Protein AF-A0A535B9A2-F1 (afdb_monomer)

Foldseek 3Di:
DDDDDDDDDDDDFDFDFDDDDDPDDDDDDDDPDRPGPRDPPPPLPDLPDQFDAPLLVLLLLLLVLLLLLVFFDPVLLLLSLQLNLLLLLCVLVCVVCVVVVHGCNLVSLLSSLVSVLVSLVVRLVVGDVVQSVLSVVLSVSSVVVNVCCVDPCSVVPRDDLSSSQVSSCSSPVPDDDRSSDRDQAADQSSCVSLVLHDADDFPDDDPDDDDDPPDDDDDDDDDDDDDDDDDDDDDDPQQPQVDLLVDDDDPVCVVVNVVSLLNLLLVLLVVLCVVVVPDPVCSLVLSLLLLLQLLLQPLQFQWDDDDPDTWFDADPSGQTGSNSHHSSSCGNNHNPVCCTRTRSRVSNVNSSLLVSCLPSPLVVVVQVPDDVGDSSLLSVLCSNNNRVRSCQCVDPDHDPVSVVSSVSSVVCSVCSSVVNSVCSVVVVDD

Radius of gyration: 26.04 Å; Cα contacts (8 Å, |Δi|>4): 510; chains: 1; bounding box: 52×71×91 Å

Structure (mmCIF, N/CA/C/O backbone):
data_AF-A0A535B9A2-F1
#
_entry.id   AF-A0A535B9A2-F1
#
loop_
_atom_site.group_PDB
_atom_site.id
_atom_site.type_symbol
_atom_site.label_atom_id
_atom_site.label_alt_id
_atom_site.label_comp_id
_atom_site.label_asym_id
_atom_site.label_entity_id
_atom_site.label_s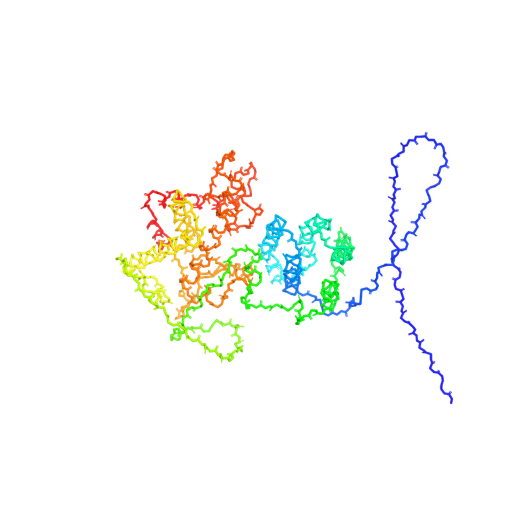eq_id
_atom_site.pdbx_PDB_ins_code
_atom_site.Cartn_x
_atom_site.Cartn_y
_atom_site.Cartn_z
_atom_site.occupancy
_atom_site.B_iso_or_equiv
_atom_site.auth_seq_id
_atom_site.auth_comp_id
_atom_site.auth_asym_id
_atom_site.auth_atom_id
_atom_site.pdbx_PDB_model_num
ATOM 1 N N . MET A 1 1 ? 12.773 -47.841 -50.342 1.00 35.28 1 MET A N 1
ATOM 2 C CA . MET A 1 1 ? 13.395 -46.504 -50.479 1.00 35.28 1 MET A CA 1
ATOM 3 C C . MET A 1 1 ? 12.355 -45.463 -50.094 1.00 35.28 1 MET A C 1
ATOM 5 O O . MET A 1 1 ? 11.478 -45.168 -50.889 1.00 35.28 1 MET A O 1
ATOM 9 N N . ALA A 1 2 ? 12.387 -44.995 -48.847 1.00 27.59 2 ALA A N 1
ATOM 10 C CA . ALA A 1 2 ? 11.476 -43.976 -48.332 1.00 27.59 2 ALA A CA 1
ATOM 11 C C . ALA A 1 2 ? 12.224 -42.639 -48.266 1.00 27.59 2 ALA A C 1
ATOM 13 O O . ALA A 1 2 ? 13.283 -42.567 -47.643 1.00 27.59 2 ALA A O 1
ATOM 14 N N . LYS A 1 3 ? 11.694 -41.590 -48.902 1.00 28.70 3 LYS A N 1
ATOM 15 C CA . LYS A 1 3 ? 12.144 -40.206 -48.703 1.00 28.70 3 LYS A CA 1
ATOM 16 C C . LYS A 1 3 ? 11.025 -39.425 -48.021 1.00 28.70 3 LYS A C 1
ATOM 18 O O . LYS A 1 3 ? 9.939 -39.274 -48.567 1.00 28.70 3 LYS A O 1
ATOM 23 N N . ARG A 1 4 ? 11.324 -38.973 -46.801 1.00 32.56 4 ARG A N 1
ATOM 24 C CA . ARG A 1 4 ? 10.559 -38.006 -46.008 1.00 32.56 4 ARG A CA 1
ATOM 25 C C . ARG A 1 4 ? 10.540 -36.654 -46.728 1.00 32.56 4 ARG A C 1
ATOM 27 O O . ARG A 1 4 ? 11.603 -36.180 -47.117 1.00 32.56 4 ARG A O 1
ATOM 34 N N . PHE A 1 5 ? 9.377 -36.014 -46.806 1.00 30.48 5 PHE A N 1
ATOM 35 C CA . PHE A 1 5 ? 9.272 -34.565 -46.973 1.00 30.48 5 PHE A CA 1
ATOM 36 C C . PHE A 1 5 ? 8.794 -33.968 -45.646 1.00 30.48 5 PHE A C 1
ATOM 38 O O . PHE A 1 5 ? 7.716 -34.298 -45.159 1.00 30.48 5 PHE A O 1
ATOM 45 N N . PHE A 1 6 ? 9.643 -33.136 -45.045 1.00 28.77 6 PHE A N 1
ATOM 46 C CA . PHE A 1 6 ? 9.292 -32.247 -43.942 1.00 28.77 6 PHE A CA 1
ATOM 47 C C . PHE A 1 6 ? 8.466 -31.085 -44.512 1.00 28.77 6 PHE A C 1
ATOM 49 O O . PHE A 1 6 ? 8.942 -30.387 -45.406 1.00 28.77 6 PHE A O 1
ATOM 56 N N . LEU A 1 7 ? 7.254 -30.864 -43.999 1.00 31.92 7 LEU A N 1
ATOM 57 C CA . LEU A 1 7 ? 6.548 -29.594 -44.172 1.00 31.92 7 LEU A CA 1
ATOM 58 C C . LEU A 1 7 ? 7.106 -28.600 -43.148 1.00 31.92 7 LEU A C 1
ATOM 60 O O . LEU A 1 7 ? 7.019 -28.826 -41.942 1.00 31.92 7 LEU A O 1
ATOM 64 N N . GLY A 1 8 ? 7.736 -27.543 -43.658 1.00 27.38 8 GLY A N 1
ATOM 65 C CA . GLY A 1 8 ? 8.251 -26.426 -42.877 1.00 27.38 8 GLY A CA 1
ATOM 66 C C . GLY A 1 8 ? 7.138 -25.610 -42.217 1.00 27.38 8 GLY A C 1
ATOM 67 O O . GLY A 1 8 ? 6.001 -25.580 -42.689 1.00 27.38 8 GLY A O 1
ATOM 68 N N . ALA A 1 9 ? 7.496 -24.961 -41.109 1.00 28.27 9 ALA A N 1
ATOM 69 C CA . ALA A 1 9 ? 6.645 -24.066 -40.339 1.00 28.27 9 ALA A CA 1
ATOM 70 C C . ALA A 1 9 ? 6.041 -22.959 -41.222 1.00 28.27 9 ALA A C 1
ATOM 72 O O . ALA A 1 9 ? 6.756 -22.282 -41.960 1.00 28.27 9 ALA A O 1
ATOM 73 N N . ALA A 1 10 ? 4.724 -22.773 -41.132 1.00 29.19 10 ALA A N 1
ATOM 74 C CA . ALA A 1 10 ? 4.015 -21.707 -41.824 1.00 29.19 10 ALA A CA 1
ATOM 75 C C . ALA A 1 10 ? 4.327 -20.350 -41.172 1.00 29.19 10 ALA A C 1
ATOM 77 O O . ALA A 1 10 ? 4.006 -20.111 -40.008 1.00 29.19 10 ALA A O 1
ATOM 78 N N . THR A 1 11 ? 4.950 -19.451 -41.927 1.00 27.09 11 THR A N 1
ATOM 79 C CA . THR A 1 11 ? 5.125 -18.039 -41.579 1.00 27.09 11 THR A CA 1
ATOM 80 C C . THR A 1 11 ? 3.776 -17.327 -41.702 1.00 27.09 11 THR A C 1
ATOM 82 O O . THR A 1 11 ? 3.248 -17.185 -42.803 1.00 27.09 11 THR A O 1
ATOM 85 N N . LEU A 1 12 ? 3.204 -16.868 -40.585 1.00 28.17 12 LEU A N 1
ATOM 86 C CA . LEU A 1 12 ? 2.021 -16.005 -40.606 1.00 28.17 12 LEU A CA 1
ATOM 87 C C . LEU A 1 12 ? 2.478 -14.558 -40.860 1.00 28.17 12 LEU A C 1
ATOM 89 O O . LEU A 1 12 ? 2.996 -13.898 -39.962 1.00 28.17 12 LEU A O 1
ATOM 93 N N . ALA A 1 13 ? 2.332 -14.071 -42.091 1.00 25.86 13 ALA A N 1
ATOM 94 C CA . ALA A 1 13 ? 2.522 -12.659 -42.412 1.00 25.86 13 ALA A CA 1
ATOM 95 C C . ALA A 1 13 ? 1.192 -11.919 -42.202 1.00 25.86 13 ALA A C 1
ATOM 97 O O . ALA A 1 13 ? 0.235 -12.144 -42.941 1.00 25.86 13 ALA A O 1
ATOM 98 N N . ILE A 1 14 ? 1.119 -11.044 -41.198 1.00 33.12 14 ILE A N 1
ATOM 99 C CA . ILE A 1 14 ? -0.019 -10.137 -41.004 1.00 33.12 14 ILE A CA 1
ATOM 100 C C . ILE A 1 14 ? 0.356 -8.803 -41.654 1.00 33.12 14 ILE A C 1
ATOM 102 O O . ILE A 1 14 ? 1.290 -8.131 -41.223 1.00 33.12 14 ILE A O 1
ATOM 106 N N . ALA A 1 15 ? -0.358 -8.419 -42.713 1.00 25.38 15 ALA A N 1
ATOM 107 C CA . ALA A 1 15 ? -0.222 -7.099 -43.320 1.00 25.38 15 ALA A CA 1
ATOM 108 C C . ALA A 1 15 ? -1.102 -6.094 -42.562 1.00 25.38 15 ALA A C 1
ATOM 110 O O . ALA A 1 15 ? -2.323 -6.238 -42.535 1.00 25.38 15 ALA A O 1
ATOM 111 N N . VAL A 1 16 ? -0.490 -5.075 -41.957 1.00 32.69 16 VAL A N 1
ATOM 112 C CA . VAL A 1 16 ? -1.199 -3.954 -41.323 1.00 32.69 16 VAL A CA 1
ATOM 113 C C . VAL A 1 16 ? -1.108 -2.746 -42.253 1.00 32.69 16 VAL A C 1
ATOM 115 O O . VAL A 1 16 ? -0.017 -2.276 -42.571 1.00 32.69 16 VAL A O 1
ATOM 118 N N . LEU A 1 17 ? -2.256 -2.251 -42.715 1.00 27.61 17 LEU A N 1
ATOM 119 C CA . LEU A 1 17 ? -2.353 -1.049 -43.545 1.00 27.61 17 LEU A CA 1
ATOM 120 C C . LEU A 1 17 ? -2.395 0.194 -42.649 1.00 27.61 17 LEU A C 1
ATOM 122 O O . LEU A 1 17 ? -3.388 0.431 -41.968 1.00 27.61 17 LEU A O 1
ATOM 126 N N . TRP A 1 18 ? -1.334 1.002 -42.682 1.00 28.45 18 TRP A N 1
ATOM 127 C CA . TRP A 1 18 ? -1.326 2.353 -42.117 1.00 28.45 18 TRP A CA 1
ATOM 128 C C . TRP A 1 18 ? -1.557 3.380 -43.228 1.00 28.45 18 TRP A C 1
ATOM 130 O O . TRP A 1 18 ? -0.764 3.488 -44.161 1.00 28.45 18 TRP A O 1
ATOM 140 N N . LEU A 1 19 ? -2.630 4.164 -43.114 1.00 28.36 19 LEU A N 1
ATOM 141 C CA . LEU A 1 19 ? -2.833 5.373 -43.912 1.00 28.36 19 LEU A CA 1
ATOM 142 C C . LEU A 1 19 ? -2.129 6.536 -43.209 1.00 28.36 19 LEU A C 1
ATOM 144 O O . LEU A 1 19 ? -2.677 7.147 -42.296 1.00 28.36 19 LEU A O 1
ATOM 148 N N . ILE A 1 20 ? -0.898 6.839 -43.620 1.00 32.66 20 ILE A N 1
ATOM 149 C CA . ILE A 1 20 ? -0.206 8.054 -43.180 1.00 32.66 20 ILE A CA 1
ATOM 150 C C . ILE A 1 20 ? -0.660 9.196 -44.094 1.00 32.66 20 ILE A C 1
ATOM 152 O O . ILE A 1 20 ? -0.100 9.403 -45.169 1.00 32.66 20 ILE A O 1
ATOM 156 N N . ALA A 1 21 ? -1.692 9.934 -43.687 1.00 33.12 21 ALA A N 1
ATOM 157 C CA . ALA A 1 21 ? -2.040 11.194 -44.333 1.00 33.12 21 ALA A CA 1
ATOM 158 C C . ALA A 1 21 ? -1.111 12.297 -43.797 1.00 33.12 21 ALA A C 1
ATOM 160 O O . ALA A 1 21 ? -1.162 12.644 -42.618 1.00 33.12 21 ALA A O 1
ATOM 161 N N . ARG A 1 22 ? -0.235 12.838 -44.652 1.00 33.97 22 ARG A N 1
ATOM 162 C CA . ARG A 1 22 ? 0.476 14.094 -44.359 1.00 33.97 22 ARG A CA 1
ATOM 163 C C . ARG A 1 22 ? -0.516 15.266 -44.439 1.00 33.97 22 ARG A C 1
ATOM 165 O O . ARG A 1 22 ? -1.403 15.216 -45.292 1.00 33.97 22 ARG A O 1
ATOM 172 N N . PRO A 1 23 ? -0.377 16.322 -43.616 1.00 35.25 23 PRO A N 1
ATOM 173 C CA . PRO A 1 23 ? -1.139 17.545 -43.827 1.00 35.25 23 PRO A CA 1
ATOM 174 C C . PRO A 1 23 ? -0.713 18.165 -45.166 1.00 35.25 23 PRO A C 1
ATOM 176 O O . PRO A 1 23 ? 0.474 18.229 -45.488 1.00 35.25 23 PRO A O 1
ATOM 179 N N . ILE A 1 24 ? -1.712 18.513 -45.970 1.00 37.03 24 ILE A N 1
ATOM 180 C CA . ILE A 1 24 ? -1.596 18.965 -47.357 1.00 37.03 24 ILE A CA 1
ATOM 181 C C . ILE A 1 24 ? -1.227 20.452 -47.365 1.00 37.03 24 ILE A C 1
ATOM 183 O O . ILE A 1 24 ? -2.011 21.260 -46.879 1.00 37.03 24 ILE A O 1
ATOM 187 N N . ASP A 1 25 ? -0.099 20.800 -47.986 1.00 36.50 25 ASP A N 1
ATOM 188 C CA . ASP A 1 25 ? 0.029 22.059 -48.726 1.00 36.50 25 ASP A CA 1
ATOM 189 C C . ASP A 1 25 ? -0.140 21.742 -50.216 1.00 36.50 25 ASP A C 1
ATOM 191 O O . ASP A 1 25 ? 0.371 20.741 -50.727 1.00 36.50 25 ASP A O 1
ATOM 195 N N . ALA A 1 26 ? -0.954 22.556 -50.882 1.00 42.53 26 ALA A N 1
ATOM 196 C CA . ALA A 1 26 ? -1.493 22.304 -52.209 1.00 42.53 26 ALA A CA 1
ATOM 197 C C . ALA A 1 26 ? -0.428 22.412 -53.316 1.00 42.53 26 ALA A C 1
ATOM 199 O O . ALA A 1 26 ? 0.166 23.466 -53.530 1.00 42.53 26 ALA A O 1
ATOM 200 N N . GLY A 1 27 ? -0.254 21.326 -54.068 1.00 33.41 27 GLY A N 1
ATOM 201 C CA . GLY A 1 27 ? 0.505 21.258 -55.315 1.00 33.41 27 GLY A CA 1
ATOM 202 C C . GLY A 1 27 ? 0.284 19.893 -55.967 1.00 33.41 27 GLY A C 1
ATOM 203 O O . GLY A 1 27 ? 0.338 18.869 -55.295 1.00 33.41 27 GLY A O 1
ATOM 204 N N . GLU A 1 28 ? -0.068 19.895 -57.247 1.00 41.47 28 GLU A N 1
ATOM 205 C CA . GLU A 1 28 ? -0.636 18.783 -58.016 1.00 41.47 28 GLU A CA 1
ATOM 206 C C . GLU A 1 28 ? 0.128 17.443 -57.957 1.00 41.47 28 GLU A C 1
ATOM 208 O O . GLU A 1 28 ? 1.350 17.384 -58.057 1.00 41.47 28 GLU A O 1
ATOM 213 N N . GLY A 1 29 ? -0.637 16.342 -57.939 1.00 44.16 29 GLY A N 1
ATOM 214 C CA . GLY A 1 29 ? -0.235 15.101 -58.612 1.00 44.16 29 GLY A CA 1
ATOM 215 C C . GLY A 1 29 ? 0.571 14.060 -57.827 1.00 44.16 29 GLY A C 1
ATOM 216 O O . GLY A 1 29 ? 1.486 13.476 -58.397 1.00 44.16 29 GLY A O 1
ATOM 217 N N . ALA A 1 30 ? 0.219 13.728 -56.581 1.00 33.59 30 ALA A N 1
ATOM 218 C CA . ALA A 1 30 ? 0.760 12.535 -55.913 1.00 33.59 30 ALA A CA 1
ATOM 219 C C . ALA A 1 30 ? -0.328 11.464 -55.720 1.00 33.59 30 ALA A C 1
ATOM 221 O O . ALA A 1 30 ? -1.225 11.610 -54.890 1.00 33.59 30 ALA A O 1
ATOM 222 N N . LYS A 1 31 ? -0.255 10.362 -56.485 1.00 32.91 31 LYS A N 1
ATOM 223 C CA . LYS A 1 31 ? -0.999 9.132 -56.163 1.00 32.91 31 LYS A CA 1
ATOM 224 C C . LYS A 1 31 ? -0.586 8.680 -54.754 1.00 32.91 31 LYS A C 1
ATOM 226 O O . LYS A 1 31 ? 0.614 8.672 -54.480 1.00 32.91 31 LYS A O 1
ATOM 231 N N . PRO A 1 32 ? -1.523 8.280 -53.876 1.00 35.78 32 PRO A N 1
ATOM 232 C CA . PRO A 1 32 ? -1.163 7.748 -52.570 1.00 35.78 32 PRO A CA 1
ATOM 233 C C . PRO A 1 32 ? -0.391 6.443 -52.775 1.00 35.78 32 PRO A C 1
ATOM 235 O O . PRO A 1 32 ? -0.948 5.426 -53.189 1.00 35.78 32 PRO A O 1
ATOM 238 N N . GLU A 1 33 ? 0.915 6.484 -52.534 1.00 28.66 33 GLU A N 1
ATOM 239 C CA . GLU A 1 33 ? 1.759 5.299 -52.541 1.00 28.66 33 GLU A CA 1
ATOM 240 C C . GLU A 1 33 ? 1.502 4.541 -51.235 1.00 28.66 33 GLU A C 1
ATOM 242 O O . GLU A 1 33 ? 1.974 4.908 -50.157 1.00 28.66 33 GLU A O 1
ATOM 247 N N . VAL A 1 34 ? 0.670 3.501 -51.318 1.00 32.28 34 VAL A N 1
ATOM 248 C CA . VAL A 1 34 ? 0.410 2.586 -50.206 1.00 32.28 34 VAL A CA 1
ATOM 249 C C . VAL A 1 34 ? 1.680 1.777 -49.966 1.00 32.28 34 VAL A C 1
ATOM 251 O O . VAL A 1 34 ? 1.933 0.765 -50.619 1.00 32.28 34 VAL A O 1
ATOM 254 N N . ARG A 1 35 ? 2.505 2.229 -49.021 1.00 29.00 35 ARG A N 1
ATOM 255 C CA . ARG A 1 35 ? 3.663 1.466 -48.562 1.00 29.00 35 ARG A CA 1
ATOM 256 C C . ARG A 1 35 ? 3.177 0.391 -47.593 1.00 29.00 35 ARG A C 1
ATOM 258 O O . ARG A 1 35 ? 2.912 0.667 -46.426 1.00 29.00 35 ARG A O 1
ATOM 265 N N . LEU A 1 36 ? 3.048 -0.839 -48.084 1.00 29.52 36 LEU A N 1
ATOM 266 C CA . LEU A 1 36 ? 2.892 -2.026 -47.244 1.00 29.52 36 LEU A CA 1
ATOM 267 C C . LEU A 1 36 ? 4.176 -2.204 -46.428 1.00 29.52 36 LEU A C 1
ATOM 269 O O . LEU A 1 36 ? 5.155 -2.775 -46.903 1.00 29.52 36 LEU A O 1
ATOM 273 N N . VAL A 1 37 ? 4.189 -1.691 -45.200 1.00 31.53 37 VAL A N 1
ATOM 274 C CA . VAL A 1 37 ? 5.219 -2.056 -44.229 1.00 31.53 37 VAL A CA 1
ATOM 275 C C . VAL A 1 37 ? 4.859 -3.451 -43.733 1.00 31.53 37 VAL A C 1
ATOM 277 O O . VAL A 1 37 ? 3.934 -3.626 -42.942 1.00 31.53 37 VAL A O 1
ATOM 280 N N . GLN A 1 38 ? 5.552 -4.467 -44.247 1.00 28.53 38 GLN A N 1
ATOM 281 C CA . GLN A 1 38 ? 5.502 -5.804 -43.667 1.00 28.53 38 GLN A CA 1
ATOM 282 C C . GLN A 1 38 ? 6.135 -5.736 -42.275 1.00 28.53 38 GLN A C 1
ATOM 284 O O . GLN A 1 38 ? 7.355 -5.717 -42.132 1.00 28.53 38 GLN A O 1
ATOM 289 N N . PHE A 1 39 ? 5.297 -5.677 -41.243 1.00 34.72 39 PHE A N 1
ATOM 290 C CA . PHE A 1 39 ? 5.735 -5.871 -39.870 1.00 34.72 39 PHE A CA 1
ATOM 291 C C . PHE A 1 39 ? 6.001 -7.362 -39.666 1.00 34.72 39 PHE A C 1
ATOM 293 O O . PHE A 1 39 ? 5.083 -8.159 -39.479 1.00 34.72 39 PHE A O 1
ATOM 300 N N . GLN A 1 40 ? 7.273 -7.752 -39.707 1.00 30.55 40 GLN A N 1
ATOM 301 C CA . GLN A 1 40 ? 7.695 -8.990 -39.067 1.00 30.55 40 GLN A CA 1
ATOM 302 C C . GLN A 1 40 ? 7.635 -8.751 -37.560 1.00 30.55 40 GLN A C 1
ATOM 304 O O . GLN A 1 40 ? 8.560 -8.200 -36.972 1.00 30.55 40 GLN A O 1
ATOM 309 N N . VAL A 1 41 ? 6.523 -9.153 -36.941 1.00 38.78 41 VAL A N 1
ATOM 310 C CA . VAL A 1 41 ? 6.520 -9.481 -35.513 1.00 38.78 41 VAL A CA 1
ATOM 311 C C . VAL A 1 41 ? 7.669 -10.484 -35.353 1.00 38.78 41 VAL A C 1
ATOM 313 O O . VAL A 1 41 ? 7.634 -11.508 -36.051 1.00 38.78 41 VAL A O 1
ATOM 316 N N . PRO A 1 42 ? 8.716 -10.214 -34.542 1.00 37.53 42 PRO A N 1
ATOM 317 C CA . PRO A 1 42 ? 9.656 -11.269 -34.180 1.00 37.53 42 PRO A CA 1
ATOM 318 C C . PRO A 1 42 ? 8.781 -12.428 -33.734 1.00 37.53 42 PRO A C 1
ATOM 320 O O . PRO A 1 42 ? 7.891 -12.181 -32.926 1.00 37.53 42 PRO A O 1
ATOM 323 N N . GLN A 1 43 ? 8.917 -13.617 -34.330 1.00 42.00 43 GLN A N 1
ATOM 324 C CA . GLN A 1 43 ? 8.096 -14.771 -33.963 1.00 42.00 43 GLN A CA 1
ATOM 325 C C . GLN A 1 43 ? 8.191 -14.927 -32.446 1.00 42.00 43 GLN A C 1
ATOM 327 O O . GLN A 1 43 ? 9.178 -15.474 -31.972 1.00 42.00 43 GLN A O 1
ATOM 332 N N . LEU A 1 44 ? 7.226 -14.383 -31.697 1.00 42.12 44 LEU A N 1
ATOM 333 C CA . LEU A 1 44 ? 7.147 -14.521 -30.255 1.00 42.12 44 LEU A CA 1
ATOM 334 C C . LEU A 1 44 ? 6.805 -15.994 -30.075 1.00 42.12 44 LEU A C 1
ATOM 336 O O . LEU A 1 44 ? 5.677 -16.389 -30.400 1.00 42.12 44 LEU A O 1
ATOM 340 N N . PRO A 1 45 ? 7.763 -16.848 -29.678 1.00 40.91 45 PRO A N 1
ATOM 341 C CA . PRO A 1 45 ? 7.466 -18.253 -29.499 1.00 40.91 45 PRO A CA 1
ATOM 342 C C . PRO A 1 45 ? 6.420 -18.335 -28.382 1.00 40.91 45 PRO A C 1
ATOM 344 O O . PRO A 1 45 ? 6.591 -17.723 -27.330 1.00 40.91 45 PRO A O 1
ATOM 347 N N . GLY A 1 46 ? 5.317 -19.049 -28.616 1.00 46.94 46 GLY A N 1
ATOM 348 C CA . GLY A 1 46 ? 4.333 -19.327 -27.566 1.00 46.94 46 GLY A CA 1
ATOM 349 C C . GLY A 1 46 ? 2.941 -18.709 -27.721 1.00 46.94 46 GLY A C 1
ATOM 350 O O . GLY A 1 46 ? 2.201 -18.703 -26.743 1.00 46.94 46 GLY A O 1
ATOM 351 N N . LEU A 1 47 ? 2.520 -18.244 -28.899 1.00 47.62 47 LEU A N 1
ATOM 352 C CA . LEU A 1 47 ? 1.081 -18.093 -29.166 1.00 47.62 47 LEU A CA 1
ATOM 353 C C . LEU A 1 47 ? 0.463 -19.501 -29.311 1.00 47.62 47 LEU A C 1
ATOM 355 O O . LEU A 1 47 ? 0.678 -20.156 -30.328 1.00 47.62 47 LEU A O 1
ATOM 359 N N . GLY A 1 48 ? -0.242 -19.994 -28.280 1.00 42.00 48 GLY A N 1
ATOM 360 C CA . GLY A 1 48 ? -0.925 -21.305 -28.316 1.00 42.00 48 GLY A CA 1
ATOM 361 C C . GLY A 1 48 ? -0.771 -22.233 -27.096 1.00 42.00 48 GLY A C 1
ATOM 362 O O . GLY A 1 48 ? -0.805 -23.450 -27.265 1.00 42.00 48 GLY A O 1
ATOM 363 N N . GLY A 1 49 ? -0.604 -21.699 -25.881 1.00 53.81 49 GLY A N 1
ATOM 364 C CA . GLY A 1 49 ? -0.556 -22.468 -24.623 1.00 53.81 49 GLY A CA 1
ATOM 365 C C . GLY A 1 49 ? -1.660 -22.076 -23.632 1.00 53.81 49 GLY A C 1
ATOM 366 O O . GLY A 1 49 ? -2.536 -21.278 -23.959 1.00 53.81 49 GLY A O 1
ATOM 367 N N . ALA A 1 50 ? -1.613 -22.611 -22.402 1.00 64.12 50 ALA A N 1
ATOM 368 C CA . ALA A 1 50 ? -2.454 -22.105 -21.313 1.00 64.12 50 ALA A CA 1
ATOM 369 C C . ALA A 1 50 ? -2.193 -20.602 -21.131 1.00 64.12 50 ALA A C 1
ATOM 371 O O . ALA A 1 50 ? -1.035 -20.187 -21.073 1.00 64.12 50 ALA A O 1
ATOM 372 N N . ALA A 1 51 ? -3.255 -19.799 -21.084 1.00 77.88 51 ALA A N 1
ATOM 373 C CA . ALA A 1 51 ? -3.126 -18.358 -20.933 1.00 77.88 51 ALA A CA 1
ATOM 374 C C . ALA A 1 51 ? -2.479 -18.015 -19.584 1.00 77.88 51 ALA A C 1
ATOM 376 O O . ALA A 1 51 ? -2.759 -18.659 -18.571 1.00 77.88 51 ALA A O 1
ATOM 377 N N . VAL A 1 52 ? -1.636 -16.983 -19.590 1.00 86.81 52 VAL A N 1
ATOM 378 C CA . VAL A 1 52 ? -1.171 -16.307 -18.376 1.00 86.81 52 VAL A CA 1
ATOM 379 C C . VAL A 1 52 ? -2.374 -15.942 -17.518 1.00 86.81 52 VAL A C 1
ATOM 381 O O . VAL A 1 52 ? -3.374 -15.447 -18.039 1.00 86.81 52 VAL A O 1
ATOM 384 N N . ASP A 1 53 ? -2.271 -16.158 -16.209 1.00 89.75 53 ASP A N 1
ATOM 385 C CA . ASP A 1 53 ? -3.224 -15.600 -15.253 1.00 89.75 53 ASP A CA 1
ATOM 386 C C . ASP A 1 53 ? -2.729 -14.255 -14.685 1.00 89.75 53 ASP A C 1
ATOM 388 O O . ASP A 1 53 ? -1.572 -13.851 -14.840 1.00 89.75 53 ASP A O 1
ATOM 392 N N . TRP A 1 54 ? -3.613 -13.534 -13.997 1.00 91.94 54 TRP A N 1
ATOM 393 C CA . TRP A 1 54 ? -3.276 -12.232 -13.411 1.00 91.94 54 TRP A CA 1
ATOM 394 C C . TRP A 1 54 ? -2.143 -12.311 -12.377 1.00 91.94 54 TRP A C 1
ATOM 396 O O . TRP A 1 54 ? -1.432 -11.329 -12.177 1.00 91.94 54 TRP A O 1
ATOM 406 N N . ARG A 1 55 ? -1.940 -13.468 -11.729 1.00 94.50 55 ARG A N 1
ATOM 407 C CA . ARG A 1 55 ? -0.867 -13.670 -10.746 1.00 94.50 55 ARG A CA 1
ATOM 408 C C . ARG A 1 55 ? 0.483 -13.742 -11.441 1.00 94.50 55 ARG A C 1
ATOM 410 O O . ARG A 1 55 ? 1.434 -13.108 -10.997 1.00 94.50 55 ARG A O 1
ATOM 417 N N . GLN A 1 56 ? 0.566 -14.480 -12.539 1.00 95.44 56 GLN A N 1
ATOM 418 C CA . GLN A 1 56 ? 1.772 -14.561 -13.355 1.00 95.44 56 GLN A CA 1
ATOM 419 C C . GLN A 1 56 ? 2.125 -13.201 -13.962 1.00 95.44 56 GLN A C 1
ATOM 421 O O . GLN A 1 56 ? 3.295 -12.819 -13.949 1.00 95.44 56 GLN A O 1
ATOM 426 N N . LEU A 1 57 ? 1.128 -12.434 -14.419 1.00 94.88 57 LEU A N 1
ATOM 427 C CA . LEU A 1 57 ? 1.359 -11.070 -14.896 1.00 94.88 57 LEU A CA 1
ATOM 428 C C . LEU A 1 57 ? 1.824 -10.134 -13.765 1.00 94.88 57 LEU A C 1
ATOM 430 O O . LEU A 1 57 ? 2.775 -9.381 -13.946 1.00 94.88 57 LEU A O 1
ATOM 434 N N . ASP A 1 58 ? 1.214 -10.207 -12.582 1.00 96.25 58 ASP A N 1
ATOM 435 C CA . ASP A 1 58 ? 1.648 -9.445 -11.405 1.00 96.25 58 ASP A CA 1
ATOM 436 C C . ASP A 1 58 ? 3.098 -9.774 -10.997 1.00 96.25 58 ASP A C 1
ATOM 438 O O . ASP A 1 58 ? 3.899 -8.885 -10.689 1.00 96.25 58 ASP A O 1
ATOM 442 N N . ALA A 1 59 ? 3.462 -11.059 -11.009 1.00 97.06 59 ALA A N 1
ATOM 443 C CA . ALA A 1 59 ? 4.825 -11.513 -10.751 1.00 97.06 59 ALA A CA 1
ATOM 444 C C . ALA A 1 59 ? 5.808 -10.968 -11.801 1.00 97.06 59 ALA A C 1
ATOM 446 O O . ALA A 1 59 ? 6.845 -10.422 -11.427 1.00 97.06 59 ALA A O 1
ATOM 447 N N . PHE A 1 60 ? 5.436 -11.009 -13.082 1.00 96.75 60 PHE A N 1
ATOM 448 C CA . PHE A 1 60 ? 6.226 -10.448 -14.177 1.00 96.75 60 PHE A CA 1
ATOM 449 C C . PHE A 1 60 ? 6.453 -8.936 -14.031 1.00 96.75 60 PHE A C 1
ATOM 451 O O . PHE A 1 60 ? 7.588 -8.471 -14.114 1.00 96.75 60 PHE A O 1
ATOM 458 N N . LEU A 1 61 ? 5.403 -8.158 -13.742 1.00 96.44 61 LEU A N 1
ATOM 459 C CA . LEU A 1 61 ? 5.523 -6.713 -13.501 1.00 96.44 61 LEU A CA 1
ATOM 460 C C . LEU A 1 61 ? 6.421 -6.414 -12.294 1.00 96.44 61 LEU A C 1
ATOM 462 O O . LEU A 1 61 ? 7.235 -5.492 -12.330 1.00 96.44 61 LEU A O 1
ATOM 466 N N . THR A 1 62 ? 6.332 -7.234 -11.246 1.00 97.00 62 THR A N 1
ATOM 467 C CA . THR A 1 62 ? 7.210 -7.128 -10.071 1.00 97.00 62 THR A CA 1
ATOM 468 C C . THR A 1 62 ? 8.663 -7.413 -10.431 1.00 97.00 62 THR A C 1
ATOM 470 O O . THR A 1 62 ? 9.553 -6.691 -9.986 1.00 97.00 62 THR A O 1
ATOM 473 N N . PHE A 1 63 ? 8.915 -8.432 -11.255 1.00 96.44 63 PHE A N 1
ATOM 474 C CA . PHE A 1 63 ? 10.245 -8.738 -11.769 1.00 96.44 63 PHE A CA 1
ATOM 475 C C . PHE A 1 63 ? 10.827 -7.552 -12.553 1.00 96.44 63 PHE A C 1
ATOM 477 O O . PHE A 1 63 ? 11.937 -7.119 -12.241 1.00 96.44 63 PHE A O 1
ATOM 484 N N . ILE A 1 64 ? 10.061 -6.970 -13.487 1.00 96.06 64 ILE A N 1
ATOM 485 C CA . ILE A 1 64 ? 10.481 -5.794 -14.271 1.00 96.06 64 ILE A CA 1
ATOM 486 C C . ILE A 1 64 ? 10.866 -4.642 -13.344 1.00 96.06 64 ILE A C 1
ATOM 488 O O . ILE A 1 64 ? 11.966 -4.104 -13.449 1.00 96.06 64 ILE A O 1
ATOM 492 N N . VAL A 1 65 ? 9.977 -4.285 -12.414 1.00 96.88 65 VAL A N 1
ATOM 493 C CA . VAL A 1 65 ? 10.172 -3.157 -11.495 1.00 96.88 65 VAL A CA 1
ATOM 494 C C . VAL A 1 65 ? 11.388 -3.371 -10.600 1.00 96.88 65 VAL A C 1
ATOM 496 O O . VAL A 1 65 ? 12.193 -2.457 -10.434 1.00 96.88 65 VAL A O 1
ATOM 499 N N . LYS A 1 66 ? 11.577 -4.582 -10.065 1.00 95.25 66 LYS A N 1
ATOM 500 C CA . LYS A 1 66 ? 12.753 -4.908 -9.252 1.00 95.25 66 LYS A CA 1
ATOM 501 C C . LYS A 1 66 ? 14.043 -4.818 -10.054 1.00 95.25 66 LYS A C 1
ATOM 503 O O . LYS A 1 66 ? 15.003 -4.218 -9.578 1.00 95.25 66 LYS A O 1
ATOM 508 N N . ARG A 1 67 ? 14.071 -5.417 -11.245 1.00 94.31 67 ARG A N 1
ATOM 509 C CA . ARG A 1 67 ? 15.272 -5.455 -12.080 1.00 94.31 67 ARG A CA 1
ATOM 510 C C . ARG A 1 67 ? 15.664 -4.054 -12.534 1.00 94.31 67 ARG A C 1
ATOM 512 O O . ARG A 1 67 ? 16.806 -3.648 -12.353 1.00 94.31 67 ARG A O 1
ATOM 519 N N . PHE A 1 68 ? 14.693 -3.299 -13.037 1.00 94.88 68 PHE A N 1
ATOM 520 C CA . PHE A 1 68 ? 14.897 -1.930 -13.488 1.00 94.88 68 PHE A CA 1
ATOM 521 C C . PHE A 1 68 ? 15.276 -0.993 -12.333 1.00 94.88 68 PHE A C 1
ATOM 523 O O . PHE A 1 68 ? 16.227 -0.221 -12.439 1.00 94.88 68 PHE A O 1
ATOM 530 N N . GLY A 1 69 ? 14.604 -1.122 -11.186 1.00 94.38 69 GLY A N 1
ATOM 531 C CA . GLY A 1 69 ? 14.845 -0.321 -9.986 1.00 94.38 69 GLY A CA 1
ATOM 532 C C . GLY A 1 69 ? 16.265 -0.417 -9.414 1.00 94.38 69 GLY A C 1
ATOM 533 O O . GLY A 1 69 ? 16.717 0.518 -8.753 1.00 94.38 69 GLY A O 1
ATOM 534 N N . GLN A 1 70 ? 16.982 -1.513 -9.682 1.00 90.88 70 GLN A N 1
ATOM 535 C CA . GLN A 1 70 ? 18.380 -1.699 -9.271 1.00 90.88 70 GLN A CA 1
ATOM 536 C C . GLN A 1 70 ? 19.370 -0.867 -10.096 1.00 90.88 70 GLN A C 1
ATOM 538 O O . GLN A 1 70 ? 20.449 -0.552 -9.600 1.00 90.88 70 GLN A O 1
ATOM 543 N N . GLU A 1 71 ? 19.025 -0.524 -11.338 1.00 91.00 71 GLU A N 1
ATOM 544 C CA . GLU A 1 71 ? 19.958 0.085 -12.296 1.00 91.00 71 GLU A CA 1
ATOM 545 C C . GLU A 1 71 ? 19.716 1.585 -12.497 1.00 91.00 71 GLU A C 1
ATOM 547 O O . GLU A 1 71 ? 20.567 2.271 -13.057 1.00 91.00 71 GLU A O 1
ATOM 552 N N . ILE A 1 72 ? 18.591 2.115 -12.007 1.00 91.81 72 ILE A N 1
ATOM 553 C CA . ILE A 1 72 ? 18.228 3.523 -12.197 1.00 91.81 72 ILE A CA 1
ATOM 554 C C . ILE A 1 72 ? 18.659 4.450 -11.045 1.00 91.81 72 ILE A C 1
ATOM 556 O O . ILE A 1 72 ? 18.797 4.015 -9.887 1.00 91.81 72 ILE A O 1
ATOM 560 N N . PRO A 1 73 ? 18.819 5.758 -11.329 1.00 85.81 73 PRO A N 1
ATOM 561 C CA . PRO A 1 73 ? 19.067 6.782 -10.317 1.00 85.81 73 PRO A CA 1
ATOM 562 C C . PRO A 1 73 ? 17.915 6.936 -9.307 1.00 85.81 73 PRO A C 1
ATOM 564 O O . PRO A 1 73 ? 16.770 6.563 -9.566 1.00 85.81 73 PRO A O 1
ATOM 567 N N . ALA A 1 74 ? 18.227 7.464 -8.119 1.00 84.38 74 ALA A N 1
ATOM 568 C CA . ALA A 1 74 ? 17.308 7.486 -6.976 1.00 84.38 74 ALA A CA 1
ATOM 569 C C . ALA A 1 74 ? 16.052 8.357 -7.178 1.00 84.38 74 ALA A C 1
ATOM 571 O O . ALA A 1 74 ? 15.005 8.040 -6.619 1.00 84.38 74 ALA A O 1
ATOM 572 N N . ASP A 1 75 ? 16.141 9.422 -7.973 1.00 82.56 75 ASP A N 1
ATOM 573 C CA . ASP A 1 75 ? 15.023 10.301 -8.334 1.00 82.56 75 ASP A CA 1
ATOM 574 C C . ASP A 1 75 ? 13.962 9.572 -9.175 1.00 82.56 75 ASP A C 1
ATOM 576 O O . ASP A 1 75 ? 12.765 9.697 -8.914 1.00 82.56 75 ASP A O 1
ATOM 580 N N . LEU A 1 76 ? 14.383 8.727 -10.121 1.00 90.12 76 LEU A N 1
ATOM 581 C CA . LEU A 1 76 ? 13.462 7.929 -10.938 1.00 90.12 76 LEU A CA 1
ATOM 582 C C . LEU A 1 76 ? 12.914 6.694 -10.207 1.00 90.12 76 LEU A C 1
ATOM 584 O O . LEU A 1 76 ? 11.815 6.236 -10.532 1.00 90.12 76 LEU A O 1
ATOM 588 N N . ARG A 1 77 ? 13.621 6.170 -9.191 1.00 91.56 77 ARG A N 1
ATOM 589 C CA . ARG A 1 77 ? 13.124 5.040 -8.372 1.00 91.56 77 ARG A CA 1
ATOM 590 C C . ARG A 1 77 ? 11.818 5.356 -7.671 1.00 91.56 77 ARG A C 1
ATOM 592 O O . ARG A 1 77 ? 10.987 4.468 -7.521 1.00 91.56 77 ARG A O 1
ATOM 599 N N . GLU A 1 78 ? 11.633 6.597 -7.241 1.00 89.75 78 GLU A N 1
ATOM 600 C CA . GLU A 1 78 ? 10.388 6.999 -6.603 1.00 89.75 78 GLU A CA 1
ATOM 601 C C . GLU A 1 78 ? 9.231 6.968 -7.596 1.00 89.75 78 GLU A C 1
ATOM 603 O O . GLU A 1 78 ? 8.247 6.292 -7.329 1.00 89.75 78 GLU A O 1
ATOM 608 N N . SER A 1 79 ? 9.383 7.577 -8.776 1.00 92.94 79 SER A N 1
ATOM 609 C CA . SER A 1 79 ? 8.354 7.531 -9.827 1.00 92.94 79 SER A CA 1
ATOM 610 C C . SER A 1 79 ? 8.005 6.090 -10.217 1.00 92.94 79 SER A C 1
ATOM 612 O O . SER A 1 79 ? 6.832 5.750 -10.373 1.00 92.94 79 SER A O 1
ATOM 614 N N . LEU A 1 80 ? 9.016 5.218 -10.314 1.00 96.00 80 LEU A N 1
ATOM 615 C CA . LEU A 1 80 ? 8.827 3.786 -10.549 1.00 96.00 80 LEU A CA 1
ATOM 616 C C . LEU A 1 80 ? 8.022 3.118 -9.421 1.00 96.00 80 LEU A C 1
ATOM 618 O O . LEU A 1 80 ? 7.109 2.341 -9.697 1.00 96.00 80 LEU A O 1
ATOM 622 N N . ALA A 1 81 ? 8.346 3.424 -8.163 1.00 94.75 81 ALA A N 1
ATOM 623 C CA . ALA A 1 81 ? 7.630 2.928 -6.994 1.00 94.75 81 ALA A CA 1
ATOM 624 C C . ALA A 1 81 ? 6.166 3.400 -6.973 1.00 94.75 81 ALA A C 1
ATOM 626 O O . ALA A 1 81 ? 5.280 2.588 -6.706 1.00 94.75 81 ALA A O 1
ATOM 627 N N . GLU A 1 82 ? 5.900 4.672 -7.299 1.00 94.88 82 GLU A N 1
ATOM 628 C CA . GLU A 1 82 ? 4.536 5.210 -7.398 1.00 94.88 82 GLU A CA 1
ATOM 629 C C . GLU A 1 82 ? 3.727 4.459 -8.469 1.00 94.88 82 GLU A C 1
ATOM 631 O O . GLU A 1 82 ? 2.642 3.954 -8.184 1.00 94.88 82 GLU A O 1
ATOM 636 N N . ALA A 1 83 ? 4.280 4.315 -9.679 1.00 95.62 83 ALA A N 1
ATOM 637 C CA . ALA A 1 83 ? 3.625 3.621 -10.790 1.00 95.62 83 ALA A CA 1
ATOM 638 C C . ALA A 1 83 ? 3.356 2.137 -10.490 1.00 95.62 83 ALA A C 1
ATOM 640 O O . ALA A 1 83 ? 2.295 1.602 -10.833 1.00 95.62 83 ALA A O 1
ATOM 641 N N . PHE A 1 84 ? 4.304 1.470 -9.828 1.00 97.00 84 PHE A N 1
ATOM 642 C CA . PHE A 1 84 ? 4.138 0.089 -9.390 1.00 97.00 84 PHE A CA 1
ATOM 643 C C . PHE A 1 84 ? 3.025 -0.043 -8.350 1.00 97.00 84 PHE A C 1
ATOM 645 O O . PHE A 1 84 ? 2.163 -0.908 -8.494 1.00 97.00 84 PHE A O 1
ATOM 652 N N . LEU A 1 85 ? 3.009 0.817 -7.327 1.00 97.19 85 LEU A N 1
ATOM 653 C CA . LEU A 1 85 ? 1.972 0.782 -6.300 1.00 97.19 85 LEU A CA 1
ATOM 654 C C . LEU A 1 85 ? 0.592 1.084 -6.889 1.00 97.19 85 LEU A C 1
ATOM 656 O O . LEU A 1 85 ? -0.334 0.335 -6.604 1.00 97.19 85 LEU A O 1
ATOM 660 N N . ASP A 1 86 ? 0.444 2.072 -7.773 1.00 95.81 86 ASP A N 1
ATOM 661 C CA . ASP A 1 86 ? -0.827 2.306 -8.477 1.00 95.81 86 ASP A CA 1
ATOM 662 C C . ASP A 1 86 ? -1.334 1.038 -9.183 1.00 95.81 86 ASP A C 1
ATOM 664 O O . ASP A 1 86 ? -2.482 0.632 -8.991 1.00 95.81 86 ASP A O 1
ATOM 668 N N . SER A 1 87 ? -0.447 0.343 -9.903 1.00 94.81 87 SER A N 1
ATOM 669 C CA . SER A 1 87 ? -0.778 -0.927 -10.568 1.00 94.81 87 SER A CA 1
ATOM 670 C C . SER A 1 87 ? -1.212 -2.010 -9.561 1.00 94.81 87 SER A C 1
ATOM 672 O O . SER A 1 87 ? -2.107 -2.812 -9.826 1.00 94.81 87 SER A O 1
ATOM 674 N N . ARG A 1 88 ? -0.614 -2.029 -8.361 1.00 95.88 88 ARG A N 1
ATOM 675 C CA . ARG A 1 88 ? -0.968 -2.955 -7.270 1.00 95.88 88 ARG A CA 1
ATOM 676 C C . ARG A 1 88 ? -2.306 -2.643 -6.608 1.00 95.88 88 ARG A C 1
ATOM 678 O O . ARG A 1 88 ? -2.953 -3.562 -6.099 1.00 95.88 88 ARG A O 1
ATOM 685 N N . TYR A 1 89 ? -2.727 -1.384 -6.576 1.00 95.56 89 TYR A N 1
ATOM 686 C CA . TYR A 1 89 ? -4.050 -1.014 -6.069 1.00 95.56 89 TYR A CA 1
ATOM 687 C C . TYR A 1 89 ? -5.161 -1.435 -7.040 1.00 95.56 89 TYR A C 1
ATOM 689 O O . TYR A 1 89 ? -6.215 -1.900 -6.600 1.00 95.56 89 TYR A O 1
ATOM 697 N N . GLU A 1 90 ? -4.897 -1.387 -8.348 1.00 93.25 90 GLU A N 1
ATOM 698 C CA . GLU A 1 90 ? -5.826 -1.840 -9.395 1.00 93.25 90 GLU A CA 1
ATOM 699 C C . GLU A 1 90 ? -6.065 -3.361 -9.387 1.00 93.25 90 GLU A C 1
ATOM 701 O O . GLU A 1 90 ? -7.122 -3.816 -9.832 1.00 93.25 90 GLU A O 1
ATOM 706 N N . LEU A 1 91 ? -5.154 -4.156 -8.801 1.00 91.88 91 LEU A N 1
ATOM 707 C CA . LEU A 1 91 ? -5.313 -5.614 -8.672 1.00 91.88 91 LEU A CA 1
ATOM 708 C C . LEU A 1 91 ? -6.637 -6.021 -8.032 1.00 91.88 91 LEU A C 1
ATOM 710 O O . LEU A 1 91 ? -7.177 -7.060 -8.395 1.00 91.88 91 LEU A O 1
ATOM 714 N N . THR A 1 92 ? -7.177 -5.225 -7.109 1.00 86.31 92 THR A N 1
ATOM 715 C CA . THR A 1 92 ? -8.468 -5.531 -6.479 1.00 86.31 92 THR A CA 1
ATOM 716 C C . THR A 1 92 ? -9.578 -5.666 -7.524 1.00 86.31 92 THR A C 1
ATOM 718 O O . THR A 1 92 ? -10.329 -6.641 -7.501 1.00 86.31 92 THR A O 1
ATOM 721 N N . ASN A 1 93 ? -9.620 -4.750 -8.495 1.00 87.94 93 ASN A N 1
ATOM 722 C CA . ASN A 1 93 ? -10.599 -4.779 -9.581 1.00 87.94 93 ASN A CA 1
ATOM 723 C C . ASN A 1 93 ? -10.344 -5.976 -10.508 1.00 87.94 93 ASN A C 1
ATOM 725 O O . ASN A 1 93 ? -11.274 -6.670 -10.910 1.00 87.94 93 ASN A O 1
ATOM 729 N N . PHE A 1 94 ? -9.077 -6.269 -10.819 1.00 89.94 94 PHE A N 1
ATOM 730 C CA . PHE A 1 94 ? -8.723 -7.406 -11.672 1.00 89.94 94 PHE A CA 1
ATOM 731 C C . PHE A 1 94 ? -9.034 -8.762 -11.027 1.00 89.94 94 PHE A C 1
ATOM 733 O O . PHE A 1 94 ? -9.470 -9.681 -11.720 1.00 89.94 94 PHE A O 1
ATOM 740 N N . VAL A 1 95 ? -8.865 -8.890 -9.710 1.00 88.62 95 VAL A N 1
ATOM 741 C CA . VAL A 1 95 ? -9.250 -10.088 -8.950 1.00 88.62 95 VAL A CA 1
ATOM 742 C C . VAL A 1 95 ? -10.767 -10.268 -8.947 1.00 88.62 95 VAL A C 1
ATOM 744 O O . VAL A 1 95 ? -11.240 -11.397 -9.098 1.00 88.62 95 VAL A O 1
ATOM 747 N N . GLU A 1 96 ? -11.537 -9.187 -8.821 1.00 87.38 96 GLU A N 1
ATOM 748 C CA . GLU A 1 96 ? -13.000 -9.231 -8.917 1.00 87.38 96 GLU A CA 1
ATOM 749 C C . GLU A 1 96 ? -13.458 -9.681 -10.314 1.00 87.38 96 GLU A C 1
ATOM 751 O O . GLU A 1 96 ? -14.240 -10.626 -10.433 1.00 87.38 96 GLU A O 1
ATOM 756 N N . LEU A 1 97 ? -12.890 -9.095 -11.374 1.00 86.50 97 LEU A N 1
ATOM 757 C CA . LEU A 1 97 ? -13.147 -9.504 -12.760 1.00 86.50 97 LEU A CA 1
ATOM 758 C C . LEU A 1 97 ? -12.798 -10.981 -12.996 1.00 86.50 97 LEU A C 1
ATOM 760 O O . LEU A 1 97 ? -13.602 -11.724 -13.564 1.00 86.50 97 LEU A O 1
ATOM 764 N N . ALA A 1 98 ? -11.635 -11.427 -12.511 1.00 86.38 98 ALA A N 1
ATOM 765 C CA . ALA A 1 98 ? -11.213 -12.824 -12.596 1.00 86.38 98 ALA A CA 1
ATOM 766 C C . ALA A 1 98 ? -12.170 -13.766 -11.853 1.00 86.38 98 ALA A C 1
ATOM 768 O O . ALA A 1 98 ? -12.496 -14.844 -12.349 1.00 86.38 98 ALA A O 1
ATOM 769 N N . SER A 1 99 ? -12.663 -13.350 -10.685 1.00 84.94 99 SER A N 1
ATOM 770 C CA . SER A 1 99 ? -13.638 -14.116 -9.899 1.00 84.94 99 SER A CA 1
ATOM 771 C C . SER A 1 99 ? -14.996 -14.218 -10.601 1.00 84.94 99 SER A C 1
ATOM 773 O O . SER A 1 99 ? -15.699 -15.212 -10.432 1.00 84.94 99 SER A O 1
ATOM 775 N N . ALA A 1 100 ? -15.337 -13.237 -11.440 1.00 87.75 100 ALA A N 1
ATOM 776 C CA . ALA A 1 100 ? -16.499 -13.262 -12.327 1.00 87.75 100 ALA A CA 1
ATOM 777 C C . ALA A 1 100 ? -16.266 -14.050 -13.637 1.00 87.75 100 ALA A C 1
ATOM 779 O O . ALA A 1 100 ? -17.124 -14.039 -14.520 1.00 87.75 100 ALA A O 1
ATOM 780 N N . GLY A 1 101 ? -15.122 -14.729 -13.787 1.00 84.06 101 GLY A N 1
ATOM 781 C CA . GLY A 1 101 ? -14.784 -15.540 -14.962 1.00 84.06 101 GLY A CA 1
ATOM 782 C C . GLY A 1 101 ? -14.274 -14.744 -16.167 1.00 84.06 101 GLY A C 1
ATOM 783 O O . GLY A 1 101 ? -14.130 -15.311 -17.249 1.00 84.06 101 GLY A O 1
ATOM 784 N N . GLN A 1 102 ? -13.997 -13.447 -16.007 1.00 86.44 102 GLN A N 1
ATOM 785 C CA . GLN A 1 102 ? -13.406 -12.616 -17.058 1.00 86.44 102 GLN A CA 1
ATOM 786 C C . GLN A 1 102 ? -11.877 -12.724 -17.028 1.00 86.44 102 GLN A C 1
ATOM 788 O O . GLN A 1 102 ? -11.288 -12.949 -15.975 1.00 86.44 102 GLN A O 1
ATOM 793 N N . ASN A 1 103 ? -11.212 -12.545 -18.173 1.00 84.62 103 ASN A N 1
ATOM 794 C CA . ASN A 1 103 ? -9.750 -12.508 -18.230 1.00 84.62 103 ASN A CA 1
ATOM 795 C C . ASN A 1 103 ? -9.238 -11.060 -18.075 1.00 84.62 103 ASN A C 1
ATOM 797 O O . ASN A 1 103 ? -9.350 -10.292 -19.032 1.00 84.62 103 ASN A O 1
ATOM 801 N N . PRO A 1 104 ? -8.649 -10.673 -16.927 1.00 89.12 104 PRO A N 1
ATOM 802 C CA . PRO A 1 104 ? -8.171 -9.307 -16.712 1.00 89.12 104 PRO A CA 1
ATOM 803 C C . PRO A 1 104 ? -6.790 -9.025 -17.328 1.00 89.12 104 PRO A C 1
ATOM 805 O O . PRO A 1 104 ? -6.372 -7.871 -17.367 1.00 89.12 104 PRO A O 1
ATOM 808 N N . VAL A 1 105 ? -6.059 -10.053 -17.778 1.00 89.62 105 VAL A N 1
ATOM 809 C CA . VAL A 1 105 ? -4.633 -9.951 -18.139 1.00 89.62 105 VAL A CA 1
ATOM 810 C C . VAL A 1 105 ? -4.347 -8.920 -19.234 1.00 89.62 105 VAL A C 1
ATOM 812 O O . VAL A 1 105 ? -3.414 -8.141 -19.044 1.00 89.62 105 VAL A O 1
ATOM 815 N N . PRO A 1 106 ? -5.113 -8.837 -20.343 1.00 87.25 106 PRO A N 1
ATOM 816 C CA . PRO A 1 106 ? -4.841 -7.838 -21.376 1.00 87.25 106 PRO A CA 1
ATOM 817 C C . PRO A 1 106 ? -4.931 -6.404 -20.843 1.00 87.25 106 PRO A C 1
ATOM 819 O O . PRO A 1 106 ? -4.015 -5.614 -21.052 1.00 87.25 106 PRO A O 1
ATOM 822 N N . GLN A 1 107 ? -5.996 -6.092 -20.099 1.00 88.81 107 GLN A N 1
ATOM 823 C CA . GLN A 1 107 ? -6.200 -4.759 -19.532 1.00 88.81 107 GLN A CA 1
ATOM 824 C C . GLN A 1 107 ? -5.131 -4.436 -18.483 1.00 88.81 107 GLN A C 1
ATOM 826 O O . GLN A 1 107 ? -4.516 -3.379 -18.535 1.00 88.81 107 GLN A O 1
ATOM 831 N N . MET A 1 108 ? -4.838 -5.389 -17.597 1.00 91.38 108 MET A N 1
ATOM 832 C CA . MET A 1 108 ? -3.803 -5.245 -16.576 1.00 91.38 108 MET A CA 1
ATOM 833 C C . MET A 1 108 ? -2.412 -4.993 -17.180 1.00 91.38 108 MET A C 1
ATOM 835 O O . MET A 1 108 ? -1.645 -4.195 -16.643 1.00 91.38 108 MET A O 1
ATOM 839 N N . LEU A 1 109 ? -2.078 -5.646 -18.300 1.00 91.12 109 LEU A N 1
ATOM 840 C CA . LEU A 1 109 ? -0.818 -5.407 -19.003 1.00 91.12 109 LEU A CA 1
ATOM 841 C C . LEU A 1 109 ? -0.777 -3.993 -19.582 1.00 91.12 109 LEU A C 1
ATOM 843 O O . LEU A 1 109 ? 0.230 -3.310 -19.421 1.00 91.12 109 LEU A O 1
ATOM 847 N N . LEU A 1 110 ? -1.841 -3.563 -20.264 1.00 90.81 110 LEU A N 1
ATOM 848 C CA . LEU A 1 110 ? -1.894 -2.243 -20.890 1.00 90.81 110 LEU A CA 1
ATOM 849 C C . LEU A 1 110 ? -1.833 -1.121 -19.856 1.00 90.81 110 LEU A C 1
ATOM 851 O O . LEU A 1 110 ? -1.039 -0.195 -20.020 1.00 90.81 110 LEU A O 1
ATOM 855 N N . ASP A 1 111 ? -2.611 -1.230 -18.782 1.00 92.38 111 ASP A N 1
ATOM 856 C CA . ASP A 1 111 ? -2.651 -0.227 -17.719 1.00 92.38 111 ASP A CA 1
ATOM 857 C C . ASP A 1 111 ? -1.293 -0.141 -17.016 1.00 92.38 111 ASP A C 1
ATOM 859 O O . ASP A 1 111 ? -0.699 0.940 -16.947 1.00 92.38 111 ASP A O 1
ATOM 863 N N . GLY A 1 112 ? -0.726 -1.283 -16.607 1.00 93.75 112 GLY A N 1
ATOM 864 C CA . GLY A 1 112 ? 0.601 -1.332 -15.994 1.00 93.75 112 GLY A CA 1
ATOM 865 C C . GLY A 1 112 ? 1.699 -0.813 -16.926 1.00 93.75 112 GLY A C 1
ATOM 866 O O . GLY A 1 112 ? 2.533 0.002 -16.524 1.00 93.75 112 GLY A O 1
ATOM 867 N N . TRP A 1 113 ? 1.692 -1.220 -18.199 1.00 94.81 113 TRP A N 1
ATOM 868 C CA . TRP A 1 113 ? 2.703 -0.787 -19.165 1.00 94.81 113 TRP A CA 1
ATOM 869 C C . TRP A 1 113 ? 2.600 0.700 -19.503 1.00 94.81 113 TRP A C 1
ATOM 871 O O . TRP A 1 113 ? 3.629 1.368 -19.604 1.00 94.81 113 TRP A O 1
ATOM 881 N N . SER A 1 114 ? 1.386 1.247 -19.610 1.00 94.94 114 SER A N 1
ATOM 882 C CA . SER A 1 114 ? 1.173 2.678 -19.861 1.00 94.94 114 SER A CA 1
ATOM 883 C C . SER A 1 114 ? 1.807 3.564 -18.781 1.00 94.94 114 SER A C 1
ATOM 885 O O . SER A 1 114 ? 2.277 4.661 -19.083 1.00 94.94 114 SER A O 1
ATOM 887 N N . ARG A 1 115 ? 1.882 3.064 -17.538 1.00 94.88 115 ARG A N 1
ATOM 888 C CA . ARG A 1 115 ? 2.506 3.741 -16.393 1.00 94.88 115 ARG A CA 1
ATOM 889 C C . ARG A 1 115 ? 4.024 3.543 -16.354 1.00 94.88 115 ARG A C 1
ATOM 891 O O . ARG A 1 115 ? 4.754 4.486 -16.062 1.00 94.88 115 ARG A O 1
ATOM 898 N N . LEU A 1 116 ? 4.508 2.336 -16.655 1.00 96.25 116 LEU A N 1
ATOM 899 C CA . LEU A 1 116 ? 5.934 1.988 -16.572 1.00 96.25 116 LEU A CA 1
ATOM 900 C C . LEU A 1 116 ? 6.755 2.489 -17.772 1.00 96.25 116 LEU A C 1
ATOM 902 O O . LEU A 1 116 ? 7.856 3.005 -17.582 1.00 96.25 116 LEU A O 1
ATOM 906 N N . SER A 1 117 ? 6.232 2.373 -18.998 1.00 96.38 117 SER A N 1
ATOM 907 C CA . SER A 1 117 ? 6.958 2.680 -20.244 1.00 96.38 117 SER A CA 1
ATOM 908 C C . SER A 1 117 ? 7.555 4.098 -20.272 1.00 96.38 117 SER A C 1
ATOM 910 O O . SER A 1 117 ? 8.746 4.222 -20.576 1.00 96.38 117 SER A O 1
ATOM 912 N N . PRO A 1 118 ? 6.825 5.174 -19.901 1.00 96.44 118 PRO A N 1
ATOM 913 C CA . PRO A 1 118 ? 7.386 6.528 -19.893 1.00 96.44 118 PRO A CA 1
ATOM 914 C C . PRO A 1 118 ? 8.566 6.686 -18.926 1.00 96.44 118 PRO A C 1
ATOM 916 O O . PRO A 1 118 ? 9.576 7.285 -19.289 1.00 96.44 118 PRO A O 1
ATOM 919 N N . ILE A 1 119 ? 8.468 6.098 -17.729 1.00 96.00 119 ILE A N 1
ATOM 920 C CA . ILE A 1 119 ? 9.523 6.141 -16.706 1.00 96.00 119 ILE A CA 1
ATOM 921 C C . ILE A 1 119 ? 10.757 5.386 -17.205 1.00 96.00 119 ILE A C 1
ATOM 923 O O . ILE A 1 119 ? 11.882 5.871 -17.089 1.00 96.00 119 ILE A O 1
ATOM 927 N N . MET A 1 120 ? 10.544 4.215 -17.816 1.00 96.44 120 MET A N 1
ATOM 928 C CA . MET A 1 120 ? 11.630 3.417 -18.375 1.00 96.44 120 MET A CA 1
ATOM 929 C C . MET A 1 120 ? 12.363 4.148 -19.501 1.00 96.44 120 MET A C 1
ATOM 931 O O . MET A 1 120 ? 13.591 4.210 -19.494 1.00 96.44 120 MET A O 1
ATOM 935 N N . LYS A 1 121 ? 11.619 4.772 -20.421 1.00 96.69 121 LYS A N 1
ATOM 936 C CA . LYS A 1 121 ? 12.170 5.578 -21.522 1.00 96.69 121 LYS A CA 1
ATOM 937 C C . LYS A 1 121 ? 12.951 6.788 -21.019 1.00 96.69 121 LYS A C 1
ATOM 939 O O . LYS A 1 121 ? 14.026 7.072 -21.542 1.00 96.69 121 LYS A O 1
ATOM 944 N N . GLN A 1 122 ? 12.440 7.474 -19.997 1.00 95.69 122 GLN A N 1
ATOM 945 C CA . GLN A 1 122 ? 13.104 8.632 -19.399 1.00 95.69 122 GLN A CA 1
ATOM 946 C C . GLN A 1 122 ? 14.460 8.272 -18.777 1.00 95.69 122 GLN A C 1
ATOM 948 O O . GLN A 1 122 ? 15.374 9.093 -18.807 1.00 95.69 122 GLN A O 1
ATOM 953 N N . ALA A 1 123 ? 14.611 7.059 -18.239 1.00 95.44 123 ALA A N 1
ATOM 954 C CA . ALA A 1 123 ? 15.861 6.636 -17.615 1.00 95.44 123 ALA A CA 1
ATOM 955 C C . ALA A 1 123 ? 16.948 6.218 -18.614 1.00 95.44 123 ALA A C 1
ATOM 957 O O . ALA A 1 123 ? 18.118 6.241 -18.244 1.00 95.44 123 ALA A O 1
ATOM 958 N N . LEU A 1 124 ? 16.594 5.833 -19.852 1.00 95.69 124 LEU A N 1
ATOM 959 C CA . LEU A 1 124 ? 17.547 5.269 -20.823 1.00 95.69 124 LEU A CA 1
ATOM 960 C C . LEU A 1 124 ? 18.832 6.101 -20.990 1.00 95.69 124 LEU A C 1
ATOM 962 O O . LEU A 1 124 ? 19.906 5.503 -20.942 1.00 95.69 124 LEU A O 1
ATOM 966 N N . PRO A 1 125 ? 18.784 7.445 -21.120 1.00 94.94 125 PRO A N 1
ATOM 967 C CA . PRO A 1 125 ? 19.997 8.249 -21.291 1.00 94.94 125 PRO A CA 1
ATOM 968 C C . PRO A 1 125 ? 20.928 8.257 -20.069 1.00 94.94 125 PRO A C 1
ATOM 970 O O . PRO A 1 125 ? 22.093 8.618 -20.199 1.00 94.94 125 PRO A O 1
ATOM 973 N N . ALA A 1 126 ? 20.420 7.902 -18.885 1.00 92.50 126 ALA A N 1
ATOM 974 C CA . ALA A 1 126 ? 21.184 7.864 -17.639 1.00 92.50 126 ALA A CA 1
ATOM 975 C C . ALA A 1 126 ? 21.821 6.490 -17.361 1.00 92.50 126 ALA A C 1
ATOM 977 O O . ALA A 1 126 ? 22.557 6.343 -16.385 1.00 92.50 126 ALA A O 1
ATOM 978 N N . LEU A 1 127 ? 21.531 5.479 -18.186 1.00 93.94 127 LEU A N 1
ATOM 979 C CA . LEU A 1 127 ? 22.044 4.123 -18.021 1.00 93.94 127 LEU A CA 1
ATOM 980 C C . LEU A 1 127 ? 23.361 3.914 -18.788 1.00 93.94 127 LEU A C 1
ATOM 982 O O . LEU A 1 127 ? 23.583 4.544 -19.824 1.00 93.94 127 LEU A O 1
ATOM 986 N N . PRO A 1 128 ? 24.225 2.981 -18.343 1.00 94.56 128 PRO A N 1
ATOM 987 C CA . PRO A 1 128 ? 25.323 2.487 -19.169 1.00 94.56 128 PRO A CA 1
ATOM 988 C C . PRO A 1 128 ? 24.801 1.956 -20.508 1.00 94.56 128 PRO A C 1
ATOM 990 O O . PRO A 1 128 ? 23.740 1.335 -20.542 1.00 94.56 128 PRO A O 1
ATOM 993 N N . GLN A 1 129 ? 25.563 2.144 -21.588 1.00 94.50 129 GLN A N 1
ATOM 994 C CA . GLN A 1 129 ? 25.119 1.835 -22.954 1.00 94.50 129 GLN A CA 1
ATOM 995 C C . GLN A 1 129 ? 24.546 0.416 -23.105 1.00 94.50 129 GLN A C 1
ATOM 997 O O . GLN A 1 129 ? 23.453 0.252 -23.632 1.00 94.50 129 GLN A O 1
ATOM 1002 N N . GLU A 1 130 ? 25.220 -0.600 -22.559 1.00 93.12 130 GLU A N 1
ATOM 1003 C CA . GLU A 1 130 ? 24.744 -1.990 -22.609 1.00 93.12 130 GLU A CA 1
ATOM 1004 C C . GLU A 1 130 ? 23.374 -2.177 -21.930 1.00 93.12 130 GLU A C 1
ATOM 1006 O O . GLU A 1 130 ? 22.505 -2.891 -22.433 1.00 93.12 130 GLU A O 1
ATOM 1011 N N . ALA A 1 131 ? 23.155 -1.521 -20.786 1.00 93.12 131 ALA A N 1
ATOM 1012 C CA . ALA A 1 131 ? 21.873 -1.560 -20.093 1.00 93.12 131 ALA A CA 1
ATOM 1013 C C . ALA A 1 131 ? 20.806 -0.773 -20.865 1.00 93.12 131 ALA A C 1
ATOM 1015 O O . ALA A 1 131 ? 19.686 -1.259 -21.016 1.00 93.12 131 ALA A O 1
ATOM 1016 N N . ALA A 1 132 ? 21.156 0.403 -21.392 1.00 95.94 132 ALA A N 1
ATOM 1017 C CA . ALA A 1 132 ? 20.264 1.218 -22.207 1.00 95.94 132 ALA A CA 1
ATOM 1018 C C . ALA A 1 132 ? 19.768 0.449 -23.443 1.00 95.94 132 ALA A C 1
ATOM 1020 O O . ALA A 1 132 ? 18.561 0.392 -23.667 1.00 95.94 132 ALA A O 1
ATOM 1021 N N . ASP A 1 133 ? 20.661 -0.218 -24.181 1.00 95.88 133 ASP A N 1
ATOM 1022 C CA . ASP A 1 133 ? 20.315 -1.028 -25.357 1.00 95.88 133 ASP A CA 1
ATOM 1023 C C . ASP A 1 133 ? 19.397 -2.203 -24.984 1.00 95.88 133 ASP A C 1
ATOM 1025 O O . ASP A 1 133 ? 18.386 -2.465 -25.646 1.00 95.88 133 ASP A O 1
ATOM 1029 N N . ARG A 1 134 ? 19.699 -2.882 -23.870 1.00 94.94 134 ARG A N 1
ATOM 1030 C CA . ARG A 1 134 ? 18.888 -3.985 -23.341 1.00 94.94 134 ARG A CA 1
ATOM 1031 C C . ARG A 1 134 ? 17.468 -3.540 -22.980 1.00 94.94 134 ARG A C 1
ATOM 1033 O O . ARG A 1 134 ? 16.505 -4.187 -23.397 1.00 94.94 134 ARG A O 1
ATOM 1040 N N . TYR A 1 135 ? 17.312 -2.441 -22.235 1.00 96.25 135 TYR A N 1
ATOM 1041 C CA . TYR A 1 135 ? 15.984 -1.915 -21.903 1.00 96.25 135 TYR A CA 1
ATOM 1042 C C . TYR A 1 135 ? 15.280 -1.322 -23.118 1.00 96.25 135 TYR A C 1
ATOM 1044 O O . TYR A 1 135 ? 14.072 -1.492 -23.225 1.00 96.25 135 TYR A O 1
ATOM 1052 N N . ALA A 1 136 ? 15.988 -0.683 -24.051 1.00 97.38 136 ALA A N 1
ATOM 1053 C CA . ALA A 1 136 ? 15.391 -0.180 -25.286 1.00 97.38 136 ALA A CA 1
ATOM 1054 C C . ALA A 1 136 ? 14.783 -1.321 -26.117 1.00 97.38 136 ALA A C 1
ATOM 1056 O O . ALA A 1 136 ? 13.648 -1.200 -26.579 1.00 97.38 136 ALA A O 1
ATOM 1057 N N . ASN A 1 137 ? 15.485 -2.455 -26.236 1.00 95.75 137 ASN A N 1
ATOM 1058 C CA . ASN A 1 137 ? 14.951 -3.658 -26.878 1.00 95.75 137 ASN A CA 1
ATOM 1059 C C . ASN A 1 137 ? 13.702 -4.181 -26.148 1.00 95.75 137 ASN A C 1
ATOM 1061 O O . ASN A 1 137 ? 12.658 -4.391 -26.763 1.00 95.75 137 ASN A O 1
ATOM 1065 N N . PHE A 1 138 ? 13.776 -4.327 -24.823 1.00 96.06 138 PHE A N 1
ATOM 1066 C CA . PHE A 1 138 ? 12.643 -4.778 -24.011 1.00 96.06 138 PHE A CA 1
ATOM 1067 C C . PHE A 1 138 ? 11.413 -3.863 -24.135 1.00 96.06 138 PHE A C 1
ATOM 1069 O O . PHE A 1 138 ? 10.301 -4.340 -24.360 1.00 96.06 138 PHE A O 1
ATOM 1076 N N . ILE A 1 139 ? 11.619 -2.546 -24.034 1.00 96.56 139 ILE A N 1
ATOM 1077 C CA . ILE A 1 139 ? 10.582 -1.525 -24.207 1.00 96.56 139 ILE A CA 1
ATOM 1078 C C . ILE A 1 139 ? 9.963 -1.641 -25.600 1.00 96.56 139 ILE A C 1
ATOM 1080 O O . ILE A 1 139 ? 8.742 -1.625 -25.714 1.00 96.56 139 ILE A O 1
ATOM 1084 N N . GLY A 1 140 ? 10.778 -1.805 -26.647 1.00 94.75 140 GLY A N 1
ATOM 1085 C CA . GLY A 1 140 ? 10.297 -1.971 -28.018 1.00 94.75 140 GLY A CA 1
ATOM 1086 C C . GLY A 1 140 ? 9.389 -3.192 -28.192 1.00 94.75 140 GLY A C 1
ATOM 1087 O O . GLY A 1 140 ? 8.340 -3.086 -28.826 1.00 94.75 140 GLY A O 1
ATOM 1088 N N . VAL A 1 141 ? 9.744 -4.330 -27.586 1.00 91.31 141 VAL A N 1
ATOM 1089 C CA . VAL A 1 141 ? 8.918 -5.550 -27.612 1.00 91.31 141 VAL A CA 1
ATOM 1090 C C . VAL A 1 141 ? 7.577 -5.331 -26.903 1.00 91.31 141 VAL A C 1
ATOM 1092 O O . VAL A 1 141 ? 6.529 -5.669 -27.457 1.00 91.31 141 VAL A O 1
ATOM 1095 N N . LEU A 1 142 ? 7.578 -4.734 -25.706 1.00 91.31 142 LEU A N 1
ATOM 1096 C CA . LEU A 1 142 ? 6.336 -4.473 -24.972 1.00 91.31 142 LEU A CA 1
ATOM 1097 C C . LEU A 1 142 ? 5.478 -3.368 -25.598 1.00 91.31 142 LEU A C 1
ATOM 1099 O O . LEU A 1 142 ? 4.255 -3.481 -25.576 1.00 91.31 142 LEU A O 1
ATOM 1103 N N . ASP A 1 143 ? 6.072 -2.340 -26.206 1.00 92.88 143 ASP A N 1
ATOM 1104 C CA . ASP A 1 143 ? 5.334 -1.313 -26.947 1.00 92.88 143 ASP A CA 1
ATOM 1105 C C . ASP A 1 143 ? 4.599 -1.920 -28.152 1.00 92.88 143 ASP A C 1
ATOM 1107 O O . ASP A 1 143 ? 3.436 -1.5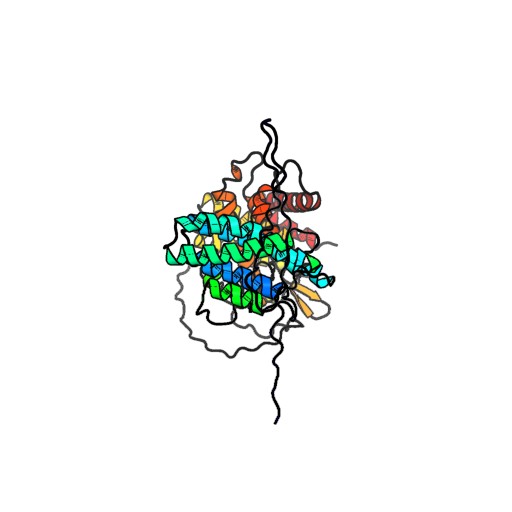94 -28.395 1.00 92.88 143 ASP A O 1
ATOM 1111 N N . GLN A 1 144 ? 5.234 -2.847 -28.880 1.00 86.88 144 GLN A N 1
ATOM 1112 C CA . GLN A 1 144 ? 4.579 -3.582 -29.968 1.00 86.88 144 GLN A CA 1
ATOM 1113 C C . GLN A 1 144 ? 3.427 -4.447 -29.448 1.00 86.88 144 GLN A C 1
ATOM 1115 O O . GLN A 1 144 ? 2.333 -4.423 -30.013 1.00 86.88 144 GLN A O 1
ATOM 1120 N N . LEU A 1 145 ? 3.648 -5.174 -28.350 1.00 84.75 145 LEU A N 1
ATOM 1121 C CA . LEU A 1 145 ? 2.615 -5.982 -27.708 1.00 84.75 145 LEU A CA 1
ATOM 1122 C C . LEU A 1 145 ? 1.426 -5.121 -27.250 1.00 84.75 145 LEU A C 1
ATOM 1124 O O . LEU A 1 145 ? 0.271 -5.479 -27.480 1.00 84.75 145 LEU A O 1
ATOM 1128 N N . ALA A 1 146 ? 1.699 -3.960 -26.652 1.00 85.75 146 ALA A N 1
ATOM 1129 C CA . ALA A 1 146 ? 0.678 -3.021 -26.212 1.00 85.75 146 ALA A CA 1
ATOM 1130 C C . ALA A 1 146 ? -0.092 -2.407 -27.391 1.00 85.75 146 ALA A C 1
ATOM 1132 O O . ALA A 1 146 ? -1.309 -2.252 -27.308 1.00 85.75 146 ALA A O 1
ATOM 1133 N N . ALA A 1 147 ? 0.576 -2.112 -28.510 1.00 84.44 147 ALA A N 1
ATOM 1134 C CA . ALA A 1 147 ? -0.074 -1.603 -29.718 1.00 84.44 147 ALA A CA 1
ATOM 1135 C C . ALA A 1 147 ? -1.067 -2.613 -30.321 1.00 84.44 147 ALA A C 1
ATOM 1137 O O . ALA A 1 147 ? -2.143 -2.215 -30.768 1.00 84.44 147 ALA A O 1
ATOM 1138 N N . LEU A 1 148 ? -0.761 -3.917 -30.269 1.00 77.19 148 LEU A N 1
ATOM 1139 C CA . LEU A 1 148 ? -1.708 -4.976 -30.654 1.00 77.19 148 LEU A CA 1
ATOM 1140 C C . LEU A 1 148 ? -2.947 -5.000 -29.742 1.00 77.19 148 LEU A C 1
ATOM 1142 O O . LEU A 1 148 ? -4.043 -5.343 -30.185 1.00 77.19 148 LEU A O 1
ATOM 1146 N N . GLY A 1 149 ? -2.779 -4.608 -28.477 1.00 70.62 149 GLY A N 1
ATOM 1147 C CA . GLY A 1 149 ? -3.846 -4.560 -27.482 1.00 70.62 149 GLY A CA 1
ATOM 1148 C C . GLY A 1 149 ? -4.742 -3.327 -27.540 1.00 70.62 149 GLY A C 1
ATOM 1149 O O . GLY A 1 149 ? -5.806 -3.353 -26.948 1.00 70.62 149 GLY A O 1
ATOM 1150 N N . GLN A 1 150 ? -4.392 -2.258 -28.257 1.00 66.81 150 GLN A N 1
ATOM 1151 C CA . GLN A 1 150 ? -5.237 -1.051 -28.324 1.00 66.81 150 GLN A CA 1
ATOM 1152 C C . GLN A 1 150 ? -6.398 -1.152 -29.341 1.00 66.81 150 GLN A C 1
ATOM 1154 O O . GLN A 1 150 ? -7.199 -0.225 -29.457 1.00 66.81 150 GLN A O 1
ATOM 1159 N N . GLY A 1 151 ? -6.522 -2.267 -30.077 1.00 59.69 151 GLY A N 1
ATOM 1160 C CA . GLY A 1 151 ? -7.634 -2.541 -31.002 1.00 59.69 151 GLY A CA 1
ATOM 1161 C C . GLY A 1 151 ? -8.754 -3.409 -30.403 1.00 59.69 151 GLY A C 1
ATOM 1162 O O . GLY A 1 151 ? -8.646 -3.928 -29.295 1.00 59.69 151 GLY A O 1
ATOM 1163 N N . SER A 1 152 ? -9.812 -3.688 -31.180 1.00 51.59 152 SER A N 1
ATOM 1164 C CA . SER A 1 152 ? -10.897 -4.635 -30.819 1.00 51.59 152 SER A CA 1
ATOM 1165 C C . SER A 1 152 ? -10.438 -6.095 -30.623 1.00 51.59 152 SER A C 1
ATOM 1167 O O . SER A 1 152 ? -11.249 -6.985 -30.375 1.00 51.59 152 SER A O 1
ATOM 1169 N N . GLN A 1 153 ? -9.130 -6.344 -30.718 1.00 56.78 153 GLN A N 1
ATOM 1170 C CA . GLN A 1 153 ? -8.461 -7.632 -30.578 1.00 56.78 153 GLN A CA 1
ATOM 1171 C C . GLN A 1 153 ? -7.883 -7.866 -29.172 1.00 56.78 153 GLN A C 1
ATOM 1173 O O . GLN A 1 153 ? -7.168 -8.845 -28.981 1.00 56.78 153 GLN A O 1
ATOM 1178 N N . LEU A 1 154 ? -8.227 -7.043 -28.170 1.00 54.72 154 LEU A N 1
ATOM 1179 C CA . LEU A 1 154 ? -7.905 -7.280 -26.747 1.00 54.72 154 LEU A CA 1
ATOM 1180 C C . LEU A 1 154 ? -8.173 -8.726 -26.300 1.00 54.72 154 LEU A C 1
ATOM 1182 O O . LEU A 1 154 ? -7.380 -9.314 -25.571 1.00 54.72 154 LEU A O 1
ATOM 1186 N N . ALA A 1 155 ? -9.268 -9.318 -26.784 1.00 53.09 155 ALA A N 1
ATOM 1187 C CA . ALA A 1 155 ? -9.655 -10.696 -26.487 1.00 53.09 155 ALA A CA 1
ATOM 1188 C C . ALA A 1 155 ? -8.768 -11.768 -27.164 1.00 53.09 155 ALA A C 1
ATOM 1190 O O . ALA A 1 155 ? -8.840 -12.937 -26.790 1.00 53.09 155 ALA A O 1
ATOM 1191 N N . LEU A 1 156 ? -7.948 -11.393 -28.153 1.00 53.81 156 LEU A N 1
ATOM 1192 C CA . LEU A 1 156 ? -7.062 -12.286 -28.913 1.00 53.81 156 LEU A CA 1
ATOM 1193 C C . LEU A 1 156 ? -5.624 -12.319 -28.373 1.00 53.81 156 LEU A C 1
ATOM 1195 O O . LEU A 1 156 ? -4.853 -13.190 -28.774 1.00 53.81 156 LEU A O 1
ATOM 1199 N N . LEU A 1 157 ? -5.260 -11.417 -27.453 1.00 62.84 157 LEU A N 1
ATOM 1200 C CA . LEU A 1 157 ? -3.977 -11.437 -26.742 1.00 62.84 157 LEU A CA 1
ATOM 1201 C C . LEU A 1 157 ? -3.944 -12.594 -25.734 1.00 62.84 157 LEU A C 1
ATOM 1203 O O . LEU A 1 157 ? -4.056 -12.416 -24.523 1.00 62.84 157 LEU A O 1
ATOM 1207 N N . GLN A 1 158 ? -3.779 -13.814 -26.239 1.00 69.62 158 GLN A N 1
ATOM 1208 C CA . GLN A 1 158 ? -3.437 -14.972 -25.419 1.00 69.62 158 GLN A CA 1
ATOM 1209 C C . GLN A 1 158 ? -1.929 -14.988 -25.175 1.00 69.62 158 GLN A C 1
ATOM 1211 O O . GLN A 1 158 ? -1.173 -15.717 -25.816 1.00 69.62 158 GLN A O 1
ATOM 1216 N N . LEU A 1 159 ? -1.495 -14.145 -24.238 1.00 79.12 159 LEU A N 1
ATOM 1217 C CA . LEU A 1 159 ? -0.144 -14.199 -23.693 1.00 79.12 159 LEU A CA 1
ATOM 1218 C C . LEU A 1 159 ? 0.069 -15.538 -22.995 1.00 79.12 159 LEU A C 1
ATOM 1220 O O . LEU A 1 159 ? -0.704 -15.917 -22.113 1.00 79.12 159 LEU A O 1
ATOM 1224 N N . SER A 1 160 ? 1.123 -16.247 -23.389 1.00 85.94 160 SER A N 1
ATOM 1225 C CA . SER A 1 160 ? 1.537 -17.475 -22.721 1.00 85.94 160 SER A CA 1
ATOM 1226 C C . SER A 1 160 ? 2.601 -17.205 -21.656 1.00 85.94 160 SER A C 1
ATOM 1228 O O . SER A 1 160 ? 3.344 -16.221 -21.742 1.00 85.94 160 SER A O 1
ATOM 1230 N N . PRO A 1 161 ? 2.710 -18.091 -20.652 1.00 90.38 161 PRO A N 1
ATOM 1231 C CA . PRO A 1 161 ? 3.779 -18.055 -19.663 1.00 90.38 161 PRO A CA 1
ATOM 1232 C C . PRO A 1 161 ? 5.176 -17.989 -20.293 1.00 90.38 161 PRO A C 1
ATOM 1234 O O . PRO A 1 161 ? 6.034 -17.250 -19.818 1.00 90.38 161 PRO A O 1
ATOM 1237 N N . ASP A 1 162 ? 5.400 -18.720 -21.387 1.00 88.31 162 ASP A N 1
ATOM 1238 C CA . ASP A 1 162 ? 6.701 -18.752 -22.056 1.00 88.31 162 ASP A CA 1
ATOM 1239 C C . ASP A 1 162 ? 7.024 -17.425 -22.740 1.00 88.31 162 ASP A C 1
ATOM 1241 O O . ASP A 1 162 ? 8.154 -16.961 -22.624 1.00 88.31 162 ASP A O 1
ATOM 1245 N N . ALA A 1 163 ? 6.033 -16.742 -23.325 1.00 87.50 163 ALA A N 1
ATOM 1246 C CA . ALA A 1 163 ? 6.233 -15.398 -23.862 1.00 87.50 163 ALA A CA 1
ATOM 1247 C C . ALA A 1 163 ? 6.697 -14.410 -22.775 1.00 87.50 163 ALA A C 1
ATOM 1249 O O . ALA A 1 163 ? 7.634 -13.644 -22.999 1.00 87.50 163 ALA A O 1
ATOM 1250 N N . LEU A 1 164 ? 6.101 -14.452 -21.573 1.00 91.88 164 LEU A N 1
ATOM 1251 C CA . LEU A 1 164 ? 6.552 -13.613 -20.455 1.00 91.88 164 LEU A CA 1
ATOM 1252 C C . LEU A 1 164 ? 7.976 -13.961 -20.004 1.00 91.88 164 LEU A C 1
ATOM 1254 O O . LEU A 1 164 ? 8.771 -13.064 -19.725 1.00 91.88 164 LEU A O 1
ATOM 1258 N N . ARG A 1 165 ? 8.323 -15.253 -19.954 1.00 93.69 165 ARG A N 1
ATOM 1259 C CA . ARG A 1 165 ? 9.679 -15.693 -19.596 1.00 93.69 165 ARG A CA 1
ATOM 1260 C C . ARG A 1 165 ? 10.711 -15.272 -20.634 1.00 93.69 165 ARG A C 1
ATOM 1262 O O . ARG A 1 165 ? 11.777 -14.811 -20.241 1.00 93.69 165 ARG A O 1
ATOM 1269 N N . GLU A 1 166 ? 10.410 -15.377 -21.928 1.00 90.75 166 GLU A N 1
ATOM 1270 C CA . GLU A 1 166 ? 11.313 -14.886 -22.975 1.00 90.75 166 GLU A CA 1
ATOM 1271 C C . GLU A 1 166 ? 11.530 -13.376 -22.859 1.00 90.75 166 GLU A C 1
ATOM 1273 O O . GLU A 1 166 ? 12.669 -12.915 -22.902 1.00 90.75 166 GLU A O 1
ATOM 1278 N N . MET A 1 167 ? 10.471 -12.599 -22.609 1.00 92.50 167 MET A N 1
ATOM 1279 C CA . MET A 1 167 ? 10.608 -11.160 -22.368 1.00 92.50 167 MET A CA 1
ATOM 1280 C C . MET A 1 167 ? 11.442 -10.858 -21.117 1.00 92.50 167 MET A C 1
ATOM 1282 O O . MET A 1 167 ? 12.284 -9.963 -21.142 1.00 92.50 167 MET A O 1
ATOM 1286 N N . ALA A 1 168 ? 11.271 -11.621 -20.035 1.00 94.50 168 ALA A N 1
ATOM 1287 C CA . ALA A 1 168 ? 12.092 -11.475 -18.835 1.00 94.50 168 ALA A CA 1
ATOM 1288 C C . ALA A 1 168 ? 13.582 -11.751 -19.110 1.00 94.50 168 ALA A C 1
ATOM 1290 O O . ALA A 1 168 ? 14.441 -11.034 -18.595 1.00 94.50 168 ALA A O 1
ATOM 1291 N N . ARG A 1 169 ? 13.902 -12.730 -19.969 1.00 94.00 169 ARG A N 1
ATOM 1292 C CA . ARG A 1 169 ? 15.287 -13.041 -20.367 1.00 94.00 169 ARG A CA 1
ATOM 1293 C C . ARG A 1 169 ? 15.947 -11.938 -21.187 1.00 94.00 169 ARG A C 1
ATOM 1295 O O . ARG A 1 169 ? 17.171 -11.867 -21.185 1.00 94.00 169 ARG A O 1
ATOM 1302 N N . ILE A 1 170 ? 15.180 -11.052 -21.830 1.00 93.00 170 ILE A N 1
ATOM 1303 C CA . ILE A 1 170 ? 15.747 -9.835 -22.431 1.00 93.00 170 ILE A CA 1
ATOM 1304 C C . ILE A 1 170 ? 16.388 -8.975 -21.334 1.00 93.00 170 ILE A C 1
ATOM 1306 O O . ILE A 1 170 ? 17.497 -8.488 -21.519 1.00 93.00 170 ILE A O 1
ATOM 1310 N N . LEU A 1 171 ? 15.723 -8.812 -20.184 1.00 92.44 171 LEU A N 1
ATOM 1311 C CA . LEU A 1 171 ? 16.205 -7.982 -19.072 1.00 92.44 171 LEU A CA 1
ATOM 1312 C C . LEU A 1 171 ? 17.297 -8.652 -18.234 1.00 92.44 171 LEU A C 1
ATOM 1314 O O . LEU A 1 171 ? 18.200 -7.980 -17.728 1.00 92.44 171 LEU A O 1
ATOM 1318 N N . GLU A 1 172 ? 17.196 -9.965 -18.060 1.00 91.81 172 GLU A N 1
ATOM 1319 C CA . GLU A 1 172 ? 18.135 -10.750 -17.268 1.00 91.81 172 GLU A CA 1
ATOM 1320 C C . GLU A 1 172 ? 18.337 -12.135 -17.907 1.00 91.81 172 GLU A C 1
ATOM 1322 O O . GLU A 1 172 ? 17.648 -13.097 -17.560 1.00 91.81 172 GLU A O 1
ATOM 1327 N N . PRO A 1 173 ? 19.291 -12.269 -18.850 1.00 87.19 173 PRO A N 1
ATOM 1328 C CA . PRO A 1 173 ? 19.529 -13.532 -19.555 1.00 87.19 173 PRO A CA 1
ATOM 1329 C C . PRO A 1 173 ? 19.886 -14.702 -18.630 1.00 87.19 173 PRO A C 1
ATOM 1331 O O . PRO A 1 173 ? 19.569 -15.852 -18.928 1.00 87.19 173 PRO A O 1
ATOM 1334 N N . ALA A 1 174 ? 20.529 -14.404 -17.496 1.00 87.31 174 ALA A N 1
ATOM 1335 C CA . ALA A 1 174 ? 20.937 -15.367 -16.476 1.00 87.31 174 ALA A CA 1
ATOM 1336 C C . ALA A 1 174 ? 20.002 -15.369 -15.249 1.00 87.31 174 ALA A C 1
ATOM 1338 O O . ALA A 1 174 ? 20.458 -15.643 -14.138 1.00 87.31 174 ALA A O 1
ATOM 1339 N N . VAL A 1 175 ? 18.714 -15.042 -15.437 1.00 87.44 175 VAL A N 1
ATOM 1340 C CA . VAL A 1 175 ? 17.728 -14.986 -14.348 1.00 87.44 175 VAL A CA 1
ATOM 1341 C C . VAL A 1 175 ? 17.711 -16.290 -13.549 1.00 87.44 175 VAL A C 1
ATOM 1343 O O . VAL A 1 175 ? 17.613 -17.389 -14.099 1.00 87.44 175 VAL A O 1
ATOM 1346 N N . SER A 1 176 ? 17.806 -16.163 -12.227 1.00 86.31 176 SER A N 1
ATOM 1347 C CA . SER A 1 176 ? 17.653 -17.285 -11.304 1.00 86.31 176 SER A CA 1
ATOM 1348 C C . SER A 1 176 ? 16.192 -17.412 -10.871 1.00 86.31 176 SER A C 1
ATOM 1350 O O . SER A 1 176 ? 15.584 -16.440 -10.426 1.00 86.31 176 SER A O 1
ATOM 1352 N N . GLY A 1 177 ? 15.633 -18.620 -10.964 1.00 89.19 177 GLY A N 1
ATOM 1353 C CA . GLY A 1 177 ? 14.226 -18.886 -10.650 1.00 89.19 177 GLY A CA 1
ATOM 1354 C C . GLY A 1 177 ? 13.263 -18.570 -11.801 1.00 89.19 177 GLY A C 1
ATOM 1355 O O . GLY A 1 177 ? 13.677 -18.357 -12.938 1.00 89.19 177 GLY A O 1
ATOM 1356 N N . ASP A 1 178 ? 11.959 -18.596 -11.511 1.00 93.25 178 ASP A N 1
ATOM 1357 C CA . ASP A 1 178 ? 10.909 -18.305 -12.496 1.00 93.25 178 ASP A CA 1
ATOM 1358 C C . ASP A 1 178 ? 10.465 -16.830 -12.387 1.00 93.25 178 ASP A C 1
ATOM 1360 O O . ASP A 1 178 ? 9.858 -16.473 -11.372 1.00 93.25 178 ASP A O 1
ATOM 1364 N N . PRO A 1 179 ? 10.714 -15.965 -13.395 1.00 93.81 179 PRO A N 1
ATOM 1365 C CA . PRO A 1 179 ? 10.377 -14.534 -13.341 1.00 93.81 179 PRO A CA 1
ATOM 1366 C C . PRO A 1 179 ? 8.868 -14.249 -13.297 1.00 93.81 179 PRO A C 1
ATOM 1368 O O . PRO A 1 179 ? 8.463 -13.119 -13.037 1.00 93.81 179 PRO A O 1
ATOM 1371 N N . ILE A 1 180 ? 8.032 -15.265 -13.532 1.00 95.62 180 ILE A N 1
ATOM 1372 C CA . ILE A 1 180 ? 6.570 -15.180 -13.408 1.00 95.62 180 ILE A CA 1
ATOM 1373 C C . ILE A 1 180 ? 6.021 -16.014 -12.242 1.00 95.62 180 ILE A C 1
ATOM 1375 O O . ILE A 1 180 ? 4.812 -16.228 -12.134 1.00 95.62 180 ILE A O 1
ATOM 1379 N N . GLY A 1 181 ? 6.900 -16.504 -11.363 1.00 94.44 181 GLY A N 1
ATOM 1380 C CA . GLY A 1 181 ? 6.519 -17.246 -10.169 1.00 94.44 181 GLY A CA 1
ATOM 1381 C C . GLY A 1 181 ? 5.808 -16.351 -9.152 1.00 94.44 181 GLY A C 1
ATOM 1382 O O . GLY A 1 181 ? 6.396 -15.412 -8.616 1.00 94.44 181 GLY A O 1
ATOM 1383 N N . TYR A 1 182 ? 4.544 -16.653 -8.847 1.00 93.25 182 TYR A N 1
ATOM 1384 C CA . TYR A 1 182 ? 3.774 -15.912 -7.844 1.00 93.25 182 TYR A CA 1
ATOM 1385 C C . TYR A 1 182 ? 4.137 -16.357 -6.424 1.00 93.25 182 TYR A C 1
ATOM 1387 O O . TYR A 1 182 ? 3.564 -17.300 -5.876 1.00 93.25 182 TYR A O 1
ATOM 1395 N N . THR A 1 183 ? 5.112 -15.671 -5.839 1.00 93.38 183 THR A N 1
ATOM 1396 C CA . THR A 1 183 ? 5.610 -15.907 -4.480 1.00 93.38 183 THR A CA 1
ATOM 1397 C C . THR A 1 183 ? 4.822 -15.106 -3.447 1.00 93.38 183 THR A C 1
ATOM 1399 O O . THR A 1 183 ? 4.245 -14.058 -3.749 1.00 93.38 183 THR A O 1
ATOM 1402 N N . LEU A 1 184 ? 4.797 -15.582 -2.206 1.00 93.12 184 LEU A N 1
ATOM 1403 C CA . LEU A 1 184 ? 4.109 -14.915 -1.089 1.00 93.12 184 LEU A CA 1
ATOM 1404 C C . LEU A 1 184 ? 5.071 -14.521 0.031 1.00 93.12 184 LEU A C 1
ATOM 1406 O O . LEU A 1 184 ? 4.688 -13.843 0.981 1.00 93.12 184 LEU A O 1
ATOM 1410 N N . GLU A 1 185 ? 6.317 -14.957 -0.092 1.00 94.00 185 GLU A N 1
ATOM 1411 C CA . GLU A 1 185 ? 7.418 -14.662 0.796 1.00 94.00 185 GLU A CA 1
ATOM 1412 C C . GLU A 1 185 ? 7.749 -13.170 0.756 1.00 94.00 185 GLU A C 1
ATOM 1414 O O . GLU A 1 185 ? 7.621 -12.504 -0.277 1.00 94.00 185 GLU A O 1
ATOM 1419 N N . VAL A 1 186 ? 8.197 -12.646 1.895 1.00 96.56 186 VAL A N 1
ATOM 1420 C CA . VAL A 1 186 ? 8.680 -11.269 1.981 1.00 96.56 186 VAL A CA 1
ATOM 1421 C C . VAL A 1 186 ? 9.955 -11.123 1.153 1.00 96.56 186 VAL A C 1
ATOM 1423 O O . VAL A 1 186 ? 10.896 -11.904 1.293 1.00 96.56 186 VAL A O 1
ATOM 1426 N N . ASP A 1 187 ? 9.986 -10.103 0.302 1.00 95.75 187 ASP A N 1
ATOM 1427 C CA . ASP A 1 187 ? 11.072 -9.808 -0.621 1.00 95.75 187 ASP A CA 1
ATOM 1428 C C . ASP A 1 187 ? 11.821 -8.554 -0.164 1.00 95.75 187 ASP A C 1
ATOM 1430 O O . ASP A 1 187 ? 11.354 -7.422 -0.315 1.00 95.75 187 ASP A O 1
ATOM 1434 N N . ASN A 1 188 ? 13.011 -8.755 0.402 1.00 95.12 188 ASN A N 1
ATOM 1435 C CA . ASN A 1 188 ? 13.822 -7.659 0.930 1.00 95.12 188 ASN A CA 1
ATOM 1436 C C . ASN A 1 188 ? 14.262 -6.672 -0.159 1.00 95.12 188 ASN A C 1
ATOM 1438 O O . ASN A 1 188 ? 14.358 -5.480 0.118 1.00 95.12 188 ASN A O 1
ATOM 1442 N N . ALA A 1 189 ? 14.501 -7.134 -1.391 1.00 93.38 189 ALA A N 1
ATOM 1443 C CA . ALA A 1 189 ? 14.898 -6.247 -2.481 1.00 93.38 189 ALA A CA 1
ATOM 1444 C C . ALA A 1 189 ? 13.731 -5.348 -2.912 1.00 93.38 189 ALA A C 1
ATOM 1446 O O . ALA A 1 189 ? 13.937 -4.171 -3.199 1.00 93.38 189 ALA A O 1
ATOM 1447 N N . LEU A 1 190 ? 12.500 -5.874 -2.909 1.00 96.38 190 LEU A N 1
ATOM 1448 C CA . LEU A 1 190 ? 11.311 -5.061 -3.165 1.00 96.38 190 LEU A CA 1
ATOM 1449 C C . LEU A 1 190 ? 11.040 -4.070 -2.023 1.00 96.38 190 LEU A C 1
ATOM 1451 O O . LEU A 1 190 ? 10.736 -2.907 -2.286 1.00 96.38 190 LEU A O 1
ATOM 1455 N N . ARG A 1 191 ? 11.190 -4.495 -0.759 1.00 96.56 191 ARG A N 1
ATOM 1456 C CA . ARG A 1 191 ? 11.069 -3.588 0.396 1.00 96.56 191 ARG A CA 1
ATOM 1457 C C . ARG A 1 191 ? 12.091 -2.456 0.349 1.00 96.56 191 ARG A C 1
ATOM 1459 O O . ARG A 1 191 ? 11.729 -1.319 0.644 1.00 96.56 191 ARG A O 1
ATOM 1466 N N . GLU A 1 192 ? 13.330 -2.748 -0.039 1.00 93.12 192 GLU A N 1
ATOM 1467 C CA . GLU A 1 192 ? 14.381 -1.741 -0.196 1.00 93.12 192 GLU A CA 1
ATOM 1468 C C . GLU A 1 192 ? 14.063 -0.771 -1.338 1.00 93.12 192 GLU A C 1
ATOM 1470 O O . GLU A 1 192 ? 14.104 0.442 -1.138 1.00 93.12 192 GLU A O 1
ATOM 1475 N N . LEU A 1 193 ? 13.650 -1.287 -2.505 1.00 93.50 193 LEU A N 1
ATOM 1476 C CA . LEU A 1 193 ? 13.246 -0.465 -3.650 1.00 93.50 193 LEU A CA 1
ATOM 1477 C C . LEU A 1 193 ? 12.144 0.534 -3.274 1.00 93.50 193 LEU A C 1
ATOM 1479 O O . LEU A 1 193 ? 12.213 1.711 -3.629 1.00 93.50 193 LEU A O 1
ATOM 1483 N N . LEU A 1 194 ? 11.138 0.067 -2.535 1.00 94.25 194 LEU A N 1
ATOM 1484 C CA . LEU A 1 194 ? 10.028 0.904 -2.097 1.00 94.25 194 LEU A CA 1
ATOM 1485 C C . LEU A 1 194 ? 10.365 1.745 -0.857 1.00 94.25 194 LEU A C 1
ATOM 1487 O O . LEU A 1 194 ? 9.634 2.681 -0.566 1.00 94.25 194 LEU A O 1
ATOM 1491 N N . GLY A 1 195 ? 11.478 1.498 -0.162 1.00 92.12 195 GLY A N 1
ATOM 1492 C CA . GLY A 1 195 ? 11.919 2.281 0.999 1.00 92.12 195 GLY A CA 1
ATOM 1493 C C . GLY A 1 195 ? 11.274 1.895 2.335 1.00 92.12 195 GLY A C 1
ATOM 1494 O O . GLY A 1 195 ? 11.259 2.707 3.255 1.00 92.12 195 GLY A O 1
ATOM 1495 N N . PHE A 1 196 ? 10.757 0.671 2.464 1.00 93.25 196 PHE A N 1
ATOM 1496 C CA . PHE A 1 196 ? 10.226 0.129 3.725 1.00 93.25 196 PHE A CA 1
ATOM 1497 C C . PHE A 1 196 ? 11.326 -0.435 4.650 1.00 93.25 196 PHE A C 1
ATOM 1499 O O . PHE A 1 196 ? 11.102 -0.672 5.844 1.00 93.25 196 PHE A O 1
ATOM 1506 N N . GLY A 1 197 ? 12.529 -0.652 4.107 1.00 91.12 197 GLY A N 1
ATOM 1507 C CA . GLY A 1 197 ? 13.676 -1.206 4.824 1.00 91.12 197 GLY A CA 1
ATOM 1508 C C . GLY A 1 197 ? 13.438 -2.639 5.310 1.00 91.12 197 GLY A C 1
ATOM 1509 O O . GLY A 1 197 ? 12.686 -3.411 4.707 1.00 91.12 197 GLY A O 1
ATOM 1510 N N . ALA A 1 198 ? 14.075 -3.004 6.427 1.00 92.62 198 ALA A N 1
ATOM 1511 C CA . ALA A 1 198 ? 14.003 -4.355 6.982 1.00 92.62 198 ALA A CA 1
ATOM 1512 C C . ALA A 1 198 ? 12.549 -4.820 7.233 1.00 92.62 198 ALA A C 1
ATOM 1514 O O . ALA A 1 198 ? 11.694 -4.004 7.602 1.00 92.62 198 ALA A O 1
ATOM 1515 N N . PRO A 1 199 ? 12.252 -6.118 7.035 1.00 94.38 199 PRO A N 1
ATOM 1516 C CA . PRO A 1 199 ? 10.923 -6.670 7.260 1.00 94.38 199 PRO A CA 1
ATOM 1517 C C . PRO A 1 199 ? 10.518 -6.594 8.732 1.00 94.38 199 PRO A C 1
ATOM 1519 O O . PRO A 1 199 ? 11.356 -6.684 9.632 1.00 94.38 199 PRO A O 1
ATOM 1522 N N . ILE A 1 200 ? 9.212 -6.466 8.981 1.00 92.50 200 ILE A N 1
ATOM 1523 C CA . ILE A 1 200 ? 8.667 -6.596 10.334 1.00 92.50 200 ILE A CA 1
ATOM 1524 C C . ILE A 1 200 ? 8.939 -8.025 10.810 1.00 92.50 200 ILE A C 1
ATOM 1526 O O . ILE A 1 200 ? 8.620 -8.990 10.110 1.00 92.50 200 ILE A O 1
ATOM 1530 N N . ALA A 1 201 ? 9.529 -8.157 11.998 1.00 87.62 201 ALA A N 1
ATOM 1531 C CA . ALA A 1 201 ? 9.787 -9.454 12.604 1.00 87.62 201 ALA A CA 1
ATOM 1532 C C . ALA A 1 201 ? 8.471 -10.216 12.801 1.00 87.62 201 ALA A C 1
ATOM 1534 O O . ALA A 1 201 ? 7.515 -9.685 13.369 1.00 87.62 201 ALA A O 1
ATOM 1535 N N . ALA A 1 202 ? 8.424 -11.464 12.337 1.00 77.75 202 ALA A N 1
ATOM 1536 C CA . ALA A 1 202 ? 7.288 -12.327 12.612 1.00 77.75 202 ALA A CA 1
ATOM 1537 C C . ALA A 1 202 ? 7.231 -12.625 14.125 1.00 77.75 202 ALA A C 1
ATOM 1539 O O . ALA A 1 202 ? 8.260 -12.988 14.708 1.00 77.75 202 ALA A O 1
ATOM 1540 N N . PRO A 1 203 ? 6.055 -12.500 14.763 1.00 76.31 203 PRO A N 1
ATOM 1541 C CA . PRO A 1 203 ? 5.840 -12.959 16.126 1.00 76.31 203 PRO A CA 1
ATOM 1542 C C . PRO A 1 203 ? 6.325 -14.401 16.314 1.00 76.31 203 PRO A C 1
ATOM 1544 O O . PRO A 1 203 ? 6.151 -15.253 15.437 1.00 76.31 203 PRO A O 1
ATOM 1547 N N . SER A 1 204 ? 6.916 -14.692 17.476 1.00 57.38 204 SER A N 1
ATOM 1548 C CA . SER A 1 204 ? 7.263 -16.072 17.838 1.00 57.38 204 SER A CA 1
ATOM 1549 C C . SER A 1 204 ? 6.005 -16.949 17.765 1.00 57.38 204 SER A C 1
ATOM 1551 O O . SER A 1 204 ? 4.957 -16.488 18.218 1.00 57.38 204 SER A O 1
ATOM 1553 N N . PRO A 1 205 ? 6.064 -18.190 17.236 1.00 52.00 205 PRO A N 1
ATOM 1554 C CA . PRO A 1 205 ? 4.888 -19.049 17.123 1.00 52.00 205 PRO A CA 1
ATOM 1555 C C . PRO A 1 205 ? 4.211 -19.264 18.485 1.00 52.00 205 PRO A C 1
ATOM 1557 O O . PRO A 1 205 ? 4.649 -20.081 19.293 1.00 52.00 205 PRO A O 1
ATOM 1560 N N . GLY A 1 206 ? 3.141 -18.512 18.742 1.00 44.03 206 GLY A N 1
ATOM 1561 C CA . GLY A 1 206 ? 2.241 -18.722 19.867 1.00 44.03 206 GLY A CA 1
ATOM 1562 C C . GLY A 1 206 ? 1.392 -19.970 19.634 1.00 44.03 206 GLY A C 1
ATOM 1563 O O . GLY A 1 206 ? 1.033 -20.310 18.505 1.00 44.03 206 GLY A O 1
ATOM 1564 N N . THR A 1 207 ? 1.115 -20.704 20.704 1.00 34.59 207 THR A N 1
ATOM 1565 C CA . THR A 1 207 ? 0.425 -21.993 20.686 1.00 34.59 207 THR A CA 1
ATOM 1566 C C . THR A 1 207 ? -0.966 -21.884 20.040 1.00 34.59 207 THR A C 1
ATOM 1568 O O . THR A 1 207 ? -1.812 -21.147 20.517 1.00 34.59 207 THR A O 1
ATOM 1571 N N . ARG A 1 208 ? -1.200 -22.682 18.985 1.00 40.41 208 ARG A N 1
ATOM 1572 C CA . ARG A 1 208 ? -2.475 -22.898 18.258 1.00 40.41 208 ARG A CA 1
ATOM 1573 C C . ARG A 1 208 ? -3.168 -21.648 17.702 1.00 40.41 208 ARG A C 1
ATOM 1575 O O . ARG A 1 208 ? -4.109 -21.126 18.280 1.00 40.41 208 ARG A O 1
ATOM 1582 N N . GLN A 1 209 ? -2.851 -21.329 16.452 1.00 45.12 209 GLN A N 1
ATOM 1583 C CA . GLN A 1 209 ? -3.709 -20.500 15.604 1.00 45.12 209 GLN A CA 1
ATOM 1584 C C . GLN A 1 209 ? -4.408 -21.368 14.550 1.00 45.12 209 GLN A C 1
ATOM 1586 O O . GLN A 1 209 ? -3.802 -22.274 13.964 1.00 45.12 209 GLN A O 1
ATOM 1591 N N . SER A 1 210 ? -5.705 -21.117 14.345 1.00 40.62 210 SER A N 1
ATOM 1592 C CA . SER A 1 210 ? -6.531 -21.794 13.341 1.00 40.62 210 SER A CA 1
ATOM 1593 C C . SER A 1 210 ? -5.907 -21.667 11.956 1.00 40.62 210 SER A C 1
ATOM 1595 O O . SER A 1 210 ? -5.569 -20.578 11.498 1.00 40.62 210 SER A O 1
ATOM 1597 N N . ARG A 1 211 ? -5.771 -22.805 11.271 1.00 40.66 211 ARG A N 1
ATOM 1598 C CA . ARG A 1 211 ? -5.360 -22.850 9.867 1.00 40.66 211 ARG A CA 1
ATOM 1599 C C . ARG A 1 211 ? -6.431 -22.139 9.039 1.00 40.66 211 ARG A C 1
ATOM 1601 O O . ARG A 1 211 ? -7.589 -22.552 9.071 1.00 40.66 211 ARG A O 1
ATOM 1608 N N . LEU A 1 212 ? -6.047 -21.102 8.295 1.00 39.19 212 LEU A N 1
ATOM 1609 C CA . LEU A 1 212 ? -6.873 -20.548 7.221 1.00 39.19 212 LEU A CA 1
ATOM 1610 C C . LEU A 1 212 ? -7.312 -21.704 6.296 1.00 39.19 212 LEU A C 1
ATOM 1612 O O . LEU A 1 212 ? -6.448 -22.471 5.852 1.00 39.19 212 LEU A O 1
ATOM 1616 N N . PRO A 1 213 ? -8.612 -21.877 5.995 1.00 32.03 213 PRO A N 1
ATOM 1617 C CA . PRO A 1 213 ? -9.039 -22.841 4.989 1.00 32.03 213 PRO A CA 1
ATOM 1618 C C . PRO A 1 213 ? -8.469 -22.405 3.632 1.00 32.03 213 PRO A C 1
ATOM 1620 O O . PRO A 1 213 ? -8.869 -21.372 3.107 1.00 32.03 213 PRO A O 1
ATOM 1623 N N . GLY A 1 214 ? -7.509 -23.158 3.085 1.00 39.06 214 GLY A N 1
ATOM 1624 C CA . GLY A 1 214 ? -6.970 -22.930 1.734 1.00 39.06 214 GLY A CA 1
ATOM 1625 C C . GLY A 1 214 ? -5.445 -22.868 1.600 1.00 39.06 214 GLY A C 1
ATOM 1626 O O . GLY A 1 214 ? -4.950 -22.958 0.483 1.00 39.06 214 GLY A O 1
ATOM 1627 N N . PHE A 1 215 ? -4.680 -22.795 2.693 1.00 35.25 215 PHE A N 1
ATOM 1628 C CA . PHE A 1 215 ? -3.211 -22.754 2.632 1.00 35.25 215 PHE A CA 1
ATOM 1629 C C . PHE A 1 215 ? -2.580 -24.050 3.164 1.00 35.25 215 PHE A C 1
ATOM 1631 O O . PHE A 1 215 ? -2.608 -24.325 4.364 1.00 35.25 215 PHE A O 1
ATOM 1638 N N . ARG A 1 216 ? -2.000 -24.871 2.275 1.00 31.16 216 ARG A N 1
ATOM 1639 C CA . ARG A 1 216 ? -1.155 -26.021 2.651 1.00 31.16 216 ARG A CA 1
ATOM 1640 C C . ARG A 1 216 ? 0.302 -25.555 2.758 1.00 31.16 216 ARG A C 1
ATOM 1642 O O . ARG A 1 216 ? 0.874 -25.114 1.771 1.00 31.16 216 ARG A O 1
ATOM 1649 N N . SER A 1 217 ? 0.892 -25.643 3.952 1.00 32.44 217 SER A N 1
ATOM 1650 C CA . SER A 1 217 ? 2.288 -25.257 4.211 1.00 32.44 217 SER A CA 1
ATOM 1651 C C . SER A 1 217 ? 3.300 -26.310 3.751 1.00 32.44 217 SER A C 1
ATOM 1653 O O . SER A 1 217 ? 3.154 -27.487 4.076 1.00 32.44 217 SER A O 1
ATOM 1655 N N . PHE A 1 218 ? 4.396 -25.846 3.150 1.00 34.47 218 PHE A N 1
ATOM 1656 C CA . PHE A 1 218 ? 5.698 -26.516 3.143 1.00 34.47 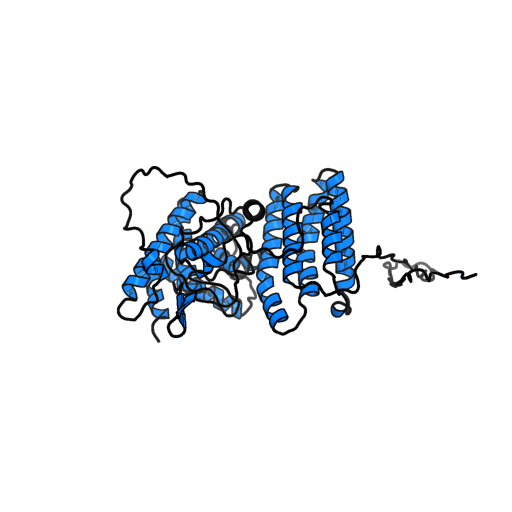218 PHE A CA 1
ATOM 1657 C C . PHE A 1 218 ? 6.755 -25.513 3.613 1.00 34.47 218 PHE A C 1
ATOM 1659 O O . PHE A 1 218 ? 7.029 -24.561 2.899 1.00 34.47 218 PHE A O 1
ATOM 1666 N N . ALA A 1 219 ? 7.347 -25.712 4.794 1.00 32.28 219 ALA A N 1
ATOM 1667 C CA . ALA A 1 219 ? 8.668 -25.163 5.122 1.00 32.28 219 ALA A CA 1
ATOM 1668 C C . ALA A 1 219 ? 9.228 -25.819 6.394 1.00 32.28 219 ALA A C 1
ATOM 1670 O O . ALA A 1 219 ? 8.593 -25.804 7.450 1.00 32.28 219 ALA A O 1
ATOM 1671 N N . LYS A 1 220 ? 10.432 -26.394 6.277 1.00 29.53 220 LYS A N 1
ATOM 1672 C CA . LYS A 1 220 ? 11.285 -26.836 7.390 1.00 29.53 220 LYS A CA 1
ATOM 1673 C C . LYS A 1 220 ? 12.199 -25.683 7.815 1.00 29.53 220 LYS A C 1
ATOM 1675 O O . LYS A 1 220 ? 12.722 -24.946 6.990 1.00 29.53 220 LYS A O 1
ATOM 1680 N N . MET A 1 221 ? 12.371 -25.583 9.125 1.00 31.36 221 MET A N 1
ATOM 1681 C CA . MET A 1 221 ? 13.057 -24.551 9.899 1.00 31.36 221 MET A CA 1
ATOM 1682 C C . MET A 1 221 ? 14.592 -24.628 9.842 1.00 31.36 221 MET A C 1
ATOM 1684 O O . MET A 1 221 ? 15.144 -25.726 9.878 1.00 31.36 221 MET A O 1
ATOM 1688 N N . ARG A 1 222 ? 15.263 -23.467 9.926 1.00 32.66 222 ARG A N 1
ATOM 1689 C CA . ARG A 1 222 ? 16.535 -23.276 10.651 1.00 32.66 222 ARG A CA 1
ATOM 1690 C C . ARG A 1 222 ? 16.543 -21.888 11.310 1.00 32.66 222 ARG A C 1
ATOM 1692 O O . ARG A 1 222 ? 16.359 -20.890 10.626 1.00 32.66 222 ARG A O 1
ATOM 1699 N N . GLN A 1 223 ? 16.712 -21.852 12.632 1.00 36.03 223 GLN A N 1
ATOM 1700 C CA . GLN A 1 223 ? 16.809 -20.646 13.465 1.00 36.03 223 GLN A CA 1
ATOM 1701 C C . GLN A 1 223 ? 18.253 -20.460 13.944 1.00 36.03 223 GLN A C 1
ATOM 1703 O O . GLN A 1 223 ? 18.918 -21.442 14.275 1.00 36.03 223 GLN A O 1
ATOM 1708 N N . ALA A 1 224 ? 18.701 -19.210 14.037 1.00 30.06 224 ALA A N 1
ATOM 1709 C CA . ALA A 1 224 ? 19.844 -18.805 14.847 1.00 30.06 224 ALA A CA 1
ATOM 1710 C C . ALA A 1 224 ? 19.439 -17.560 15.651 1.00 30.06 224 ALA A C 1
ATOM 1712 O O . ALA A 1 224 ? 18.829 -16.643 15.102 1.00 30.06 224 ALA A O 1
ATOM 1713 N N . SER A 1 225 ? 19.734 -17.568 16.950 1.00 34.75 225 SER A N 1
ATOM 1714 C CA . SER A 1 225 ? 19.242 -16.602 17.940 1.00 34.75 225 SER A CA 1
ATOM 1715 C C . SER A 1 225 ? 20.374 -15.693 18.424 1.00 34.75 225 SER A C 1
ATOM 1717 O O . SER A 1 225 ? 21.459 -16.187 18.724 1.00 34.75 225 SER A O 1
ATOM 1719 N N . VAL A 1 226 ? 20.107 -14.393 18.581 1.00 29.83 226 VAL A N 1
ATOM 1720 C CA . VAL A 1 226 ? 20.973 -13.428 19.290 1.00 29.83 226 VAL A CA 1
ATOM 1721 C C . VAL A 1 226 ? 20.091 -12.641 20.278 1.00 29.83 226 VAL A C 1
ATOM 1723 O O . VAL A 1 226 ? 18.992 -12.246 19.884 1.00 29.83 226 VAL A O 1
ATOM 1726 N N . PRO A 1 227 ? 20.495 -12.433 21.547 1.00 30.88 227 PRO A N 1
ATOM 1727 C CA . PRO A 1 227 ? 19.651 -11.781 22.554 1.00 30.88 227 PRO A CA 1
ATOM 1728 C C . PRO A 1 227 ? 19.817 -10.246 22.559 1.00 30.88 227 PRO A C 1
ATOM 1730 O O . PRO A 1 227 ? 20.925 -9.770 22.301 1.00 30.88 227 PRO A O 1
ATOM 1733 N N . PRO A 1 228 ? 18.781 -9.451 22.909 1.00 39.09 228 PRO A N 1
ATOM 1734 C CA . PRO A 1 228 ? 18.935 -8.014 23.119 1.00 39.09 228 PRO A CA 1
ATOM 1735 C C . PRO A 1 228 ? 19.135 -7.649 24.604 1.00 39.09 228 PRO A C 1
ATOM 1737 O O . PRO A 1 228 ? 18.507 -8.217 25.498 1.00 39.09 228 PRO A O 1
ATOM 1740 N N . LEU A 1 229 ? 20.005 -6.661 24.837 1.00 31.03 229 LEU A N 1
ATOM 1741 C CA . LEU A 1 229 ? 20.246 -5.953 26.103 1.00 31.03 229 LEU A CA 1
ATOM 1742 C C . LEU A 1 229 ? 19.281 -4.758 26.231 1.00 31.03 229 LEU A C 1
ATOM 1744 O O . LEU A 1 229 ? 19.089 -4.024 25.265 1.00 31.03 229 LEU A O 1
ATOM 1748 N N . TRP A 1 230 ? 18.700 -4.557 27.418 1.00 35.62 230 TRP A N 1
ATOM 1749 C CA . TRP A 1 230 ? 17.666 -3.550 27.709 1.00 35.62 230 TRP A CA 1
ATOM 1750 C C . TRP A 1 230 ? 18.205 -2.444 28.636 1.00 35.62 230 TRP A C 1
ATOM 1752 O O . TRP A 1 230 ? 18.834 -2.754 29.646 1.00 35.62 230 TRP A O 1
ATOM 1762 N N . PHE A 1 231 ? 17.890 -1.175 28.349 1.00 30.56 231 PHE A N 1
ATOM 1763 C CA . PHE A 1 231 ? 17.961 -0.054 29.301 1.00 30.56 231 PHE A CA 1
ATOM 1764 C C . PHE A 1 231 ? 16.574 0.593 29.422 1.00 30.56 231 PHE A C 1
ATOM 1766 O O . PHE A 1 231 ? 15.881 0.771 28.422 1.00 30.56 231 PHE A O 1
ATOM 1773 N N . GLY A 1 232 ? 16.155 0.874 30.659 1.00 28.53 232 GLY A N 1
ATOM 1774 C CA . GLY A 1 232 ? 14.773 1.188 31.021 1.00 28.53 232 GLY A CA 1
ATOM 1775 C C . GLY A 1 232 ? 14.377 2.661 30.902 1.00 28.53 232 GLY A C 1
ATOM 1776 O O . GLY A 1 232 ? 15.108 3.559 31.310 1.00 28.53 232 GLY A O 1
ATOM 1777 N N . VAL A 1 233 ? 13.148 2.868 30.433 1.00 31.81 233 VAL A N 1
ATOM 1778 C CA . VAL A 1 233 ? 12.308 4.051 30.665 1.00 31.81 233 VAL A CA 1
ATOM 1779 C C . VAL A 1 233 ? 10.968 3.518 31.182 1.00 31.81 233 VAL A C 1
ATOM 1781 O O . VAL A 1 233 ? 10.584 2.402 30.833 1.00 31.81 233 VAL A O 1
ATOM 1784 N N . ALA A 1 234 ? 10.282 4.254 32.059 1.00 34.44 234 ALA A N 1
ATOM 1785 C CA . ALA A 1 234 ? 8.991 3.848 32.613 1.00 34.44 234 ALA A CA 1
ATOM 1786 C C . ALA A 1 234 ? 7.949 3.672 31.491 1.00 34.44 234 ALA A C 1
ATOM 1788 O O . ALA A 1 234 ? 7.377 4.641 30.998 1.00 34.44 234 ALA A O 1
ATOM 1789 N N . MET A 1 235 ? 7.736 2.424 31.075 1.00 36.53 235 MET A N 1
ATOM 1790 C CA . MET A 1 235 ? 6.768 2.057 30.051 1.00 36.53 235 MET A CA 1
ATOM 1791 C C . MET A 1 235 ? 5.373 2.003 30.674 1.00 36.53 235 MET A C 1
ATOM 1793 O O . MET A 1 235 ? 5.172 1.369 31.714 1.00 36.53 235 MET A O 1
ATOM 1797 N N . ALA A 1 236 ? 4.388 2.613 30.011 1.00 43.94 236 ALA A N 1
ATOM 1798 C CA . ALA A 1 236 ? 3.013 2.144 30.142 1.00 43.94 236 ALA A CA 1
ATOM 1799 C C . ALA A 1 236 ? 3.027 0.620 29.943 1.00 43.94 236 ALA A C 1
ATOM 1801 O O . ALA A 1 236 ? 3.741 0.148 29.059 1.00 43.94 236 ALA A O 1
ATOM 1802 N N . SER A 1 237 ? 2.313 -0.140 30.782 1.00 48.81 237 SER A N 1
ATOM 1803 C CA . SER A 1 237 ? 2.296 -1.605 30.691 1.00 48.81 237 SER A CA 1
ATOM 1804 C C . SER A 1 237 ? 2.110 -2.019 29.232 1.00 48.81 237 SER A C 1
ATOM 1806 O O . SER A 1 237 ? 1.102 -1.632 28.630 1.00 48.81 237 SER A O 1
ATOM 1808 N N . GLU A 1 238 ? 3.089 -2.730 28.665 1.00 59.81 238 GLU A N 1
ATOM 1809 C CA . GLU A 1 238 ? 3.028 -3.129 27.261 1.00 59.81 238 GLU A CA 1
ATOM 1810 C C . GLU A 1 238 ? 1.700 -3.860 27.007 1.00 59.81 238 GLU A C 1
ATOM 1812 O O . GLU A 1 238 ? 1.269 -4.652 27.857 1.00 59.81 238 GLU A O 1
ATOM 1817 N N . PRO A 1 239 ? 1.001 -3.572 25.893 1.00 70.06 239 PRO A N 1
ATOM 1818 C CA . PRO A 1 239 ? -0.266 -4.226 25.607 1.00 70.06 239 PRO A CA 1
ATOM 1819 C C . PRO A 1 239 ? -0.073 -5.746 25.598 1.00 70.06 239 PRO A C 1
ATOM 1821 O O . PRO A 1 239 ? 0.861 -6.250 24.979 1.00 70.06 239 PRO A O 1
ATOM 1824 N N . ASP A 1 240 ? -0.964 -6.491 26.256 1.00 85.50 240 ASP A N 1
ATOM 1825 C CA . ASP A 1 240 ? -0.929 -7.955 26.211 1.00 85.50 240 ASP A CA 1
ATOM 1826 C C . ASP A 1 240 ? -1.367 -8.437 24.818 1.00 85.50 240 ASP A C 1
ATOM 1828 O O . ASP A 1 240 ? -2.550 -8.676 24.548 1.00 85.50 240 ASP A O 1
ATOM 1832 N N . ILE A 1 241 ? -0.394 -8.537 23.908 1.00 89.44 241 ILE A N 1
ATOM 1833 C CA . ILE A 1 241 ? -0.607 -8.915 22.506 1.00 89.44 241 ILE A CA 1
ATOM 1834 C C . ILE A 1 241 ? -1.199 -10.318 22.397 1.00 89.44 241 ILE A C 1
ATOM 1836 O O . ILE A 1 241 ? -2.049 -10.559 21.541 1.00 89.44 241 ILE A O 1
ATOM 1840 N N . LYS A 1 242 ? -0.815 -11.242 23.290 1.00 88.62 242 LYS A N 1
ATOM 1841 C CA . LYS A 1 242 ? -1.375 -12.602 23.296 1.00 88.62 242 LYS A CA 1
ATOM 1842 C C . LYS A 1 242 ? -2.868 -12.560 23.570 1.00 88.62 242 LYS A C 1
ATOM 1844 O O . LYS A 1 242 ? -3.628 -13.170 22.826 1.00 88.62 242 LYS A O 1
ATOM 1849 N N . LYS A 1 243 ? -3.285 -11.786 24.575 1.00 91.88 243 LYS A N 1
ATOM 1850 C CA . LYS A 1 243 ? -4.705 -11.590 24.861 1.00 91.88 243 LYS A CA 1
ATOM 1851 C C . LYS A 1 243 ? -5.427 -10.952 23.676 1.00 91.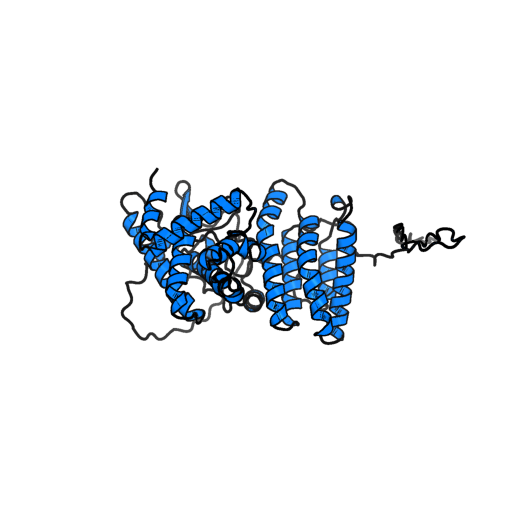88 243 LYS A C 1
ATOM 1853 O O . LYS A 1 243 ? -6.464 -11.460 23.268 1.00 91.88 243 LYS A O 1
ATOM 1858 N N . LEU A 1 244 ? -4.886 -9.877 23.094 1.00 94.25 244 LEU A N 1
ATOM 1859 C CA . LEU A 1 244 ? -5.503 -9.209 21.938 1.00 94.25 244 LEU A CA 1
ATOM 1860 C C . LEU A 1 244 ? -5.634 -10.128 20.708 1.00 94.25 244 LEU A C 1
ATOM 1862 O O . LEU A 1 244 ? -6.617 -10.019 19.976 1.00 94.25 244 LEU A O 1
ATOM 1866 N N . ASN A 1 245 ? -4.698 -11.063 20.515 1.00 93.81 245 ASN A N 1
ATOM 1867 C CA . ASN A 1 245 ? -4.731 -12.071 19.449 1.00 93.81 245 ASN A CA 1
ATOM 1868 C C . ASN A 1 245 ? -5.838 -13.128 19.598 1.00 93.81 245 ASN A C 1
ATOM 1870 O O . ASN A 1 245 ? -6.087 -13.898 18.671 1.00 93.81 245 ASN A O 1
ATOM 1874 N N . GLU A 1 246 ? -6.517 -13.152 20.742 1.00 91.50 246 GLU A N 1
ATOM 1875 C CA . GLU A 1 246 ? -7.598 -14.088 21.055 1.00 91.50 246 GLU A CA 1
ATOM 1876 C C . GLU A 1 246 ? -8.925 -13.363 21.349 1.00 91.50 246 GLU A C 1
ATOM 1878 O O . GLU A 1 246 ? -9.930 -13.997 21.680 1.00 91.50 246 GLU A O 1
ATOM 1883 N N . TRP A 1 247 ? -8.958 -12.030 21.209 1.00 93.31 247 TRP A N 1
ATOM 1884 C CA . TRP A 1 247 ? -10.049 -11.199 21.713 1.00 93.31 247 TRP A CA 1
ATOM 1885 C C . TRP A 1 247 ? -11.005 -10.734 20.608 1.00 93.31 247 TRP A C 1
ATOM 1887 O O . TRP A 1 247 ? -10.630 -10.011 19.684 1.00 93.31 247 TRP A O 1
ATOM 1897 N N . VAL A 1 248 ? -12.282 -11.095 20.755 1.00 95.06 248 VAL A N 1
ATOM 1898 C CA . VAL A 1 248 ? -13.419 -10.398 20.131 1.00 95.06 248 VAL A CA 1
ATOM 1899 C C . VAL A 1 248 ? -14.269 -9.855 21.270 1.00 95.06 248 VAL A C 1
ATOM 1901 O O . VAL A 1 248 ? -14.774 -10.680 22.036 1.00 95.06 248 VAL A O 1
ATOM 1904 N N . PRO A 1 249 ? -14.401 -8.527 21.415 1.00 94.19 249 PRO A N 1
ATOM 1905 C CA . PRO A 1 249 ? -15.081 -7.951 22.564 1.00 94.19 249 PRO A CA 1
ATOM 1906 C C . PRO A 1 249 ? -16.578 -8.271 22.563 1.00 94.19 249 PRO A C 1
ATOM 1908 O O . PRO A 1 249 ? -17.225 -8.324 21.513 1.00 94.19 249 PRO A O 1
ATOM 1911 N N . GLU A 1 250 ? -17.112 -8.428 23.764 1.00 90.81 250 GLU A N 1
ATOM 1912 C CA . GLU A 1 250 ? -18.531 -8.459 24.101 1.00 90.81 250 GLU A CA 1
ATOM 1913 C C . GLU A 1 250 ? -18.876 -7.209 24.931 1.00 90.81 250 GLU A C 1
ATOM 1915 O O . GLU A 1 250 ? -17.999 -6.452 25.352 1.00 90.81 250 GLU A O 1
ATOM 1920 N N . ASP A 1 251 ? -20.160 -6.952 25.182 1.00 89.19 251 ASP A N 1
ATOM 1921 C CA . ASP A 1 251 ? -20.590 -5.695 25.818 1.00 89.19 251 ASP A CA 1
ATOM 1922 C C . ASP A 1 251 ? -19.931 -5.445 27.187 1.00 89.19 251 ASP A C 1
ATOM 1924 O O . ASP A 1 251 ? -19.640 -4.299 27.537 1.00 89.19 251 ASP A O 1
ATOM 1928 N N . GLY A 1 252 ? -19.658 -6.514 27.944 1.00 92.38 252 GLY A N 1
ATOM 1929 C CA . GLY A 1 252 ? -19.054 -6.446 29.277 1.00 92.38 252 GLY A CA 1
ATOM 1930 C C . GLY A 1 252 ? -17.552 -6.140 29.299 1.00 92.38 252 GLY A C 1
ATOM 1931 O O . GLY A 1 252 ? -17.045 -5.727 30.339 1.00 92.38 252 GLY A O 1
ATOM 1932 N N . ASP A 1 253 ? -16.834 -6.320 28.186 1.00 95.12 253 ASP A N 1
ATOM 1933 C CA . ASP A 1 253 ? -15.375 -6.149 28.126 1.00 95.12 253 ASP A CA 1
ATOM 1934 C C . ASP A 1 253 ? -14.896 -5.203 27.008 1.00 95.12 253 ASP A C 1
ATOM 1936 O O . ASP A 1 253 ? -13.699 -4.915 26.902 1.00 95.12 253 ASP A O 1
ATOM 1940 N N . LEU A 1 254 ? -15.832 -4.637 26.237 1.00 96.38 254 LEU A N 1
ATOM 1941 C CA . LEU A 1 254 ? -15.567 -3.735 25.120 1.00 96.38 254 LEU A CA 1
ATOM 1942 C C . LEU A 1 254 ? -14.676 -2.547 25.494 1.00 96.38 254 LEU A C 1
ATOM 1944 O O . LEU A 1 254 ? -13.759 -2.205 24.751 1.00 96.38 254 LEU A O 1
ATOM 1948 N N . GLU A 1 255 ? -14.910 -1.903 26.637 1.00 96.19 255 GLU A N 1
ATOM 1949 C CA . GLU A 1 255 ? -14.090 -0.755 27.037 1.00 96.19 255 GLU A CA 1
ATOM 1950 C C . GLU A 1 255 ? -12.629 -1.155 27.296 1.00 96.19 255 GLU A C 1
ATOM 1952 O O . GLU A 1 255 ? -11.708 -0.451 26.874 1.00 96.19 255 GLU A O 1
ATOM 1957 N N . ALA A 1 256 ? -12.410 -2.305 27.940 1.00 96.56 256 ALA A N 1
ATOM 1958 C CA . ALA A 1 256 ? -11.073 -2.825 28.200 1.00 96.56 256 ALA A CA 1
ATOM 1959 C C . ALA A 1 256 ? -10.357 -3.191 26.892 1.00 96.56 256 ALA A C 1
ATOM 1961 O O . ALA A 1 256 ? -9.187 -2.845 26.718 1.00 96.56 256 ALA A O 1
ATOM 1962 N N . TYR A 1 257 ? -11.073 -3.817 25.953 1.00 97.44 257 TYR A N 1
ATOM 1963 C CA . TYR A 1 257 ? -10.564 -4.103 24.614 1.00 97.44 257 TYR A CA 1
ATOM 1964 C C . TYR A 1 257 ? -10.140 -2.825 23.878 1.00 97.44 257 TYR A C 1
ATOM 1966 O O . TYR A 1 257 ? -8.997 -2.715 23.434 1.00 97.44 257 TYR A O 1
ATOM 1974 N N . LEU A 1 258 ? -11.022 -1.821 23.797 1.00 98.00 258 LEU A N 1
ATOM 1975 C CA . LEU A 1 258 ? -10.741 -0.581 23.069 1.00 98.00 258 LEU A CA 1
ATOM 1976 C C . LEU A 1 258 ? -9.561 0.190 23.676 1.00 98.00 258 LEU A C 1
ATOM 1978 O O . LEU A 1 258 ? -8.737 0.724 22.936 1.00 98.00 258 LEU A O 1
ATOM 1982 N N . ARG A 1 259 ? -9.427 0.217 25.009 1.00 97.69 259 ARG A N 1
ATOM 1983 C CA . ARG A 1 259 ? -8.261 0.824 25.677 1.00 97.69 259 ARG A CA 1
ATOM 1984 C C . ARG A 1 259 ? -6.963 0.087 25.336 1.00 97.69 259 ARG A C 1
ATOM 1986 O O . ARG A 1 259 ? -5.951 0.743 25.097 1.00 97.69 259 ARG A O 1
ATOM 1993 N N . ALA A 1 260 ? -6.994 -1.244 25.270 1.00 97.88 260 ALA A N 1
ATOM 1994 C CA . ALA A 1 260 ? -5.833 -2.045 24.893 1.00 97.88 260 ALA A CA 1
ATOM 1995 C C . ALA A 1 260 ? -5.422 -1.815 23.426 1.00 97.88 260 ALA A C 1
ATOM 1997 O O . ALA A 1 260 ? -4.241 -1.591 23.158 1.00 97.88 260 ALA A O 1
ATOM 1998 N N . VAL A 1 261 ? -6.376 -1.770 22.485 1.00 98.38 261 VAL A N 1
ATOM 1999 C CA . VAL A 1 261 ? -6.076 -1.475 21.069 1.00 98.38 261 VAL A CA 1
ATOM 2000 C C . VAL A 1 261 ? -5.594 -0.033 20.878 1.00 98.38 261 VAL A C 1
ATOM 2002 O O . VAL A 1 261 ? -4.636 0.194 20.142 1.00 98.38 261 VAL A O 1
ATOM 2005 N N . ARG A 1 262 ? -6.176 0.944 21.588 1.00 98.25 262 ARG A N 1
ATOM 2006 C CA . ARG A 1 262 ? -5.679 2.332 21.601 1.00 98.25 262 ARG A CA 1
ATOM 2007 C C . ARG A 1 262 ? -4.224 2.392 22.060 1.00 98.25 262 ARG A C 1
ATOM 2009 O O . ARG A 1 262 ? -3.421 3.069 21.427 1.00 98.25 262 ARG A O 1
ATOM 2016 N N . SER A 1 263 ? -3.886 1.682 23.140 1.00 97.25 263 SER A N 1
ATOM 2017 C CA . SER A 1 263 ? -2.515 1.618 23.662 1.00 97.25 263 SER A CA 1
ATOM 2018 C C . SER A 1 263 ? -1.549 0.986 22.660 1.00 97.25 263 SER A C 1
ATOM 2020 O O . SER A 1 263 ? -0.448 1.497 22.475 1.00 97.25 263 SER A O 1
ATOM 2022 N N . LEU A 1 264 ? -1.968 -0.087 21.980 1.00 97.44 264 LEU A N 1
ATOM 2023 C CA . LEU A 1 264 ? -1.201 -0.711 20.902 1.00 97.44 264 LEU A CA 1
ATOM 2024 C C . LEU A 1 264 ? -0.933 0.270 19.754 1.00 97.44 264 LEU A C 1
ATOM 2026 O O . LEU A 1 264 ? 0.219 0.488 19.389 1.00 97.44 264 LEU A O 1
ATOM 2030 N N . LEU A 1 265 ? -1.976 0.897 19.204 1.00 98.00 265 LEU A N 1
ATOM 2031 C CA . LEU A 1 265 ? -1.838 1.838 18.088 1.00 98.00 265 LEU A CA 1
ATOM 2032 C C . LEU A 1 265 ? -0.990 3.064 18.467 1.00 98.00 265 LEU A C 1
ATOM 2034 O O . LEU A 1 265 ? -0.195 3.535 17.654 1.00 98.00 265 LEU A O 1
ATOM 2038 N N . ALA A 1 266 ? -1.112 3.552 19.704 1.00 95.62 266 ALA A N 1
ATOM 2039 C CA . ALA A 1 266 ? -0.289 4.636 20.230 1.00 95.62 266 ALA A CA 1
ATOM 2040 C C . ALA A 1 266 ? 1.198 4.247 20.296 1.00 95.62 266 ALA A C 1
ATOM 2042 O O . ALA A 1 266 ? 2.030 4.978 19.767 1.00 95.62 266 ALA A O 1
ATOM 2043 N N . ALA A 1 267 ? 1.522 3.077 20.855 1.00 93.94 267 ALA A N 1
ATOM 2044 C CA . ALA A 1 267 ? 2.899 2.586 20.939 1.00 93.94 267 ALA A CA 1
ATOM 2045 C C . ALA A 1 267 ? 3.523 2.339 19.552 1.00 93.94 267 ALA A C 1
ATOM 2047 O O . ALA A 1 267 ? 4.685 2.674 19.315 1.00 93.94 267 ALA A O 1
ATOM 2048 N N . LEU A 1 268 ? 2.745 1.795 18.609 1.00 94.44 268 LEU A N 1
ATOM 2049 C CA . LEU A 1 268 ? 3.181 1.618 17.220 1.00 94.44 268 LEU A CA 1
ATOM 2050 C C . LEU A 1 268 ? 3.470 2.958 16.534 1.00 94.44 268 LEU A C 1
ATOM 2052 O O . LEU A 1 268 ? 4.453 3.065 15.802 1.00 94.44 268 LEU A O 1
ATOM 2056 N N . SER A 1 269 ? 2.644 3.976 16.795 1.00 93.75 269 SER A N 1
ATOM 2057 C CA . SER A 1 269 ? 2.838 5.327 16.257 1.00 93.75 269 SER A CA 1
ATOM 2058 C C . SER A 1 269 ? 4.163 5.925 16.728 1.00 93.75 269 SER A C 1
ATOM 2060 O O . SER A 1 269 ? 4.946 6.386 15.901 1.00 93.75 269 SER A O 1
ATOM 2062 N N . ASP A 1 270 ? 4.450 5.842 18.030 1.00 90.25 270 ASP A N 1
ATOM 2063 C CA . ASP A 1 270 ? 5.675 6.391 18.626 1.00 90.25 270 ASP A CA 1
ATOM 2064 C C . ASP A 1 270 ? 6.922 5.676 18.071 1.00 90.25 270 ASP A C 1
ATOM 2066 O O . ASP A 1 270 ? 7.897 6.305 17.654 1.00 90.25 270 ASP A O 1
ATOM 2070 N N . LYS A 1 271 ? 6.863 4.341 17.966 1.00 90.75 271 LYS A N 1
ATOM 2071 C CA . LYS A 1 271 ? 7.935 3.524 17.379 1.00 90.75 271 LYS A CA 1
ATOM 2072 C C . LYS A 1 271 ? 8.220 3.895 15.922 1.00 90.75 271 LYS A C 1
ATOM 2074 O O . LYS A 1 271 ? 9.382 3.941 15.513 1.00 90.75 271 LYS A O 1
ATOM 2079 N N . LEU A 1 272 ? 7.179 4.119 15.121 1.00 90.81 272 LEU A N 1
ATOM 2080 C CA . LEU A 1 272 ? 7.321 4.432 13.698 1.00 90.81 272 LEU A CA 1
ATOM 2081 C C . LEU A 1 272 ? 7.762 5.873 13.449 1.00 90.81 272 LEU A C 1
ATOM 2083 O O . LEU A 1 272 ? 8.561 6.091 12.535 1.00 90.81 272 LEU A O 1
ATOM 2087 N N . ALA A 1 273 ? 7.302 6.828 14.258 1.00 87.56 273 ALA A N 1
ATOM 2088 C CA . ALA A 1 273 ? 7.785 8.205 14.229 1.00 87.56 273 ALA A CA 1
ATOM 2089 C C . ALA A 1 273 ? 9.305 8.254 14.463 1.00 87.56 273 ALA A C 1
ATOM 2091 O O . ALA A 1 273 ? 10.042 8.793 13.631 1.00 87.56 273 ALA A O 1
ATOM 2092 N N . ALA A 1 274 ? 9.782 7.552 15.498 1.00 86.88 274 ALA A N 1
ATOM 2093 C CA . ALA A 1 274 ? 11.207 7.422 15.794 1.00 86.88 274 ALA A CA 1
ATOM 2094 C C . ALA A 1 274 ? 11.984 6.715 14.666 1.00 86.88 274 ALA A C 1
ATOM 2096 O O . ALA A 1 274 ? 13.015 7.215 14.211 1.00 86.88 274 ALA A O 1
ATOM 2097 N N . LYS A 1 275 ? 11.480 5.575 14.156 1.00 87.88 275 LYS A N 1
ATOM 2098 C CA . LYS A 1 275 ? 12.107 4.830 13.040 1.00 87.88 275 LYS A CA 1
ATOM 2099 C C . LYS A 1 275 ? 12.253 5.698 11.785 1.00 87.88 275 LYS A C 1
ATOM 2101 O O . LYS A 1 275 ? 13.262 5.601 11.089 1.00 87.88 275 LYS A O 1
ATOM 2106 N N . SER A 1 276 ? 11.255 6.530 11.500 1.00 84.69 276 SER A N 1
ATOM 2107 C CA . SER A 1 276 ? 11.185 7.335 10.275 1.00 84.69 276 SER A CA 1
ATOM 2108 C C . SER A 1 276 ? 11.908 8.677 10.389 1.00 84.69 276 SER A C 1
ATOM 2110 O O . SER A 1 276 ? 11.961 9.405 9.400 1.00 84.69 276 SER A O 1
ATOM 2112 N N . LYS A 1 277 ? 12.475 8.998 11.565 1.00 87.12 277 LYS A N 1
ATOM 2113 C CA . LYS A 1 277 ? 13.108 10.295 11.872 1.00 87.12 277 LYS A CA 1
ATOM 2114 C C . LYS A 1 277 ? 12.196 11.468 11.517 1.00 87.12 277 LYS A C 1
ATOM 2116 O O . LYS A 1 277 ? 12.626 12.448 10.909 1.00 87.12 277 LYS A O 1
ATOM 2121 N N . LEU A 1 278 ? 10.914 11.308 11.825 1.00 86.94 278 LEU A N 1
ATOM 2122 C CA . LEU A 1 278 ? 9.918 12.319 11.538 1.00 86.94 278 LEU A CA 1
ATOM 2123 C C . LEU A 1 278 ? 10.195 13.561 12.400 1.00 86.94 278 LEU A C 1
ATOM 2125 O O . LEU A 1 278 ? 10.633 13.429 13.539 1.00 86.94 278 LEU A O 1
ATOM 2129 N N . ALA A 1 279 ? 9.963 14.760 11.862 1.00 90.25 279 ALA A N 1
ATOM 2130 C CA . ALA A 1 279 ? 10.047 15.975 12.667 1.00 90.25 279 ALA A CA 1
ATOM 2131 C C . ALA A 1 279 ? 9.029 15.913 13.820 1.00 90.25 279 ALA A C 1
ATOM 2133 O O . ALA A 1 279 ? 7.897 15.469 13.606 1.00 90.25 279 ALA A O 1
ATOM 2134 N N . GLU A 1 280 ? 9.418 16.385 15.010 1.00 89.00 280 GLU A N 1
ATOM 2135 C CA . GLU A 1 280 ? 8.599 16.322 16.236 1.00 89.00 280 GLU A CA 1
ATOM 2136 C C . GLU A 1 280 ? 7.188 16.906 16.028 1.00 89.00 280 GLU A C 1
ATOM 2138 O O . GLU A 1 280 ? 6.193 16.383 16.528 1.00 89.00 280 GLU A O 1
ATOM 2143 N N . GLU A 1 281 ? 7.074 17.943 15.194 1.00 90.50 281 GLU A N 1
ATOM 2144 C CA . GLU A 1 281 ? 5.808 18.586 14.822 1.00 90.50 281 GLU A CA 1
ATOM 2145 C C . GLU A 1 281 ? 4.800 17.660 14.114 1.00 90.50 281 GLU A C 1
ATOM 2147 O O . GLU A 1 281 ? 3.594 17.917 14.141 1.00 90.50 281 GLU A O 1
ATOM 2152 N N . HIS A 1 282 ? 5.256 16.568 13.497 1.00 93.81 282 HIS A N 1
ATOM 2153 C CA . HIS A 1 282 ? 4.405 15.612 12.786 1.00 93.81 282 HIS A CA 1
ATOM 2154 C C . HIS A 1 282 ? 4.137 14.321 13.578 1.00 93.81 282 HIS A C 1
ATOM 2156 O O . HIS A 1 282 ? 3.337 13.491 13.128 1.00 93.81 282 HIS A O 1
ATOM 2162 N N . GLU A 1 283 ? 4.739 14.120 14.753 1.00 93.50 283 GLU A N 1
ATOM 2163 C CA . GLU A 1 283 ? 4.460 12.936 15.581 1.00 93.50 283 GLU A CA 1
ATOM 2164 C C . GLU A 1 283 ? 2.998 12.887 16.059 1.00 93.50 283 GLU A C 1
ATOM 2166 O O . GLU A 1 283 ? 2.350 11.845 15.878 1.00 93.50 283 GLU A O 1
ATOM 2171 N N . PRO A 1 284 ? 2.399 13.992 16.566 1.00 95.50 284 PRO A N 1
ATOM 2172 C CA . PRO A 1 284 ? 0.988 13.988 16.947 1.00 95.50 284 PRO A CA 1
ATOM 2173 C C . PRO A 1 284 ? 0.076 13.694 15.754 1.00 95.50 284 PRO A C 1
ATOM 2175 O O . PRO A 1 284 ? -0.880 12.927 15.881 1.00 95.50 284 PRO A O 1
ATOM 2178 N N . LEU A 1 285 ? 0.396 14.258 14.584 1.00 96.81 285 LEU A N 1
ATOM 2179 C CA . LEU A 1 285 ? -0.334 14.016 13.341 1.00 96.81 285 LEU A CA 1
ATOM 2180 C C . LEU A 1 285 ? -0.285 12.533 12.951 1.00 96.81 285 LEU A C 1
ATOM 2182 O O . LEU A 1 285 ? -1.316 11.950 12.621 1.00 96.81 285 LEU A O 1
ATOM 2186 N N . THR A 1 286 ? 0.886 11.905 13.047 1.00 96.44 286 THR A N 1
ATOM 2187 C CA . THR A 1 286 ? 1.077 10.479 12.743 1.00 96.44 286 THR A CA 1
ATOM 2188 C C . THR A 1 286 ? 0.205 9.598 13.630 1.00 96.44 286 THR A C 1
ATOM 2190 O O . THR A 1 286 ? -0.550 8.766 13.123 1.00 96.44 286 THR A O 1
ATOM 2193 N N . ARG A 1 287 ? 0.230 9.830 14.949 1.00 97.94 287 ARG A N 1
ATOM 2194 C CA . ARG A 1 287 ? -0.626 9.102 15.895 1.00 97.94 287 ARG A CA 1
ATOM 2195 C C . ARG A 1 287 ? -2.112 9.299 15.583 1.00 97.94 287 ARG A C 1
ATOM 2197 O O . ARG A 1 287 ? -2.876 8.334 15.600 1.00 97.94 287 ARG A O 1
ATOM 2204 N N . GLN A 1 288 ? -2.526 10.529 15.276 1.00 98.69 288 GLN A N 1
ATOM 2205 C CA . GLN A 1 288 ? -3.918 10.837 14.935 1.00 98.69 288 GLN A CA 1
ATOM 2206 C C . GLN A 1 288 ? -4.368 10.120 13.654 1.00 98.69 288 GLN A C 1
ATOM 2208 O O . GLN A 1 288 ? -5.456 9.546 13.633 1.00 98.69 288 GLN A O 1
ATOM 2213 N N . ILE A 1 289 ? -3.528 10.096 12.613 1.00 98.75 289 ILE A N 1
ATOM 2214 C CA . ILE A 1 289 ? -3.802 9.379 11.361 1.00 98.75 289 ILE A CA 1
ATOM 2215 C C . ILE A 1 289 ? -3.951 7.877 11.621 1.00 98.75 289 ILE A C 1
ATOM 2217 O O . ILE A 1 289 ? -4.923 7.285 11.163 1.00 98.75 289 ILE A O 1
ATOM 2221 N N . ILE A 1 290 ? -3.035 7.263 12.377 1.00 98.75 290 ILE A N 1
ATOM 2222 C CA . ILE A 1 290 ? -3.053 5.816 12.650 1.00 98.75 290 ILE A CA 1
ATOM 2223 C C . ILE A 1 290 ? -4.310 5.406 13.427 1.00 98.75 290 ILE A C 1
ATOM 2225 O O . ILE A 1 290 ? -4.993 4.455 13.041 1.00 98.75 290 ILE A O 1
ATOM 2229 N N . LEU A 1 291 ? -4.666 6.141 14.485 1.00 98.81 291 LEU A N 1
ATOM 2230 C CA . LEU A 1 291 ? -5.883 5.879 15.260 1.00 98.81 291 LEU A CA 1
ATOM 2231 C C . LEU A 1 291 ? -7.151 6.044 14.410 1.00 98.81 291 LEU A C 1
ATOM 2233 O O . LEU A 1 291 ? -8.045 5.192 14.467 1.00 98.81 291 LEU A O 1
ATOM 2237 N N . ALA A 1 292 ? -7.221 7.115 13.611 1.00 98.88 292 ALA A N 1
ATOM 2238 C CA . ALA A 1 292 ? -8.358 7.403 12.742 1.00 98.88 292 ALA A CA 1
ATOM 2239 C C . ALA A 1 292 ? -8.503 6.374 11.615 1.00 98.88 292 ALA A C 1
ATOM 2241 O O . ALA A 1 292 ? -9.619 5.942 11.335 1.00 98.88 292 ALA A O 1
ATOM 2242 N N . ALA A 1 293 ? -7.395 5.941 11.010 1.00 98.88 293 ALA A N 1
ATOM 2243 C CA . ALA A 1 293 ? -7.383 4.900 9.991 1.00 98.88 293 ALA A CA 1
ATOM 2244 C C . ALA A 1 293 ? -7.831 3.554 10.574 1.00 98.88 293 ALA A C 1
ATOM 2246 O O . ALA A 1 293 ? -8.747 2.945 10.039 1.00 98.88 293 ALA A O 1
ATOM 2247 N N . GLY A 1 294 ? -7.304 3.130 11.728 1.00 98.81 294 GLY A N 1
ATOM 2248 C CA . GLY A 1 294 ? -7.782 1.908 12.385 1.00 98.81 294 GLY A CA 1
ATOM 2249 C C . GLY A 1 294 ? -9.279 1.959 12.721 1.00 98.81 294 GLY A C 1
ATOM 2250 O O . GLY A 1 294 ? -9.980 0.947 12.638 1.00 98.81 294 GLY A O 1
ATOM 2251 N N . TRP A 1 295 ? -9.802 3.134 13.097 1.00 98.75 295 TRP A N 1
ATOM 2252 C CA . TRP A 1 295 ? -11.242 3.310 13.299 1.00 98.75 295 TRP A CA 1
ATOM 2253 C C . TRP A 1 295 ? -11.985 3.189 11.962 1.00 98.75 295 TRP A C 1
ATOM 2255 O O . TRP A 1 295 ? -12.939 2.424 11.846 1.00 98.75 295 TRP A O 1
ATOM 2265 N N . GLN A 1 296 ? -11.536 3.903 10.938 1.00 98.69 296 GLN A N 1
ATOM 2266 C CA . GLN A 1 296 ? -12.143 3.915 9.613 1.00 98.69 296 GLN A CA 1
ATOM 2267 C C . GLN A 1 296 ? -12.174 2.533 8.941 1.00 98.69 296 GLN A C 1
ATOM 2269 O O . GLN A 1 296 ? -13.184 2.194 8.329 1.00 98.69 296 GLN A O 1
ATOM 2274 N N . GLU A 1 297 ? -11.103 1.753 9.069 1.00 98.56 297 GLU A N 1
ATOM 2275 C CA . GLU A 1 297 ? -10.920 0.484 8.361 1.00 98.56 297 GLU A CA 1
ATOM 2276 C C . GLU A 1 297 ? -11.634 -0.689 9.047 1.00 98.56 297 GLU A C 1
ATOM 2278 O O . GLU A 1 297 ? -12.259 -1.517 8.389 1.00 98.56 297 GLU A O 1
ATOM 2283 N N . SER A 1 298 ? -11.591 -0.771 10.381 1.00 98.56 298 SER A N 1
ATOM 2284 C CA . SER A 1 298 ? -12.109 -1.947 11.104 1.00 98.56 298 SER A CA 1
ATOM 2285 C C . SER A 1 298 ? -12.925 -1.624 12.356 1.00 98.56 298 SER A C 1
ATOM 2287 O O . SER A 1 298 ? -13.451 -2.529 13.014 1.00 98.56 298 SER A O 1
ATOM 2289 N N . CYS A 1 299 ? -13.025 -0.344 12.717 1.00 98.31 299 CYS A N 1
ATOM 2290 C CA . CYS A 1 299 ? -13.389 0.103 14.059 1.00 98.31 299 CYS A CA 1
ATOM 2291 C C . CYS A 1 299 ? -12.560 -0.591 15.148 1.00 98.31 299 CYS A C 1
ATOM 2293 O O . CYS A 1 299 ? -13.104 -1.077 16.144 1.00 98.31 299 CYS A O 1
ATOM 2295 N N . TRP A 1 300 ? -11.244 -0.647 14.937 1.00 98.62 300 TRP A N 1
ATOM 2296 C CA . TRP A 1 300 ? -10.271 -1.263 15.842 1.00 98.62 300 TRP A CA 1
ATOM 2297 C C . TRP A 1 300 ? -10.417 -2.782 16.022 1.00 98.62 300 TRP A C 1
ATOM 2299 O O . TRP A 1 300 ? -10.043 -3.308 17.065 1.00 98.62 300 TRP A O 1
ATOM 2309 N N . ARG A 1 301 ? -10.936 -3.505 15.020 1.00 98.12 301 ARG A N 1
ATOM 2310 C CA . ARG A 1 301 ? -11.120 -4.966 15.072 1.00 98.12 301 ARG A CA 1
ATOM 2311 C C . ARG A 1 301 ? -10.067 -5.699 14.256 1.00 98.12 301 ARG A C 1
ATOM 2313 O O . ARG A 1 301 ? -10.027 -5.572 13.038 1.00 98.12 301 ARG A O 1
ATOM 2320 N N . GLN A 1 302 ? -9.303 -6.575 14.901 1.00 97.69 302 GLN A N 1
ATOM 2321 C CA . GLN A 1 302 ? -8.511 -7.577 14.177 1.00 97.69 302 GLN A CA 1
ATOM 2322 C C . GLN A 1 302 ? -9.340 -8.809 13.815 1.00 97.69 302 GLN A C 1
ATOM 2324 O O . GLN A 1 302 ? -9.200 -9.340 12.715 1.00 97.69 302 GLN A O 1
ATOM 2329 N N . PHE A 1 303 ? -10.200 -9.269 14.727 1.00 96.75 303 PHE A N 1
ATOM 2330 C CA . PHE A 1 303 ? -10.900 -10.543 14.600 1.00 96.75 303 PHE A CA 1
ATOM 2331 C C . PHE A 1 303 ? -12.415 -10.397 14.720 1.00 96.75 303 PHE A C 1
ATOM 2333 O O . PHE A 1 303 ? -12.936 -9.450 15.308 1.00 96.75 303 PHE A O 1
ATOM 2340 N N . ILE A 1 304 ? -13.114 -11.396 14.189 1.00 94.75 304 ILE A N 1
ATOM 2341 C CA . ILE A 1 304 ? -14.550 -11.616 14.341 1.00 94.75 304 ILE A CA 1
ATOM 2342 C C . ILE A 1 304 ? -14.818 -13.084 14.689 1.00 94.75 304 ILE A C 1
ATOM 2344 O O . ILE A 1 304 ? -14.024 -13.974 14.370 1.00 94.75 304 ILE A O 1
ATOM 2348 N N . LYS A 1 305 ? -15.965 -13.350 15.321 1.00 92.44 305 LYS A N 1
ATOM 2349 C CA . LYS A 1 305 ? -16.456 -14.717 15.535 1.00 92.44 305 LYS A CA 1
ATOM 2350 C C . LYS A 1 305 ? -17.202 -15.194 14.287 1.00 92.44 305 LYS A C 1
ATOM 2352 O O . LYS A 1 305 ? -18.191 -14.585 13.883 1.00 92.44 305 LYS A O 1
ATOM 2357 N N . LYS A 1 306 ? -16.778 -16.321 13.710 1.00 87.31 306 LYS A N 1
ATOM 2358 C CA . LYS A 1 306 ? -17.526 -17.067 12.686 1.00 87.31 306 LYS A CA 1
ATOM 2359 C C . LYS A 1 306 ? -17.910 -18.430 13.258 1.00 87.31 306 LYS A C 1
ATOM 2361 O O . LYS A 1 306 ? -17.139 -19.390 13.226 1.00 87.31 306 LYS A O 1
ATOM 2366 N N . GLY A 1 307 ? -19.104 -18.501 13.846 1.00 85.06 307 GLY A N 1
ATOM 2367 C CA . GLY A 1 307 ? -19.505 -19.641 14.671 1.00 85.06 307 GLY A CA 1
ATOM 2368 C C . GLY A 1 307 ? -18.623 -19.739 15.920 1.00 85.06 307 GLY A C 1
ATOM 2369 O O . GLY A 1 307 ? -18.503 -18.774 16.666 1.00 85.06 307 GLY A O 1
ATOM 2370 N N . LYS A 1 308 ? -17.985 -20.897 16.134 1.00 83.00 308 LYS A N 1
ATOM 2371 C CA . LYS A 1 308 ? -17.045 -21.119 17.252 1.00 83.00 308 LYS A CA 1
ATOM 2372 C C . LYS A 1 308 ? -15.602 -20.703 16.941 1.00 83.00 308 LYS A C 1
ATOM 2374 O O . LYS A 1 308 ? -14.740 -20.841 17.802 1.00 83.00 308 LYS A O 1
ATOM 2379 N N . LEU A 1 309 ? -15.322 -20.267 15.713 1.00 86.56 309 LEU A N 1
ATOM 2380 C CA . LEU A 1 309 ? -13.969 -19.942 15.273 1.00 86.56 309 LEU A CA 1
ATOM 2381 C C . LEU A 1 309 ? -13.714 -18.440 15.360 1.00 86.56 309 LEU A C 1
ATOM 2383 O O . LEU A 1 309 ? -14.544 -17.632 14.942 1.00 86.56 309 LEU A O 1
ATOM 2387 N N . LEU A 1 310 ? -12.526 -18.101 15.850 1.00 89.06 310 LEU A N 1
ATOM 2388 C CA . LEU A 1 310 ? -11.932 -16.784 15.704 1.00 89.06 310 LEU A CA 1
ATOM 2389 C C . LEU A 1 310 ? -11.308 -16.683 14.308 1.00 89.06 310 LEU A C 1
ATOM 2391 O O . LEU A 1 310 ? -10.493 -17.529 13.931 1.00 89.06 310 LEU A O 1
ATOM 2395 N N . THR A 1 311 ? -11.701 -15.676 13.535 1.00 92.50 311 THR A N 1
ATOM 2396 C CA . THR A 1 311 ? -11.154 -15.421 12.195 1.00 92.50 311 THR A CA 1
ATOM 2397 C C . THR A 1 311 ? -10.787 -13.951 12.051 1.00 92.50 311 THR A C 1
ATOM 2399 O O . THR A 1 311 ? -11.494 -13.122 12.627 1.00 92.50 311 THR A O 1
ATOM 2402 N N . PRO A 1 312 ? -9.741 -13.595 11.284 1.00 95.12 312 PRO A N 1
ATOM 2403 C CA . PRO A 1 312 ? -9.471 -12.193 10.990 1.00 95.12 312 PRO A CA 1
ATOM 2404 C C . PRO A 1 312 ? -10.687 -11.536 10.336 1.00 95.12 312 PRO A C 1
ATOM 2406 O O . PRO A 1 312 ? -11.390 -12.168 9.542 1.00 95.12 312 PRO A O 1
ATOM 2409 N N . LEU A 1 313 ? -10.925 -10.268 10.666 1.00 96.31 313 LEU A N 1
ATOM 2410 C CA . LEU A 1 313 ? -11.855 -9.436 9.915 1.00 96.31 313 LEU A CA 1
ATOM 2411 C C . LEU A 1 313 ? -11.339 -9.335 8.477 1.00 96.31 313 LEU A C 1
ATOM 2413 O O . LEU A 1 313 ? -10.178 -8.987 8.268 1.00 96.31 313 LEU A O 1
ATOM 2417 N N . ALA A 1 314 ? -12.192 -9.633 7.502 1.00 95.44 314 ALA A N 1
ATOM 2418 C CA . ALA A 1 314 ? -11.848 -9.543 6.091 1.00 95.44 314 ALA A CA 1
ATOM 2419 C C . ALA A 1 314 ? -12.862 -8.668 5.349 1.00 95.44 314 ALA A C 1
ATOM 2421 O O . ALA A 1 314 ? -14.070 -8.848 5.530 1.00 95.44 314 ALA A O 1
ATOM 2422 N N . SER A 1 315 ? -12.380 -7.751 4.509 1.00 92.88 315 SER A N 1
ATOM 2423 C CA . SER A 1 315 ? -13.232 -7.007 3.578 1.00 92.88 315 SER A CA 1
ATOM 2424 C C . SER A 1 315 ? -13.768 -7.925 2.470 1.00 92.88 315 SER A C 1
ATOM 2426 O O . SER A 1 315 ? -13.269 -9.032 2.253 1.00 92.88 315 SER A O 1
ATOM 2428 N N . ALA A 1 316 ? -14.740 -7.435 1.695 1.0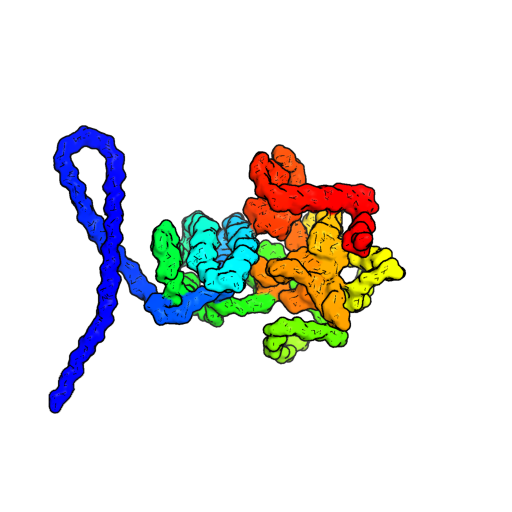0 88.31 316 ALA A N 1
ATOM 2429 C CA . ALA A 1 316 ? -15.192 -8.117 0.479 1.00 88.31 316 ALA A CA 1
ATOM 2430 C C . ALA A 1 316 ? -14.059 -8.313 -0.550 1.00 88.31 316 ALA A C 1
ATOM 2432 O O . ALA A 1 316 ? -14.039 -9.315 -1.258 1.00 88.31 316 ALA A O 1
ATOM 2433 N N . SER A 1 317 ? -13.095 -7.389 -0.586 1.00 83.81 317 SER A N 1
ATOM 2434 C CA . SER A 1 317 ? -11.896 -7.451 -1.430 1.00 83.81 317 SER A CA 1
ATOM 2435 C C . SER A 1 317 ? -10.742 -8.266 -0.828 1.00 83.81 317 SER A C 1
ATOM 2437 O O . SER A 1 317 ? -9.682 -8.373 -1.441 1.00 83.81 317 SER A O 1
ATOM 2439 N N . GLY A 1 318 ? -10.918 -8.843 0.366 1.00 91.06 318 GLY A N 1
ATOM 2440 C CA . GLY A 1 318 ? -9.922 -9.694 1.020 1.00 91.06 318 GLY A CA 1
ATOM 2441 C C . GLY A 1 318 ? -8.862 -8.960 1.847 1.00 91.06 318 GLY A C 1
ATOM 2442 O O . GLY A 1 318 ? -7.916 -9.600 2.301 1.00 91.06 318 GLY A O 1
ATOM 2443 N N . ALA A 1 319 ? -9.001 -7.653 2.073 1.00 95.50 319 ALA A N 1
ATOM 2444 C CA . ALA A 1 319 ? -8.163 -6.912 3.013 1.00 95.50 319 ALA A CA 1
ATOM 2445 C C . ALA A 1 319 ? -8.369 -7.406 4.452 1.00 95.50 319 ALA A C 1
ATOM 2447 O O . ALA A 1 319 ? -9.486 -7.757 4.824 1.00 95.50 319 ALA A O 1
ATOM 2448 N N . LEU A 1 320 ? -7.301 -7.460 5.255 1.00 97.50 320 LEU A N 1
ATOM 2449 C CA . LEU A 1 320 ? -7.293 -8.195 6.524 1.00 97.50 320 LEU A CA 1
ATOM 2450 C C . LEU A 1 320 ? -7.076 -7.299 7.747 1.00 97.50 320 LEU A C 1
ATOM 2452 O O . LEU A 1 320 ? -6.180 -6.455 7.758 1.00 97.50 320 LEU A O 1
ATOM 2456 N N . GLY A 1 321 ? -7.819 -7.586 8.814 1.00 97.94 321 GLY A N 1
ATOM 2457 C CA . GLY A 1 321 ? -7.501 -7.212 10.190 1.00 97.94 321 GLY A CA 1
ATOM 2458 C C . GLY A 1 321 ? -7.713 -5.745 10.566 1.00 97.94 321 GLY A C 1
ATOM 2459 O O . GLY A 1 321 ? -8.475 -5.018 9.928 1.00 97.94 321 GLY A O 1
ATOM 2460 N N . LEU A 1 322 ? -7.020 -5.335 11.629 1.00 98.69 322 LEU A N 1
ATOM 2461 C CA . LEU A 1 322 ? -7.113 -4.045 12.314 1.00 98.69 322 LEU A CA 1
ATOM 2462 C C . LEU A 1 322 ? -7.002 -2.849 11.364 1.00 98.69 322 LEU A C 1
ATOM 2464 O O . LEU A 1 322 ? -7.742 -1.877 11.502 1.00 98.69 322 LEU A O 1
ATOM 2468 N N . MET A 1 323 ? -6.101 -2.935 10.395 1.00 98.75 323 MET A N 1
ATOM 2469 C CA . MET A 1 323 ? -5.831 -1.874 9.432 1.00 98.75 323 MET A CA 1
ATOM 2470 C C . MET A 1 323 ? -6.328 -2.221 8.024 1.00 98.75 323 MET A C 1
ATOM 2472 O O . MET A 1 323 ? -6.069 -1.466 7.105 1.00 98.75 323 MET A O 1
ATOM 2476 N N . GLN A 1 324 ? -7.025 -3.350 7.828 1.00 98.38 324 GLN A N 1
ATOM 2477 C CA . GLN A 1 324 ? -7.498 -3.797 6.507 1.00 98.38 324 GLN A CA 1
ATOM 2478 C C . GLN A 1 324 ? -6.384 -3.765 5.435 1.00 98.38 324 GLN A C 1
ATOM 2480 O O . GLN A 1 324 ? -6.528 -3.210 4.346 1.00 98.38 324 GLN A O 1
ATOM 2485 N N . VAL A 1 325 ? -5.246 -4.406 5.718 1.00 98.44 325 VAL A N 1
ATOM 2486 C CA . VAL A 1 325 ? -4.130 -4.484 4.761 1.00 98.44 325 VAL A CA 1
ATOM 2487 C C . VAL A 1 325 ? -4.456 -5.502 3.663 1.00 98.44 325 VAL A C 1
ATOM 2489 O O . VAL A 1 325 ? -4.717 -6.673 3.948 1.00 98.44 325 VAL A O 1
ATOM 2492 N N . SER A 1 326 ? -4.436 -5.065 2.399 1.00 96.12 326 SER A N 1
ATOM 2493 C CA . SER A 1 326 ? -4.693 -5.920 1.228 1.00 96.12 326 SER A CA 1
ATOM 2494 C C . SER A 1 326 ? -3.536 -6.898 0.961 1.00 96.12 326 SER A C 1
ATOM 2496 O O . SER A 1 326 ? -2.425 -6.451 0.658 1.00 96.12 326 SER A O 1
ATOM 2498 N N . PRO A 1 327 ? -3.772 -8.227 0.982 1.00 93.75 327 PRO A N 1
ATOM 2499 C CA . PRO A 1 327 ? -2.742 -9.216 0.666 1.00 93.75 327 PRO A CA 1
ATOM 2500 C C . PRO A 1 327 ? -2.358 -9.236 -0.822 1.00 93.75 327 PRO A C 1
ATOM 2502 O O . PRO A 1 327 ? -1.314 -9.780 -1.171 1.00 93.75 327 PRO A O 1
ATOM 2505 N N . HIS A 1 328 ? -3.181 -8.654 -1.701 1.00 92.00 328 HIS A N 1
ATOM 2506 C CA . HIS A 1 328 ? -2.897 -8.544 -3.134 1.00 92.00 328 HIS A CA 1
ATOM 2507 C C . HIS A 1 328 ? -2.001 -7.343 -3.443 1.00 92.00 328 HIS A C 1
ATOM 2509 O O . HIS A 1 328 ? -1.005 -7.471 -4.156 1.00 92.00 328 HIS A O 1
ATOM 2515 N N . THR A 1 329 ? -2.336 -6.188 -2.866 1.00 95.75 329 THR A N 1
ATOM 2516 C CA . THR A 1 329 ? -1.607 -4.933 -3.076 1.00 95.75 329 THR A CA 1
ATOM 2517 C C . THR A 1 329 ? -0.234 -4.981 -2.420 1.00 95.75 329 THR A C 1
ATOM 2519 O O . THR A 1 329 ? 0.758 -4.594 -3.028 1.00 95.75 329 THR A O 1
ATOM 2522 N N . TRP A 1 330 ? -0.166 -5.521 -1.202 1.00 97.19 330 TRP A N 1
ATOM 2523 C CA . TRP A 1 330 ? 1.037 -5.496 -0.371 1.00 97.19 330 TRP A CA 1
ATOM 2524 C C . TRP A 1 330 ? 1.797 -6.830 -0.338 1.00 97.19 330 TRP A C 1
ATOM 2526 O O . TRP A 1 330 ? 2.632 -7.068 0.544 1.00 97.19 330 TRP A O 1
ATOM 2536 N N . ARG A 1 331 ? 1.520 -7.709 -1.314 1.00 96.06 331 ARG A N 1
ATOM 2537 C CA . ARG A 1 331 ? 2.251 -8.965 -1.526 1.00 96.06 331 ARG A CA 1
ATOM 2538 C C . ARG A 1 331 ? 3.753 -8.698 -1.626 1.00 96.06 331 ARG A C 1
ATOM 2540 O O . ARG A 1 331 ? 4.178 -7.694 -2.188 1.00 96.06 331 ARG A O 1
ATOM 2547 N N . ASN A 1 332 ? 4.549 -9.620 -1.089 1.00 96.69 332 ASN A N 1
ATOM 2548 C CA . ASN A 1 332 ? 6.007 -9.540 -0.978 1.00 96.69 332 ASN A CA 1
ATOM 2549 C C . ASN A 1 332 ? 6.553 -8.410 -0.087 1.00 96.69 332 ASN A C 1
ATOM 2551 O O . ASN A 1 332 ? 7.750 -8.413 0.184 1.00 96.69 332 ASN A O 1
ATOM 2555 N N . LEU A 1 333 ? 5.733 -7.488 0.433 1.00 97.94 333 LEU A N 1
ATOM 2556 C CA . LEU A 1 333 ? 6.197 -6.535 1.449 1.00 97.94 333 LEU A CA 1
ATOM 2557 C C . LEU A 1 333 ? 5.971 -7.043 2.868 1.00 97.94 333 LEU A C 1
ATOM 2559 O O . LEU A 1 333 ? 6.800 -6.780 3.736 1.00 97.94 333 LEU A O 1
ATOM 2563 N N . TYR A 1 334 ? 4.891 -7.786 3.099 1.00 97.75 334 TYR A N 1
ATOM 2564 C CA . TYR A 1 334 ? 4.513 -8.283 4.421 1.00 97.75 334 TYR A CA 1
ATOM 2565 C C . TYR A 1 334 ? 4.243 -9.786 4.407 1.00 97.75 334 TYR A C 1
ATOM 2567 O O . TYR A 1 334 ? 3.865 -10.361 3.386 1.00 97.75 334 TYR A O 1
ATOM 2575 N N . ASP A 1 335 ? 4.415 -10.418 5.566 1.00 96.88 335 ASP A N 1
ATOM 2576 C CA . ASP A 1 335 ? 4.028 -11.806 5.790 1.00 96.88 335 ASP A CA 1
ATOM 2577 C C . ASP A 1 335 ? 2.499 -11.890 5.854 1.00 96.88 335 ASP A C 1
ATOM 2579 O O . ASP A 1 335 ? 1.859 -11.478 6.828 1.00 96.88 335 ASP A O 1
ATOM 2583 N N . LEU A 1 336 ? 1.907 -12.438 4.793 1.00 93.19 336 LEU A N 1
ATOM 2584 C CA . LEU A 1 336 ? 0.456 -12.499 4.632 1.00 93.19 336 LEU A CA 1
ATOM 2585 C C . LEU A 1 336 ? -0.233 -13.358 5.697 1.00 93.19 336 LEU A C 1
ATOM 2587 O O . LEU A 1 336 ? -1.392 -13.112 6.032 1.00 93.19 336 LEU A O 1
ATOM 2591 N N . LYS A 1 337 ? 0.466 -14.354 6.253 1.00 92.31 337 LYS A N 1
ATOM 2592 C CA . LYS A 1 337 ? -0.075 -15.169 7.341 1.00 92.31 337 LYS A CA 1
ATOM 2593 C C . LYS A 1 337 ? -0.157 -14.333 8.611 1.00 92.31 337 LYS A C 1
ATOM 2595 O O . LYS A 1 337 ? -1.191 -14.350 9.280 1.00 92.31 337 LYS A O 1
ATOM 2600 N N . GLN A 1 338 ? 0.895 -13.581 8.922 1.00 95.38 338 GLN A N 1
ATOM 2601 C CA . GLN A 1 338 ? 0.930 -12.751 10.123 1.00 95.38 338 GLN A CA 1
ATOM 2602 C C . GLN A 1 338 ? -0.038 -11.563 10.044 1.00 95.38 338 GLN A C 1
ATOM 2604 O O . GLN A 1 338 ? -0.637 -11.236 11.064 1.00 95.38 338 GLN A O 1
ATOM 2609 N N . LEU A 1 339 ? -0.308 -11.003 8.855 1.00 95.62 339 LEU A N 1
ATOM 2610 C CA . LEU A 1 339 ? -1.348 -9.972 8.682 1.00 95.62 339 LEU A CA 1
ATOM 2611 C C . LEU A 1 339 ? -2.726 -10.421 9.201 1.00 95.62 339 LEU A C 1
ATOM 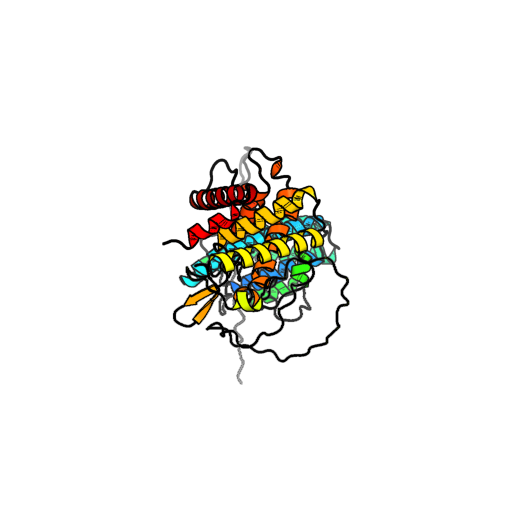2613 O O . LEU A 1 339 ? -3.459 -9.620 9.779 1.00 95.62 339 LEU A O 1
ATOM 2617 N N . GLY A 1 340 ? -3.095 -11.688 8.998 1.00 93.69 340 GLY A N 1
ATOM 2618 C CA . GLY A 1 340 ? -4.358 -12.232 9.504 1.00 93.69 340 GLY A CA 1
ATOM 2619 C C . GLY A 1 340 ? -4.274 -12.770 10.933 1.00 93.69 340 GLY A C 1
ATOM 2620 O O . GLY A 1 340 ? -5.281 -12.811 11.635 1.00 93.69 340 GLY A O 1
ATOM 2621 N N . ALA A 1 341 ? -3.094 -13.208 11.365 1.00 93.12 341 ALA A N 1
ATOM 2622 C CA . ALA A 1 341 ? -2.932 -13.968 12.600 1.00 93.12 341 ALA A CA 1
ATOM 2623 C C . ALA A 1 341 ? -2.524 -13.131 13.819 1.00 93.12 341 ALA A C 1
ATOM 2625 O O . ALA A 1 341 ? -2.673 -13.614 14.941 1.00 93.12 341 ALA A O 1
ATOM 2626 N N . ASP A 1 342 ? -1.997 -11.923 13.615 1.00 95.81 342 ASP A N 1
ATOM 2627 C CA . ASP A 1 342 ? -1.433 -11.114 14.690 1.00 95.81 342 ASP A CA 1
ATO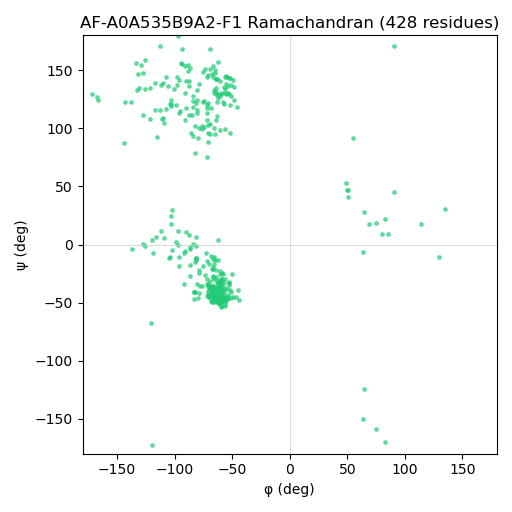M 2628 C C . ASP A 1 342 ? -1.829 -9.634 14.565 1.00 95.81 342 ASP A C 1
ATOM 2630 O O . ASP A 1 342 ? -1.588 -8.987 13.544 1.00 95.81 342 ASP A O 1
ATOM 2634 N N . ILE A 1 343 ? -2.464 -9.104 15.611 1.00 97.12 343 ILE A N 1
ATOM 2635 C CA . ILE A 1 343 ? -2.962 -7.726 15.664 1.00 97.12 343 ILE A CA 1
ATOM 2636 C C . ILE A 1 343 ? -1.839 -6.688 15.686 1.00 97.12 343 ILE A C 1
ATOM 2638 O O . ILE A 1 343 ? -1.991 -5.626 15.083 1.00 97.12 343 ILE A O 1
ATOM 2642 N N . GLU A 1 344 ? -0.715 -6.977 16.347 1.00 97.12 344 GLU A N 1
ATOM 2643 C CA . GLU A 1 344 ? 0.432 -6.072 16.373 1.00 97.12 344 GLU A CA 1
ATOM 2644 C C . GLU A 1 344 ? 1.095 -6.040 14.999 1.00 97.12 344 GLU A C 1
ATOM 2646 O O . GLU A 1 344 ? 1.380 -4.961 14.486 1.00 97.12 344 GLU A O 1
ATOM 2651 N N . TYR A 1 345 ? 1.277 -7.197 14.362 1.00 97.69 345 TYR A N 1
ATOM 2652 C CA . TYR A 1 345 ? 1.826 -7.289 13.014 1.00 97.69 345 TYR A CA 1
ATOM 2653 C C . TYR A 1 345 ? 0.945 -6.549 12.001 1.00 97.69 345 TYR A C 1
ATOM 2655 O O . TYR A 1 345 ? 1.457 -5.768 11.200 1.00 97.69 345 TYR A O 1
ATOM 2663 N N . ASN A 1 346 ? -0.376 -6.751 12.053 1.00 98.56 346 ASN A N 1
ATOM 2664 C CA . ASN A 1 346 ? -1.323 -6.053 11.184 1.00 98.56 346 ASN A CA 1
ATOM 2665 C C . ASN A 1 346 ? -1.325 -4.537 11.433 1.00 98.56 346 ASN A C 1
ATOM 2667 O O . ASN A 1 346 ? -1.211 -3.755 10.488 1.00 98.56 346 ASN A O 1
ATOM 2671 N N . GLY A 1 347 ? -1.393 -4.133 12.706 1.00 98.25 347 GLY A N 1
ATOM 2672 C CA . GLY A 1 347 ? -1.314 -2.737 13.127 1.00 98.25 347 GLY A CA 1
ATOM 2673 C C . GLY A 1 347 ? -0.028 -2.065 12.653 1.00 98.25 347 GLY A C 1
ATOM 2674 O O . GLY A 1 347 ? -0.076 -0.977 12.085 1.00 98.25 347 GLY A O 1
ATOM 2675 N N . ASN A 1 348 ? 1.115 -2.731 12.823 1.00 97.88 348 ASN A N 1
ATOM 2676 C CA . ASN A 1 348 ? 2.424 -2.236 12.409 1.00 97.88 348 ASN A CA 1
ATOM 2677 C C . ASN A 1 348 ? 2.528 -2.132 10.882 1.00 97.88 348 ASN A C 1
ATOM 2679 O O . ASN A 1 348 ? 2.960 -1.102 10.381 1.00 97.88 348 ASN A O 1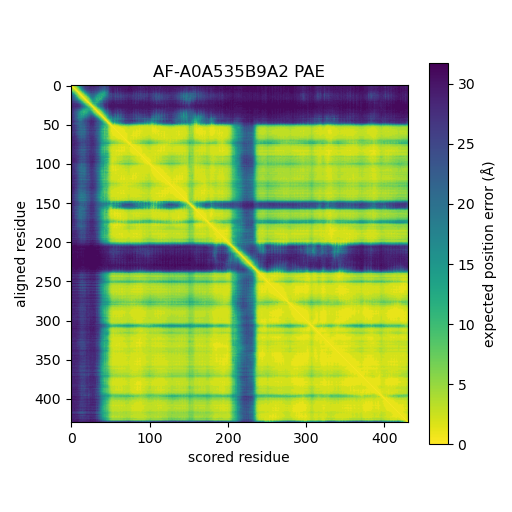
ATOM 2683 N N . ALA A 1 349 ? 2.062 -3.137 10.131 1.00 98.56 349 ALA A N 1
ATOM 2684 C CA . ALA A 1 349 ? 2.041 -3.078 8.670 1.00 98.56 349 ALA A CA 1
ATOM 2685 C C . ALA A 1 349 ? 1.189 -1.904 8.159 1.00 98.56 349 ALA A C 1
ATOM 2687 O O . ALA A 1 349 ? 1.663 -1.099 7.361 1.00 98.56 349 ALA A O 1
ATOM 2688 N N . GLY A 1 350 ? -0.042 -1.752 8.659 1.00 98.62 350 GLY A N 1
ATOM 2689 C CA . GLY A 1 350 ? -0.908 -0.637 8.273 1.00 98.62 350 GLY A CA 1
ATOM 2690 C C . GLY A 1 350 ? -0.341 0.729 8.666 1.00 98.62 350 GLY A C 1
ATOM 2691 O O . GLY A 1 350 ? -0.394 1.667 7.874 1.00 98.62 350 GLY A O 1
ATOM 2692 N N . ALA A 1 351 ? 0.248 0.840 9.856 1.00 98.50 351 ALA A N 1
ATOM 2693 C CA . ALA A 1 351 ? 0.881 2.070 10.309 1.00 98.50 351 ALA A CA 1
ATOM 2694 C C . ALA A 1 351 ? 2.154 2.410 9.508 1.00 98.50 351 ALA A C 1
ATOM 2696 O O . ALA A 1 351 ? 2.350 3.572 9.157 1.00 98.50 351 ALA A O 1
ATOM 2697 N N . GLU A 1 352 ? 2.983 1.422 9.148 1.00 98.19 352 GLU A N 1
ATOM 2698 C CA . GLU A 1 352 ? 4.161 1.613 8.289 1.00 98.19 352 GLU A CA 1
ATOM 2699 C C . GLU A 1 352 ? 3.749 2.137 6.902 1.00 98.19 352 GLU A C 1
ATOM 2701 O O . GLU A 1 352 ? 4.366 3.071 6.394 1.00 98.19 352 GLU A O 1
ATOM 2706 N N . ILE A 1 353 ? 2.657 1.617 6.328 1.00 98.62 353 ILE A N 1
ATOM 2707 C CA . ILE A 1 353 ? 2.085 2.109 5.064 1.00 98.62 353 ILE A CA 1
ATOM 2708 C C . ILE A 1 353 ? 1.566 3.553 5.198 1.00 98.62 353 ILE A C 1
ATOM 2710 O O . ILE A 1 353 ? 1.789 4.377 4.311 1.00 98.62 353 ILE A O 1
ATOM 2714 N N . LEU A 1 354 ? 0.873 3.894 6.289 1.00 98.69 354 LEU A N 1
ATOM 2715 C CA . LEU A 1 354 ? 0.396 5.266 6.513 1.00 98.69 354 LEU A CA 1
ATOM 2716 C C . LEU A 1 354 ? 1.560 6.252 6.633 1.00 98.69 354 LEU A C 1
ATOM 2718 O O . LEU A 1 354 ? 1.531 7.311 6.013 1.00 98.69 354 LEU A O 1
ATOM 2722 N N . VAL A 1 355 ? 2.604 5.896 7.383 1.00 97.75 355 VAL A N 1
ATOM 2723 C CA . VAL A 1 355 ? 3.807 6.729 7.521 1.00 97.75 355 VAL A CA 1
ATOM 2724 C C . VAL A 1 355 ? 4.559 6.837 6.196 1.00 97.75 355 VAL A C 1
ATOM 2726 O O . VAL A 1 355 ? 5.050 7.916 5.858 1.00 97.75 355 VAL A O 1
ATOM 2729 N N . TYR A 1 356 ? 4.596 5.762 5.407 1.00 97.00 356 TYR A N 1
ATOM 2730 C CA . TYR A 1 356 ? 5.125 5.787 4.047 1.00 97.00 356 TYR A CA 1
ATOM 2731 C C . TYR A 1 356 ? 4.409 6.838 3.186 1.00 97.00 356 TYR A C 1
ATOM 2733 O O . TYR A 1 356 ? 5.067 7.709 2.614 1.00 97.00 356 TYR A O 1
ATOM 2741 N N . TYR A 1 357 ? 3.072 6.837 3.157 1.00 98.12 357 TYR A N 1
ATOM 2742 C CA . TYR A 1 357 ? 2.314 7.833 2.393 1.00 98.12 357 TYR A CA 1
ATOM 2743 C C . TYR A 1 357 ? 2.411 9.248 2.971 1.00 98.12 357 TYR A C 1
ATOM 2745 O O . TYR A 1 357 ? 2.516 10.209 2.209 1.00 98.12 357 TYR A O 1
ATOM 2753 N N . LEU A 1 358 ? 2.445 9.403 4.295 1.00 97.94 358 LEU A N 1
ATOM 2754 C CA . LEU A 1 358 ? 2.629 10.711 4.921 1.00 97.94 358 LEU A CA 1
ATOM 2755 C C . LEU A 1 358 ? 3.968 11.332 4.509 1.00 97.94 358 LEU A C 1
ATOM 2757 O O . LEU A 1 358 ? 4.016 12.474 4.057 1.00 97.94 358 LEU A O 1
ATOM 2761 N N . THR A 1 359 ? 5.054 10.572 4.638 1.00 95.06 359 THR A N 1
ATOM 2762 C CA . THR A 1 359 ? 6.416 11.090 4.455 1.00 95.06 359 THR A CA 1
ATOM 2763 C C . THR A 1 359 ? 6.811 11.223 2.992 1.00 95.06 359 THR A C 1
ATOM 2765 O O . THR A 1 359 ? 7.334 12.263 2.591 1.00 95.06 359 THR A O 1
ATOM 2768 N N . ARG A 1 360 ? 6.547 10.200 2.174 1.00 93.50 360 ARG A N 1
ATOM 2769 C CA . ARG A 1 360 ? 6.987 10.175 0.773 1.00 93.50 360 ARG A CA 1
ATOM 2770 C C . ARG A 1 360 ? 6.019 10.847 -0.188 1.00 93.50 360 ARG A C 1
ATOM 2772 O O . ARG A 1 360 ? 6.437 11.222 -1.275 1.00 93.50 360 ARG A O 1
ATOM 2779 N N . PHE A 1 361 ? 4.766 11.061 0.215 1.00 95.44 361 PHE A N 1
ATOM 2780 C CA . PHE A 1 361 ? 3.757 11.661 -0.656 1.00 95.44 361 PHE A CA 1
ATOM 2781 C C . PHE A 1 361 ? 3.202 12.951 -0.078 1.00 95.44 361 PHE A C 1
ATOM 2783 O O . PHE A 1 361 ? 3.471 14.009 -0.636 1.00 95.44 361 PHE A O 1
ATOM 2790 N N . ALA A 1 362 ? 2.456 12.898 1.027 1.00 97.62 362 ALA A N 1
ATOM 2791 C CA . ALA A 1 362 ? 1.721 14.065 1.514 1.00 97.62 362 ALA A CA 1
ATOM 2792 C C . ALA A 1 362 ? 2.657 15.234 1.876 1.00 97.62 362 ALA A C 1
ATOM 2794 O O . ALA A 1 362 ? 2.475 16.341 1.371 1.00 97.62 362 ALA A O 1
ATOM 2795 N N . LEU A 1 363 ? 3.697 14.981 2.679 1.00 96.50 363 LEU A N 1
ATOM 2796 C CA . LEU A 1 363 ? 4.692 15.992 3.053 1.00 96.50 363 LEU A CA 1
ATOM 2797 C C . LEU A 1 363 ? 5.546 16.412 1.856 1.00 96.50 363 LEU A C 1
ATOM 2799 O O . LEU A 1 363 ? 5.694 17.599 1.571 1.00 96.50 363 LEU A O 1
ATOM 2803 N N . LYS A 1 364 ? 6.071 15.440 1.106 1.00 94.31 364 LYS A N 1
ATOM 2804 C CA . LYS A 1 364 ? 6.958 15.707 -0.032 1.00 94.31 364 LYS A CA 1
ATOM 2805 C C . LYS A 1 364 ? 6.284 16.514 -1.146 1.00 94.31 364 LYS A C 1
ATOM 2807 O O . LYS A 1 364 ? 6.912 17.395 -1.731 1.00 94.31 364 LYS A O 1
ATOM 2812 N N . LYS A 1 365 ? 5.003 16.251 -1.417 1.00 95.31 365 LYS A N 1
ATOM 2813 C CA . LYS A 1 365 ? 4.190 16.974 -2.411 1.00 95.31 365 LYS A CA 1
ATOM 2814 C C . LYS A 1 365 ? 3.503 18.217 -1.822 1.00 95.31 365 LYS A C 1
ATOM 2816 O O . LYS A 1 365 ? 2.748 18.883 -2.528 1.00 95.31 365 LYS A O 1
ATOM 2821 N N . ASN A 1 366 ? 3.834 18.584 -0.577 1.00 96.81 366 ASN A N 1
ATOM 2822 C CA . ASN A 1 366 ? 3.314 19.754 0.137 1.00 96.81 366 ASN A CA 1
ATOM 2823 C C . ASN A 1 366 ? 1.779 19.817 0.098 1.00 96.81 366 ASN A C 1
ATOM 2825 O O . ASN A 1 366 ? 1.202 20.851 -0.247 1.00 96.81 366 ASN A O 1
ATOM 2829 N N . GLU A 1 367 ? 1.107 18.697 0.375 1.00 97.50 367 GLU A N 1
ATOM 2830 C CA . GLU A 1 367 ? -0.353 18.613 0.266 1.00 97.50 367 GLU A CA 1
ATOM 2831 C C . GLU A 1 367 ? -1.079 19.534 1.253 1.00 97.50 367 GLU A C 1
ATOM 2833 O O . GLU A 1 367 ? -2.201 19.922 0.968 1.00 97.50 367 GLU A O 1
ATOM 2838 N N . ASP A 1 368 ? -0.460 19.959 2.355 1.00 96.81 368 ASP A N 1
ATOM 2839 C CA . ASP A 1 368 ? -0.958 21.024 3.242 1.00 96.81 368 ASP A CA 1
ATOM 2840 C C . ASP A 1 368 ? -0.978 22.416 2.596 1.00 96.81 368 ASP A C 1
ATOM 2842 O O . ASP A 1 368 ? -1.794 23.257 2.968 1.00 96.81 368 ASP A O 1
ATOM 2846 N N . LYS A 1 369 ? -0.100 22.672 1.622 1.00 97.38 369 LYS A N 1
ATOM 2847 C CA . LYS A 1 369 ? 0.029 23.980 0.954 1.00 97.38 369 LYS A CA 1
ATOM 2848 C C . LYS A 1 369 ? -0.833 24.094 -0.300 1.00 97.38 369 LYS A C 1
ATOM 2850 O O . LYS A 1 369 ? -0.924 25.169 -0.893 1.00 97.38 369 LYS A O 1
ATOM 2855 N N . GLN A 1 370 ? -1.454 22.997 -0.727 1.00 97.12 370 GLN A N 1
ATOM 2856 C CA . GLN A 1 370 ? -2.366 22.995 -1.866 1.00 97.12 370 GLN A CA 1
ATOM 2857 C C . GLN A 1 370 ? -3.701 23.665 -1.491 1.00 97.12 370 GLN A C 1
ATOM 2859 O O . GLN A 1 370 ? -4.134 23.583 -0.340 1.00 97.12 370 GLN A O 1
ATOM 2864 N N . PRO A 1 371 ? -4.424 24.286 -2.439 1.00 96.12 371 PRO A N 1
ATOM 2865 C CA . PRO A 1 371 ? -5.775 24.782 -2.183 1.00 96.12 371 PRO A CA 1
ATOM 2866 C C . PRO A 1 371 ? -6.713 23.663 -1.699 1.00 96.12 371 PRO A C 1
ATOM 2868 O O . PRO A 1 371 ? -6.905 22.660 -2.389 1.00 96.12 371 PRO A O 1
ATOM 2871 N N . GLY A 1 372 ? -7.294 23.824 -0.504 1.00 94.19 372 GLY A N 1
ATOM 2872 C CA . GLY A 1 372 ? -8.106 22.779 0.143 1.00 94.19 372 GLY A CA 1
ATOM 2873 C C . GLY A 1 372 ? -7.299 21.558 0.610 1.00 94.19 372 GLY A C 1
ATOM 2874 O O . GLY A 1 372 ? -7.874 20.489 0.819 1.00 94.19 372 GLY A O 1
ATOM 2875 N N . GLY A 1 373 ? -5.982 21.724 0.715 1.00 97.00 373 GLY A N 1
ATOM 2876 C CA . GLY A 1 373 ? -4.978 20.751 1.102 1.00 97.00 373 GLY A CA 1
ATOM 2877 C C . GLY A 1 373 ? -5.029 20.321 2.570 1.00 97.00 373 GLY A C 1
ATOM 2878 O O . GLY A 1 373 ? -5.477 21.082 3.421 1.00 97.00 373 GLY A O 1
ATOM 2879 N N . ASP A 1 374 ? -4.608 19.086 2.860 1.00 98.12 374 ASP A N 1
ATOM 2880 C CA . ASP A 1 374 ? -4.532 18.524 4.215 1.00 98.12 374 ASP A CA 1
ATOM 2881 C C . ASP A 1 374 ? -3.713 17.220 4.201 1.00 98.12 374 ASP A C 1
ATOM 2883 O O . ASP A 1 374 ? -4.009 16.297 3.437 1.00 98.12 374 ASP A O 1
ATOM 2887 N N . LEU A 1 375 ? -2.698 17.123 5.066 1.00 98.56 375 LEU A N 1
ATOM 2888 C CA . LEU A 1 375 ? -1.791 15.969 5.104 1.00 98.56 375 LEU A CA 1
ATOM 2889 C C . LEU A 1 375 ? -2.493 14.671 5.506 1.00 98.56 375 LEU A C 1
ATOM 2891 O O . LEU A 1 375 ? -2.187 13.621 4.943 1.00 98.56 375 LEU A O 1
ATOM 2895 N N . ALA A 1 376 ? -3.426 14.715 6.462 1.00 98.62 376 ALA A N 1
ATOM 2896 C CA . ALA A 1 376 ? -4.119 13.519 6.930 1.00 98.62 376 ALA A CA 1
ATOM 2897 C C . ALA A 1 376 ? -5.062 12.984 5.852 1.00 98.62 376 ALA A C 1
ATOM 2899 O O . ALA A 1 376 ? -5.059 11.785 5.565 1.00 98.62 376 ALA A O 1
ATOM 2900 N N . ARG A 1 377 ? -5.829 13.872 5.208 1.00 98.62 377 ARG A N 1
ATOM 2901 C CA . ARG A 1 377 ? -6.734 13.496 4.112 1.00 98.62 377 ARG A CA 1
ATOM 2902 C C . ARG A 1 377 ? -5.962 12.967 2.910 1.00 98.62 377 ARG A C 1
ATOM 2904 O O . ARG A 1 377 ? -6.377 11.956 2.346 1.00 98.62 377 ARG A O 1
ATOM 2911 N N . ALA A 1 378 ? -4.836 13.589 2.558 1.00 98.69 378 ALA A N 1
ATOM 2912 C CA . ALA A 1 378 ? -3.968 13.105 1.490 1.00 98.69 378 ALA A CA 1
ATOM 2913 C C . ALA A 1 378 ? -3.411 11.711 1.805 1.00 98.69 378 ALA A C 1
ATOM 2915 O O . ALA A 1 378 ? -3.585 10.777 1.021 1.00 98.69 378 ALA A O 1
ATOM 2916 N N . THR A 1 379 ? -2.823 11.550 2.994 1.00 98.81 379 THR A N 1
ATOM 2917 C CA . THR A 1 379 ? -2.247 10.279 3.458 1.00 98.81 379 THR A CA 1
ATOM 2918 C C . THR A 1 379 ? -3.271 9.152 3.406 1.00 98.81 379 THR A C 1
ATOM 2920 O O . THR A 1 379 ? -2.994 8.095 2.845 1.00 98.81 379 THR A O 1
ATOM 2923 N N . TYR A 1 380 ? -4.474 9.377 3.939 1.00 98.81 380 TYR A N 1
ATOM 2924 C CA . TYR A 1 380 ? -5.514 8.354 3.936 1.00 98.81 380 TYR A CA 1
ATOM 2925 C C . TYR A 1 380 ? -6.096 8.095 2.537 1.00 98.81 380 TYR A C 1
ATOM 2927 O O . TYR A 1 380 ? -6.374 6.949 2.190 1.00 98.81 380 TYR A O 1
ATOM 2935 N N . SER A 1 381 ? -6.225 9.123 1.691 1.00 98.44 381 SER A N 1
ATOM 2936 C CA . SER A 1 381 ? -6.667 8.934 0.301 1.00 98.44 381 SER A CA 1
ATOM 2937 C C . SER A 1 381 ? -5.711 8.020 -0.469 1.00 98.44 381 SER A C 1
ATOM 2939 O O . SER A 1 381 ? -6.163 7.123 -1.186 1.00 98.44 381 SER A O 1
ATOM 2941 N N . ALA A 1 382 ? -4.400 8.197 -0.266 1.00 98.44 382 ALA A N 1
ATOM 2942 C CA . ALA A 1 382 ? -3.377 7.323 -0.830 1.00 98.44 382 ALA A CA 1
ATOM 2943 C C . ALA A 1 382 ? -3.359 5.932 -0.173 1.00 98.44 382 ALA A C 1
ATOM 2945 O O . ALA A 1 382 ? -3.265 4.930 -0.875 1.00 98.44 382 ALA A O 1
ATOM 2946 N N . TYR A 1 383 ? -3.541 5.839 1.149 1.00 98.56 383 TYR A N 1
ATOM 2947 C CA . TYR A 1 383 ? -3.679 4.557 1.849 1.00 98.56 383 TYR A CA 1
ATOM 2948 C C . TYR A 1 383 ? -4.800 3.698 1.258 1.00 98.56 383 TYR A C 1
ATOM 2950 O O . TYR A 1 383 ? -4.615 2.511 0.994 1.00 98.56 383 TYR A O 1
ATOM 2958 N N . ASN A 1 384 ? -5.948 4.325 1.009 1.00 97.50 384 ASN A N 1
ATOM 2959 C CA . ASN A 1 384 ? -7.152 3.661 0.542 1.00 97.50 384 ASN A CA 1
ATOM 2960 C C . ASN A 1 384 ? -7.149 3.379 -0.971 1.00 97.50 384 ASN A C 1
ATOM 2962 O O . ASN A 1 384 ? -7.724 2.383 -1.398 1.00 97.50 384 ASN A O 1
ATOM 2966 N N . GLY A 1 385 ? -6.548 4.251 -1.788 1.00 95.12 385 GLY A N 1
ATOM 2967 C CA . GLY A 1 385 ? -6.662 4.178 -3.251 1.00 95.12 385 GLY A CA 1
ATOM 2968 C C . GLY A 1 385 ? -5.356 4.130 -4.042 1.00 95.12 385 GLY A C 1
ATOM 2969 O O . GLY A 1 385 ? -5.419 4.062 -5.264 1.00 95.12 385 GLY A O 1
ATOM 2970 N N . GLY A 1 386 ? -4.206 4.184 -3.378 1.00 96.31 386 GLY A N 1
ATOM 2971 C CA . GLY A 1 386 ? -2.886 4.221 -3.999 1.00 96.31 386 GLY A CA 1
ATOM 2972 C C . GLY A 1 386 ? -2.368 5.638 -4.287 1.00 96.31 386 GLY A C 1
ATOM 2973 O O . GLY A 1 386 ? -3.106 6.620 -4.149 1.00 96.31 386 GLY A O 1
ATOM 2974 N N . PRO A 1 387 ? -1.088 5.763 -4.680 1.00 96.06 387 PRO A N 1
ATOM 2975 C CA . PRO A 1 387 ? -0.423 7.030 -4.997 1.00 96.06 387 PRO A CA 1
ATOM 2976 C C . PRO A 1 387 ? -1.226 8.018 -5.851 1.00 96.06 387 PRO A C 1
ATOM 2978 O O . PRO A 1 387 ? -1.334 9.196 -5.505 1.00 96.06 387 PRO A O 1
ATOM 2981 N N . GLY A 1 388 ? -1.830 7.554 -6.945 1.00 95.12 388 GLY A N 1
ATOM 2982 C CA . GLY A 1 388 ? -2.586 8.375 -7.888 1.00 95.12 388 GLY A CA 1
ATOM 2983 C C . GLY A 1 388 ? -3.872 8.965 -7.303 1.00 95.12 388 GLY A C 1
ATOM 2984 O O . GLY A 1 388 ? -4.467 9.867 -7.889 1.00 95.12 388 GLY A O 1
ATOM 2985 N N . GLN A 1 389 ? -4.297 8.494 -6.129 1.00 96.50 389 GLN A N 1
ATOM 2986 C CA . GLN A 1 389 ? -5.485 8.963 -5.419 1.00 96.50 389 GLN A CA 1
ATOM 2987 C C . GLN A 1 389 ? -5.177 10.001 -4.332 1.00 96.50 389 GLN A C 1
ATOM 2989 O O . GLN A 1 389 ? -6.110 10.502 -3.704 1.00 96.50 389 GLN A O 1
ATOM 2994 N N . LEU A 1 390 ? -3.904 10.371 -4.137 1.00 97.44 390 LEU A N 1
ATOM 2995 C CA . LEU A 1 390 ? -3.437 11.283 -3.084 1.00 97.44 390 LEU A CA 1
ATOM 2996 C C . LEU A 1 390 ? -4.285 12.557 -2.951 1.00 97.44 390 LEU A C 1
ATOM 2998 O O . LEU A 1 390 ? -4.647 12.944 -1.848 1.00 97.44 390 LEU A O 1
ATOM 3002 N N . SER A 1 391 ? -4.630 13.197 -4.069 1.00 97.12 391 SER A N 1
ATOM 3003 C CA . SER A 1 391 ? -5.298 14.505 -4.099 1.00 97.12 391 SER A CA 1
ATOM 3004 C C . SER A 1 391 ? -6.816 14.440 -4.307 1.00 97.12 391 SER A C 1
ATOM 3006 O O . SER A 1 391 ? -7.480 15.479 -4.386 1.00 97.12 391 SER A O 1
ATOM 3008 N N . ARG A 1 392 ? -7.409 13.239 -4.395 1.00 96.69 392 ARG A N 1
ATOM 3009 C CA . ARG A 1 392 ? -8.820 13.080 -4.797 1.00 96.69 392 ARG A CA 1
ATOM 3010 C C . ARG A 1 392 ? -9.795 13.805 -3.863 1.00 96.69 392 ARG A C 1
ATOM 3012 O O . ARG A 1 392 ? -10.805 14.334 -4.318 1.00 96.69 392 ARG A O 1
ATOM 3019 N N . TYR A 1 393 ? -9.467 13.894 -2.574 1.00 96.31 393 TYR A N 1
ATOM 3020 C CA . TYR A 1 393 ? -10.308 14.484 -1.529 1.00 96.31 393 TYR A CA 1
ATOM 3021 C C . TYR A 1 393 ? -10.536 15.998 -1.692 1.00 96.31 393 TYR A C 1
ATOM 3023 O O . TYR A 1 393 ? -11.441 16.560 -1.057 1.00 96.31 393 TYR A O 1
ATOM 3031 N N . ARG A 1 394 ? -9.710 16.660 -2.514 1.00 95.50 394 ARG A N 1
ATOM 3032 C CA . ARG A 1 394 ? -9.789 18.086 -2.874 1.00 95.50 394 ARG A CA 1
ATOM 3033 C C . ARG A 1 394 ? -10.069 18.310 -4.363 1.00 95.50 394 ARG A C 1
ATOM 3035 O O . ARG A 1 394 ? -10.060 19.448 -4.822 1.00 95.50 394 ARG A O 1
ATOM 3042 N N . ALA A 1 395 ? -10.332 17.251 -5.132 1.00 94.06 395 ALA A N 1
ATOM 3043 C CA . ALA A 1 395 ? -10.698 17.384 -6.537 1.00 94.06 395 ALA A CA 1
ATOM 3044 C C . ALA A 1 395 ? -12.036 18.127 -6.685 1.00 94.06 395 ALA A C 1
ATOM 3046 O O . ALA A 1 395 ? -12.966 17.899 -5.908 1.00 94.06 395 ALA A O 1
ATOM 3047 N N . ALA A 1 396 ? -12.152 18.974 -7.714 1.00 90.12 396 ALA A N 1
ATOM 3048 C CA . ALA A 1 396 ? -13.374 19.736 -7.992 1.00 90.12 396 ALA A CA 1
ATOM 3049 C C . ALA A 1 396 ? -14.581 18.823 -8.272 1.00 90.12 396 ALA A C 1
ATOM 3051 O O . ALA A 1 396 ? -15.704 19.114 -7.862 1.00 90.12 396 ALA A O 1
ATOM 3052 N N . LYS A 1 397 ? -14.340 17.689 -8.941 1.00 91.69 397 LYS A N 1
ATOM 3053 C CA . LYS A 1 397 ? -15.336 16.646 -9.189 1.00 91.69 397 LYS A CA 1
ATOM 3054 C C . LYS A 1 397 ? -14.844 15.332 -8.598 1.00 91.69 397 LYS A C 1
ATOM 3056 O O . LYS A 1 397 ? -13.926 14.715 -9.126 1.00 91.69 397 LYS A O 1
ATOM 3061 N N . GLN A 1 398 ? -15.475 14.911 -7.508 1.00 89.62 398 GLN A N 1
ATOM 3062 C CA . GLN A 1 398 ? -15.146 13.666 -6.818 1.00 89.62 398 GLN A CA 1
ATOM 3063 C C . GLN A 1 398 ? -16.101 12.555 -7.232 1.00 89.62 398 GLN A C 1
ATOM 3065 O O . GLN A 1 398 ? -17.299 12.789 -7.411 1.00 89.62 398 GLN A O 1
ATOM 3070 N N . ASN A 1 399 ? -15.580 11.331 -7.324 1.00 92.44 399 ASN A N 1
ATOM 3071 C CA . ASN A 1 399 ? -16.426 10.147 -7.355 1.00 92.44 399 ASN A CA 1
ATOM 3072 C C . ASN A 1 399 ? -17.274 10.108 -6.059 1.00 92.44 399 ASN A C 1
ATOM 3074 O O . ASN A 1 399 ? -16.704 10.257 -4.973 1.00 92.44 399 ASN A O 1
ATOM 3078 N N . PRO A 1 400 ? -18.607 9.911 -6.129 1.00 94.88 400 PRO A N 1
ATOM 3079 C CA . PRO A 1 400 ? -19.468 9.907 -4.944 1.00 94.88 400 PRO A CA 1
ATOM 3080 C C . PRO A 1 400 ? -19.062 8.895 -3.863 1.00 94.88 400 PRO A C 1
ATOM 3082 O O . PRO A 1 400 ? -19.152 9.207 -2.675 1.00 94.88 400 PRO A O 1
ATOM 3085 N N . ALA A 1 401 ? -18.589 7.706 -4.253 1.00 92.38 401 ALA A N 1
ATOM 3086 C CA . ALA A 1 401 ? -18.133 6.682 -3.319 1.00 92.38 401 ALA A CA 1
ATOM 3087 C C . ALA A 1 401 ? -16.854 7.124 -2.594 1.00 92.38 401 ALA A C 1
ATOM 3089 O O . ALA A 1 401 ? -16.813 7.096 -1.364 1.00 92.38 401 ALA A O 1
ATOM 3090 N N . SER A 1 402 ? -15.855 7.625 -3.330 1.00 93.25 402 SER A N 1
ATOM 3091 C CA . SER A 1 402 ? -14.621 8.164 -2.740 1.00 93.25 402 SER A CA 1
ATOM 3092 C C . SER A 1 402 ? -14.905 9.352 -1.823 1.00 93.25 402 SER A C 1
ATOM 3094 O O . SER A 1 402 ? -14.399 9.395 -0.708 1.00 93.25 402 SER A O 1
ATOM 3096 N N . LYS A 1 403 ? -15.801 10.263 -2.226 1.00 95.94 403 LYS A N 1
ATOM 3097 C CA . LYS A 1 403 ? -16.214 11.399 -1.391 1.00 95.94 403 LYS A CA 1
ATOM 3098 C C . LYS A 1 403 ? -16.797 10.943 -0.053 1.00 95.94 403 LYS A C 1
ATOM 3100 O O . LYS A 1 403 ? -16.488 11.535 0.977 1.00 95.94 403 LYS A O 1
ATOM 3105 N N . LYS A 1 404 ? -17.629 9.895 -0.054 1.00 97.19 404 LYS A N 1
ATOM 3106 C CA . LYS A 1 404 ? -18.195 9.323 1.177 1.00 97.19 404 LYS A CA 1
ATOM 3107 C C . LYS A 1 404 ? -17.104 8.736 2.075 1.00 97.19 404 LYS A C 1
ATOM 3109 O O . LYS A 1 404 ? -17.129 8.972 3.280 1.00 97.19 404 LYS A O 1
ATOM 3114 N N . VAL A 1 405 ? -16.159 7.998 1.495 1.00 96.94 405 VAL A N 1
ATOM 3115 C CA . VAL A 1 405 ? -15.013 7.423 2.218 1.00 96.94 405 VAL A CA 1
ATOM 3116 C C . VAL A 1 405 ? -14.161 8.528 2.848 1.00 96.94 405 VAL A C 1
ATOM 3118 O O . VAL A 1 405 ? -13.922 8.501 4.054 1.00 96.94 405 VAL A O 1
ATOM 3121 N N . ASP A 1 406 ? -13.779 9.540 2.071 1.00 97.75 406 ASP A N 1
ATOM 3122 C CA . ASP A 1 406 ? -12.888 10.610 2.524 1.00 97.75 406 ASP A CA 1
ATOM 3123 C C . ASP A 1 406 ? -13.569 11.533 3.553 1.00 97.75 406 ASP A C 1
ATOM 3125 O O . ASP A 1 406 ? -12.922 11.986 4.498 1.00 97.75 406 ASP A O 1
ATOM 3129 N N . ALA A 1 407 ? -14.876 11.791 3.414 1.00 98.00 407 ALA A N 1
ATOM 3130 C CA . ALA A 1 407 ? -15.652 12.530 4.413 1.00 98.00 407 ALA A CA 1
ATOM 3131 C C . ALA A 1 407 ? -15.756 11.754 5.734 1.00 98.00 407 ALA A C 1
ATOM 3133 O O . ALA A 1 407 ? -15.534 12.322 6.801 1.00 98.00 407 ALA A O 1
ATOM 3134 N N . SER A 1 408 ? -16.019 10.446 5.663 1.00 98.31 408 SER A N 1
ATOM 3135 C CA . SER A 1 408 ? -16.128 9.605 6.856 1.00 98.31 408 SER A CA 1
ATOM 3136 C C . SER A 1 408 ? -14.796 9.453 7.593 1.00 98.31 408 SER A C 1
ATOM 3138 O O . SER A 1 408 ? -14.778 9.446 8.826 1.00 98.31 408 SER A O 1
ATOM 3140 N N . PHE A 1 409 ? -13.679 9.368 6.863 1.00 98.75 409 PHE A N 1
ATOM 3141 C CA . PHE A 1 409 ? -12.350 9.424 7.468 1.00 98.75 409 PHE A CA 1
ATOM 3142 C C . PHE A 1 409 ? -12.109 10.780 8.130 1.00 98.75 409 PHE A C 1
ATOM 3144 O O . PHE A 1 409 ? -11.638 10.831 9.263 1.00 98.75 409 PHE A O 1
ATOM 3151 N N . TRP A 1 410 ? -12.461 11.877 7.452 1.00 98.62 410 TRP A N 1
ATOM 3152 C CA . TRP A 1 410 ? -12.245 13.218 7.983 1.00 98.62 410 TRP A CA 1
ATOM 3153 C C . TRP A 1 410 ? -12.980 13.449 9.305 1.00 98.62 410 TRP A C 1
ATOM 3155 O O . TRP A 1 410 ? -12.380 13.954 10.248 1.00 98.62 410 TRP A O 1
ATOM 3165 N N . GLU A 1 411 ? -14.236 13.017 9.416 1.00 98.62 411 GLU A N 1
ATOM 3166 C CA . GLU A 1 411 ? -15.003 13.084 10.667 1.00 98.62 411 GLU A CA 1
ATOM 3167 C C . GLU A 1 411 ? -14.307 12.336 11.815 1.00 98.62 411 GLU A C 1
ATOM 3169 O O . GLU A 1 411 ? -14.136 12.887 12.906 1.00 98.62 411 GLU A O 1
ATOM 3174 N N . LYS A 1 412 ? -13.837 11.107 11.560 1.00 98.75 412 LYS A N 1
ATOM 3175 C CA . LYS A 1 412 ? -13.107 10.301 12.554 1.00 98.75 412 LYS A CA 1
ATOM 3176 C C . LYS A 1 412 ? -11.774 10.935 12.928 1.00 98.75 412 LYS A C 1
ATOM 3178 O O . LYS A 1 412 ? -11.443 11.007 14.108 1.00 98.75 412 LYS A O 1
ATOM 3183 N N . PHE A 1 413 ? -11.024 11.432 11.948 1.00 98.81 413 PHE A N 1
ATOM 3184 C CA . PHE A 1 413 ? -9.764 12.129 12.184 1.00 98.81 413 PHE A CA 1
ATOM 3185 C C . PHE A 1 413 ? -9.968 13.374 13.050 1.00 98.81 413 PHE A C 1
ATOM 3187 O O . PHE A 1 413 ? -9.228 13.581 14.008 1.00 98.81 413 PHE A O 1
ATOM 3194 N N . GLN A 1 414 ? -11.011 14.166 12.784 1.00 98.69 414 GLN A N 1
ATOM 3195 C CA . GLN A 1 414 ? -11.366 15.314 13.617 1.00 98.69 414 GLN A CA 1
ATOM 3196 C C . GLN A 1 414 ? -11.724 14.902 15.050 1.00 98.69 414 GLN A C 1
ATOM 3198 O O . GLN A 1 414 ? -11.264 15.538 15.996 1.00 98.69 414 GLN A O 1
ATOM 3203 N N . ALA A 1 415 ? -12.487 13.820 15.232 1.00 98.69 415 ALA A N 1
ATOM 3204 C CA . ALA A 1 415 ? -12.787 13.286 16.558 1.00 98.69 415 ALA A CA 1
ATOM 3205 C C . ALA A 1 415 ? -11.509 12.866 17.308 1.00 98.69 415 ALA A C 1
ATOM 3207 O O . ALA A 1 415 ? -11.297 13.301 18.439 1.00 98.69 415 ALA A O 1
ATOM 3208 N N . VAL A 1 416 ? -10.618 12.106 16.662 1.00 98.69 416 VAL A N 1
ATOM 3209 C CA . VAL A 1 416 ? -9.324 11.685 17.231 1.00 98.69 416 VAL A CA 1
ATOM 3210 C C . VAL A 1 416 ? -8.449 12.892 17.580 1.00 98.69 416 VAL A C 1
ATOM 3212 O O . VAL A 1 416 ? -7.892 12.956 18.674 1.00 98.69 416 VAL A O 1
ATOM 3215 N N . ARG A 1 417 ? -8.359 13.888 16.692 1.00 98.12 417 ARG A N 1
ATOM 3216 C CA . ARG A 1 417 ? -7.598 15.125 16.927 1.00 98.12 417 ARG A CA 1
ATOM 3217 C C . ARG A 1 417 ? -8.103 15.902 18.146 1.00 98.12 417 ARG A C 1
ATOM 3219 O O . ARG A 1 417 ? -7.315 16.567 18.810 1.00 98.12 417 ARG A O 1
ATOM 3226 N N . SER A 1 418 ? -9.392 15.798 18.461 1.00 98.12 418 SER A N 1
ATOM 3227 C CA . SER A 1 418 ? -10.012 16.393 19.651 1.00 98.12 418 SER A CA 1
ATOM 3228 C C . SER A 1 418 ? -10.006 15.484 20.891 1.00 98.12 418 SER A C 1
ATOM 3230 O O . SER A 1 418 ? -10.693 15.800 21.860 1.00 98.12 418 SER A O 1
ATOM 3232 N N . GLY A 1 419 ? -9.280 14.359 20.887 1.00 97.81 419 GLY A N 1
ATOM 3233 C CA . GLY A 1 419 ? -9.218 13.428 22.024 1.00 97.81 419 GLY A CA 1
ATOM 3234 C C . GLY A 1 419 ? -10.474 12.567 22.211 1.00 97.81 419 GLY A C 1
ATOM 3235 O O . GLY A 1 419 ? -10.718 12.043 23.300 1.00 97.81 419 GLY A O 1
ATOM 3236 N N . ARG A 1 420 ? -11.308 12.453 21.169 1.00 98.44 420 ARG A N 1
ATOM 3237 C CA . ARG A 1 420 ? -12.559 11.679 21.159 1.00 98.44 420 ARG A CA 1
ATOM 3238 C C . ARG A 1 420 ? -12.419 10.349 20.415 1.00 98.44 420 ARG A C 1
ATOM 3240 O O . ARG A 1 420 ? -13.403 9.791 19.946 1.00 98.44 420 ARG A O 1
ATOM 3247 N N . GLU A 1 421 ? -11.213 9.795 20.317 1.00 98.12 421 GLU A N 1
ATOM 3248 C CA . GLU A 1 421 ? -10.945 8.530 19.620 1.00 98.12 421 GLU A CA 1
ATOM 3249 C C . GLU A 1 421 ? -11.746 7.338 20.171 1.00 98.12 421 GLU A C 1
ATOM 3251 O O . GLU A 1 421 ? -12.041 6.397 19.439 1.00 98.12 421 GLU A O 1
ATOM 3256 N N . MET A 1 422 ? -12.156 7.384 21.444 1.00 98.12 422 MET A N 1
ATOM 3257 C CA . MET A 1 422 ? -12.964 6.331 22.073 1.00 98.12 422 MET A CA 1
ATOM 3258 C C . MET A 1 422 ? -14.425 6.305 21.584 1.00 98.12 422 MET A C 1
ATOM 3260 O O . MET A 1 422 ? -15.147 5.350 21.878 1.00 98.12 422 MET A O 1
ATOM 3264 N N . GLU A 1 423 ? -14.862 7.288 20.787 1.00 98.12 423 GLU A N 1
ATOM 3265 C CA . GLU A 1 423 ? -16.155 7.257 20.084 1.00 98.12 423 GLU A CA 1
ATOM 3266 C C . GLU A 1 423 ? -16.260 6.103 19.073 1.00 98.12 423 GLU A C 1
ATOM 3268 O O . GLU A 1 423 ? -17.371 5.730 18.687 1.00 98.12 423 GLU A O 1
ATOM 3273 N N . VAL A 1 424 ? -15.144 5.442 18.735 1.00 98.12 424 VAL A N 1
ATOM 3274 C CA . VAL A 1 424 ? -15.112 4.153 18.015 1.00 98.12 424 VAL A CA 1
ATOM 3275 C C . VAL A 1 424 ? -16.028 3.090 18.631 1.00 98.12 424 VAL A C 1
ATOM 3277 O O . VAL A 1 424 ? -16.519 2.211 17.920 1.00 98.12 424 VAL A O 1
ATOM 3280 N N . ARG A 1 425 ? -16.336 3.193 19.934 1.00 97.31 425 ARG A N 1
ATOM 3281 C CA . ARG A 1 425 ? -17.322 2.346 20.624 1.00 97.31 425 ARG A CA 1
ATOM 3282 C C . ARG A 1 425 ? -18.682 2.325 19.916 1.00 97.31 425 ARG A C 1
ATOM 3284 O O . ARG A 1 425 ? -19.341 1.289 19.930 1.00 97.31 425 ARG A O 1
ATOM 3291 N N . SER A 1 426 ? -19.079 3.420 19.265 1.00 95.25 426 SER A N 1
ATOM 3292 C CA . SER A 1 426 ? -20.330 3.505 18.493 1.00 95.25 426 SER A CA 1
ATOM 3293 C C . SER A 1 426 ? -20.431 2.437 17.398 1.00 95.25 426 SER A C 1
ATOM 3295 O O . SER A 1 426 ? -21.519 1.939 17.139 1.00 95.25 426 SER A O 1
ATOM 3297 N N . CYS A 1 427 ? -19.309 1.979 16.829 1.00 95.56 427 CYS A N 1
ATOM 3298 C CA . CYS A 1 427 ? -19.304 0.899 15.839 1.00 95.56 427 CYS A CA 1
ATOM 3299 C C . CYS A 1 427 ? -19.759 -0.466 16.382 1.00 95.56 427 CYS A C 1
ATOM 3301 O O . CYS A 1 427 ? -19.884 -1.416 15.606 1.00 95.56 427 CYS A O 1
ATOM 3303 N N . TYR A 1 428 ? -19.857 -0.627 17.702 1.00 93.94 428 TYR A N 1
ATOM 3304 C CA . TYR A 1 428 ? -20.202 -1.886 18.370 1.00 93.94 428 TYR A CA 1
ATOM 3305 C C . TYR A 1 428 ? -21.641 -1.891 18.883 1.00 93.94 428 TYR A C 1
ATOM 3307 O O . TYR A 1 428 ? -22.139 -2.939 19.280 1.00 93.94 428 TYR A O 1
ATOM 3315 N N . GLN A 1 429 ? -22.304 -0.737 18.861 1.00 81.81 429 GLN A N 1
ATOM 3316 C CA . GLN A 1 429 ? -23.698 -0.599 19.248 1.00 81.81 429 GLN A CA 1
ATOM 3317 C C . GLN A 1 429 ? -24.562 -0.956 18.035 1.00 81.81 429 GLN A C 1
ATOM 3319 O O . GLN A 1 429 ? -24.310 -0.474 16.931 1.00 81.81 429 GLN A O 1
ATOM 3324 N N . LYS A 1 430 ? -25.516 -1.869 18.230 1.00 58.88 430 LYS A N 1
ATOM 3325 C CA . LYS A 1 430 ? -26.503 -2.242 17.211 1.00 58.88 430 LYS A CA 1
ATOM 3326 C C . LYS A 1 430 ? -27.704 -1.318 17.249 1.00 58.88 430 LYS A C 1
ATOM 3328 O O . LYS A 1 430 ? -28.115 -0.966 18.377 1.00 58.88 430 LYS A O 1
#

Solvent-accessible surface area (backbone atoms only — not comparable to full-atom values): 25377 Å² total; per-residue (Å²): 141,86,83,89,80,84,85,75,86,82,81,85,82,60,80,58,88,72,86,83,79,74,88,82,76,94,74,88,88,76,80,85,78,81,70,78,56,75,59,77,69,72,82,67,66,47,76,83,60,71,63,50,48,61,54,34,51,51,23,35,54,48,42,52,50,51,60,51,51,72,71,52,58,75,78,57,34,50,58,52,40,42,43,51,44,35,46,27,48,50,43,55,59,40,52,52,40,40,74,73,72,42,84,40,44,54,60,54,50,45,58,44,43,68,52,45,50,61,58,54,61,68,45,36,86,78,37,60,67,74,58,24,54,38,50,51,52,46,51,52,54,51,52,53,55,43,58,58,44,75,45,99,45,42,89,68,64,55,52,15,58,60,38,54,48,55,55,49,34,56,77,37,76,83,61,84,77,66,63,44,54,73,71,61,60,62,35,64,70,56,20,46,65,66,66,67,47,78,72,82,79,76,76,76,91,67,87,85,74,82,78,64,92,86,72,86,88,84,84,87,90,86,88,86,88,82,86,86,88,88,84,90,72,96,67,73,79,74,62,61,58,72,58,59,57,73,50,62,74,50,92,92,43,36,68,62,47,53,53,43,50,52,52,42,52,47,53,48,32,55,55,48,34,61,75,66,67,56,57,78,86,47,44,65,55,48,36,30,45,46,54,21,46,20,36,68,57,39,50,65,28,32,41,40,75,61,84,93,40,82,39,46,33,62,49,97,85,55,17,24,10,23,37,38,49,40,60,75,51,45,51,24,58,43,56,60,67,44,32,47,63,30,50,66,55,15,40,46,52,36,43,52,52,41,51,48,32,32,56,72,40,15,58,68,69,40,29,59,78,40,86,81,38,38,42,62,62,20,15,49,32,21,68,77,55,19,59,88,28,29,63,50,87,54,43,95,78,57,57,70,68,61,48,52,52,51,50,55,39,48,55,41,32,52,34,29,71,69,74,42,56,75,60,45,58,60,78,73,62,131

pLDDT: mean 81.45, std 23.94, range [25.38, 98.88]

Sec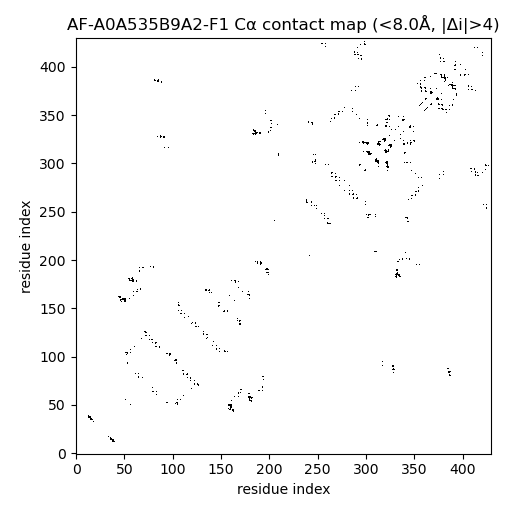ondary structure (DSSP, 8-state):
-------PPP-----------PPPPP-S----------------TTTTSSPPPHHHHHHHHHHHHHHHHHHS-HHHHHHHHHHHHHHHHHHHHHHHHHHTT---HHHHHHHHHHHHHHHHHHHGGGS-HHHHHHHHHHHHHHHHHHHHHTSTTGGG----HHHHHHHHHHH-TT--S-TT----S--HHHHHHHT--SPPPPPP--S--PPPTT------------PPP-----------HHHHTT----TTTHHHHHHHHHHHHHHHHHHHHHHTT--GGGHHHHHHHHHHHHHHHHSS-SEEEETTEEEE-B-TT--BTTTTB-TTTTTTTS-HHHHHH-HHHHHHHHHHHHHHHIIIIIITTTTTTSTT--HHHHHHHHHHH-GGGTTGGG-SS--HHHHHHHHHHHHHHHHHHTT-GGGGGGGG--

Mean predicted aligned error: 11.06 Å

Sequence (430 aa):
MAKRFFLGAATLAIAVLWLIARPIDAGEGAKPEVRLVQFQVPQLPGLGGAAVDWRQLDAFLTFIVKRFGQEIPADLRESLAEAFLDSRYELTNFVELASAGQNPVPQMLLDGWSRLSPIMKQALPALPQEAADRYANFIGVLDQLAALGQGSQLALLQLSPDALREMARILEPAVSGDPIGYTLEVDNALRELLGFGAPIAAPSPGTRQSRLPGFRSFAKMRQASVPPLWFGVAMASEPDIKKLNEWVPEDGDLEAYLRAVRSLLAALSDKLAAKSKLAEEHEPLTRQIILAAGWQESCWRQFIKKGKLLTPLASASGALGLMQVSPHTWRNLYDLKQLGADIEYNGNAGAEILVYYLTRFALKKNEDKQPGGDLARATYSAYNGGPGQLSRYRAAKQNPASKKVDASFWEKFQAVRSGREMEVRSCYQK

Nearest PDB structures (foldseek):
  8fee-assembly1_I  TM=2.802E-01  e=5.019E+00  Mycolicibacterium smegmatis MC2 155